Protein AF-A0A9W7G5L0-F1 (afdb_monomer_lite)

Sequence (453 aa):
MDLFGDSDSEDENVSVGPSQETLKIIAEKQKSTEKTAEEQEVHFPTPIPLPALWPEPLFQGPVVFNDDSEEFGGGRSFVAQVDLPPGTLLMKELPLSTWPSEAIGKALSVDVLKSVPNLGLLDNLFPYKLSDVPASVVEERRSSMDAELKHLSSEISVPADDLLRYYFTLTCNGFDSGVYGHLSIFNHSELPNCIKFSPTDGVPYSEVRTVKHVKKGDHLTISYMNPREQSFARRRKYFLDQHNFDIADEIRGLSTVQKFDSTTRSAEEVENTEKTIDEFTKMYEEFKAVNDEAGKASVEFASEIKEKLSLKCRDLYAASLQLVSTVLSMFPSHVILLRCLRLHTNLCALMLDLASTSRNVLIDEMEGINILSDFVENTGKLLDLQVEYHEGDTHPDVGATVLDLAEGINGMLGKAPGRLFDLKVYRLESIVASSKYESELRATHRRIEKMFK

Structure (mmCIF, N/CA/C/O backbone):
data_AF-A0A9W7G5L0-F1
#
_entry.id   AF-A0A9W7G5L0-F1
#
loop_
_atom_site.group_PDB
_atom_site.id
_atom_site.type_symbol
_atom_site.label_atom_id
_atom_site.label_alt_id
_atom_site.label_comp_id
_atom_site.label_asym_id
_atom_site.label_entity_id
_atom_site.label_seq_id
_atom_site.pdbx_PDB_ins_code
_atom_site.Cartn_x
_atom_site.Cartn_y
_atom_site.Cartn_z
_atom_site.occupancy
_atom_site.B_iso_or_equiv
_atom_site.auth_seq_id
_atom_site.auth_comp_id
_atom_site.auth_asym_id
_atom_site.auth_atom_id
_atom_site.pdbx_PDB_model_num
ATOM 1 N N . MET A 1 1 ? 5.699 -2.135 6.469 1.00 33.09 1 MET A N 1
ATOM 2 C CA . MET A 1 1 ? 4.425 -2.162 7.213 1.00 33.09 1 MET A CA 1
ATOM 3 C C . MET A 1 1 ? 4.224 -3.617 7.568 1.00 33.09 1 MET A C 1
ATOM 5 O O . MET A 1 1 ? 3.995 -4.404 6.660 1.00 33.09 1 MET A O 1
ATOM 9 N N . ASP A 1 2 ? 4.480 -3.990 8.817 1.00 32.16 2 ASP A N 1
ATOM 10 C CA . ASP A 1 2 ? 4.212 -5.350 9.282 1.00 32.16 2 ASP A CA 1
ATOM 11 C C . ASP A 1 2 ? 2.690 -5.473 9.381 1.00 32.16 2 ASP A C 1
ATOM 13 O O . ASP A 1 2 ? 2.077 -4.849 10.245 1.00 32.16 2 ASP A O 1
ATOM 17 N N . LEU A 1 3 ? 2.059 -6.127 8.401 1.00 37.78 3 LEU A N 1
ATOM 18 C CA . LEU A 1 3 ? 0.593 -6.235 8.339 1.00 37.78 3 LEU A CA 1
ATOM 19 C C . LEU A 1 3 ? 0.041 -7.193 9.403 1.00 37.78 3 LEU A C 1
ATOM 21 O O . LEU A 1 3 ? -1.151 -7.151 9.691 1.00 37.78 3 LEU A O 1
ATOM 25 N N . PHE A 1 4 ? 0.902 -8.017 10.001 1.00 35.72 4 PHE A N 1
ATOM 26 C CA . PHE A 1 4 ? 0.549 -8.978 11.036 1.00 35.72 4 PHE A CA 1
ATOM 27 C C . PHE A 1 4 ? 1.656 -8.962 12.088 1.00 35.72 4 PHE A C 1
ATOM 29 O O . PHE A 1 4 ? 2.682 -9.611 11.923 1.00 35.72 4 PHE A O 1
ATOM 36 N N . GLY A 1 5 ? 1.481 -8.162 13.140 1.00 32.53 5 GLY A N 1
ATOM 37 C CA . GLY A 1 5 ? 2.373 -8.229 14.293 1.00 32.53 5 GLY A CA 1
ATOM 38 C C . GLY A 1 5 ? 2.252 -9.601 14.956 1.00 32.53 5 GLY A C 1
ATOM 39 O O . GLY A 1 5 ? 1.136 -10.063 15.201 1.00 32.53 5 GLY A O 1
ATOM 40 N N . ASP A 1 6 ? 3.386 -10.245 15.233 1.00 29.36 6 ASP A N 1
ATOM 41 C CA . ASP A 1 6 ? 3.457 -11.539 15.915 1.00 29.36 6 ASP A CA 1
ATOM 42 C C . ASP A 1 6 ? 2.829 -11.451 17.318 1.00 29.36 6 ASP A C 1
ATOM 44 O O . ASP A 1 6 ? 3.467 -11.077 18.304 1.00 29.36 6 ASP A O 1
ATOM 48 N N . SER A 1 7 ? 1.542 -11.788 17.408 1.00 29.83 7 SER A N 1
ATOM 49 C CA . SER A 1 7 ? 0.832 -12.009 18.665 1.00 29.83 7 SER A CA 1
ATOM 50 C C . SER A 1 7 ? 0.733 -13.511 18.920 1.00 29.83 7 SER A C 1
ATOM 52 O O . SER A 1 7 ? -0.280 -14.153 18.638 1.00 29.83 7 SER A O 1
ATOM 54 N N . ASP A 1 8 ? 1.815 -14.081 19.449 1.00 31.48 8 ASP A N 1
ATOM 55 C CA . ASP A 1 8 ? 1.791 -15.416 20.039 1.00 31.48 8 ASP A CA 1
ATOM 56 C C . ASP A 1 8 ? 1.049 -15.344 21.382 1.00 31.48 8 ASP A C 1
ATOM 58 O O . ASP A 1 8 ? 1.592 -14.918 22.404 1.00 31.48 8 ASP A O 1
ATOM 62 N N . SER A 1 9 ? -0.215 -15.764 21.381 1.00 32.41 9 SER A N 1
ATOM 63 C CA . SER A 1 9 ? -0.929 -16.140 22.601 1.00 32.41 9 SER A CA 1
ATOM 64 C C . SER A 1 9 ? -1.453 -17.567 22.461 1.00 32.41 9 SER A C 1
ATOM 66 O O . SER A 1 9 ? -2.071 -17.940 21.466 1.00 32.41 9 SER A O 1
ATOM 68 N N . GLU A 1 10 ? -1.102 -18.389 23.448 1.00 33.38 10 GLU A N 1
ATOM 69 C CA . GLU A 1 10 ? -1.464 -19.797 23.557 1.00 33.38 10 GLU A CA 1
ATOM 70 C C . GLU A 1 10 ? -2.983 -19.930 23.758 1.00 33.38 10 GLU A C 1
ATOM 72 O O . GLU A 1 10 ? -3.503 -19.520 24.793 1.00 33.38 10 GLU A O 1
ATOM 77 N N . ASP A 1 11 ? -3.696 -20.513 22.788 1.00 34.59 11 ASP A N 1
ATOM 78 C CA . ASP A 1 11 ? -5.131 -20.789 22.918 1.00 34.59 11 ASP A CA 1
ATOM 79 C C . ASP A 1 11 ? -5.391 -22.232 23.381 1.00 34.59 11 ASP A C 1
ATOM 81 O O . ASP A 1 11 ? -5.040 -23.222 22.726 1.00 34.59 11 ASP A O 1
ATOM 85 N N . GLU A 1 12 ? -6.078 -22.331 24.520 1.00 31.33 12 GLU A N 1
ATOM 86 C CA . GLU A 1 12 ? -6.728 -23.540 25.009 1.00 31.33 12 GLU A CA 1
ATOM 87 C C . GLU A 1 12 ? -7.887 -23.948 24.081 1.00 31.33 12 GLU A C 1
ATOM 89 O O . GLU A 1 12 ? -8.765 -23.163 23.721 1.00 31.33 12 GLU A O 1
ATOM 94 N N . ASN A 1 13 ? -7.918 -25.231 23.718 1.00 28.39 13 ASN A N 1
ATOM 95 C CA . ASN A 1 13 ? -8.957 -25.838 22.888 1.00 28.39 13 ASN A CA 1
ATOM 96 C C . ASN A 1 13 ? -10.337 -25.800 23.575 1.00 28.39 13 ASN A C 1
ATOM 98 O O . ASN A 1 13 ? -10.655 -26.669 24.391 1.00 28.39 13 ASN A O 1
ATOM 102 N N . VAL A 1 14 ? -11.210 -24.879 23.159 1.00 30.20 14 VAL A N 1
ATOM 103 C CA . VAL A 1 14 ? -12.654 -24.967 23.426 1.00 30.20 14 VAL A CA 1
ATOM 104 C C . VAL A 1 14 ? -13.386 -25.356 22.143 1.00 30.20 14 VAL A C 1
ATOM 106 O O . VAL A 1 14 ? -13.557 -24.573 21.213 1.00 30.20 14 VAL A O 1
ATOM 109 N N . SER A 1 15 ? -13.841 -26.608 22.106 1.00 26.98 15 SER A N 1
ATOM 110 C CA . SER A 1 15 ? -14.711 -27.155 21.064 1.00 26.98 15 SER A CA 1
ATOM 111 C C . SER A 1 15 ? -16.109 -26.531 21.158 1.00 26.98 15 SER A C 1
ATOM 113 O O . SER A 1 15 ? -16.919 -26.948 21.991 1.00 26.98 15 SER A O 1
ATOM 115 N N . VAL A 1 16 ? -16.425 -25.594 20.264 1.00 32.25 16 VAL A N 1
ATOM 116 C CA . VAL A 1 16 ? -17.798 -25.123 20.027 1.00 32.25 16 VAL A CA 1
ATOM 117 C C . VAL A 1 16 ? -18.267 -25.651 18.669 1.00 32.25 16 VAL A C 1
ATOM 119 O O . VAL A 1 16 ? -17.654 -25.385 17.638 1.00 32.25 16 VAL A O 1
ATOM 122 N N . GLY A 1 17 ? -19.334 -26.456 18.681 1.00 29.05 17 GLY A N 1
ATOM 123 C CA . GLY A 1 17 ? -19.949 -27.024 17.477 1.00 29.05 17 GLY A CA 1
ATOM 124 C C . GLY A 1 17 ? -20.640 -25.966 16.601 1.00 29.05 17 GLY A C 1
ATOM 125 O O . GLY A 1 17 ? -20.955 -24.877 17.082 1.00 29.05 17 GLY A O 1
ATOM 126 N N . PRO A 1 18 ? -20.899 -26.264 15.315 1.00 28.55 18 PRO A N 1
ATOM 127 C CA . PRO A 1 18 ? -21.353 -25.260 14.362 1.00 28.55 18 PRO A CA 1
ATOM 128 C C . PRO A 1 18 ? -22.839 -24.933 14.561 1.00 28.55 18 PRO A C 1
ATOM 130 O O . PRO A 1 18 ? -23.703 -25.780 14.330 1.00 28.55 18 PRO A O 1
ATOM 133 N N . SER A 1 19 ? -23.152 -23.685 14.919 1.00 31.03 19 SER A N 1
ATOM 134 C CA . SER A 1 19 ? -24.470 -23.104 14.658 1.00 31.03 19 SER A CA 1
ATOM 135 C C . SER A 1 19 ? -24.453 -22.452 13.272 1.00 31.03 19 SER A C 1
ATOM 137 O O . SER A 1 19 ? -23.918 -21.367 13.059 1.00 31.03 19 SER A O 1
ATOM 139 N N . GLN A 1 20 ? -25.013 -23.156 12.289 1.00 34.41 20 GLN A N 1
ATOM 140 C CA . GLN A 1 20 ? -25.298 -22.592 10.973 1.00 34.41 20 GLN A CA 1
ATOM 141 C C . GLN A 1 20 ? -26.521 -21.676 11.062 1.00 34.41 20 GLN A C 1
ATOM 143 O O . GLN A 1 20 ? -27.649 -22.133 10.928 1.00 34.41 20 GLN A O 1
ATOM 148 N N . GLU A 1 21 ? -26.289 -20.380 11.239 1.00 31.91 21 GLU A N 1
ATOM 149 C CA . GLU A 1 21 ? -27.216 -19.323 10.820 1.00 31.91 21 GLU A CA 1
ATOM 150 C C . GLU A 1 21 ? -26.387 -18.166 10.251 1.00 31.91 21 GLU A C 1
ATOM 152 O O . GLU A 1 21 ? -26.065 -17.184 10.914 1.00 31.91 21 GLU A O 1
ATOM 157 N N . THR A 1 22 ? -25.965 -18.350 9.000 1.00 35.28 22 THR A N 1
ATOM 158 C CA . THR A 1 22 ? -25.174 -17.394 8.224 1.00 35.28 22 THR A CA 1
ATOM 159 C C . THR A 1 22 ? -26.098 -16.551 7.343 1.00 35.28 22 THR A C 1
ATOM 161 O O . THR A 1 22 ? -26.893 -17.090 6.573 1.00 35.28 22 THR A O 1
ATOM 164 N N . LEU A 1 23 ? -25.978 -15.230 7.507 1.00 31.72 23 LEU A N 1
ATOM 165 C CA . LEU A 1 23 ? -26.238 -14.135 6.560 1.00 31.72 23 LEU A CA 1
ATOM 166 C C . LEU A 1 23 ? -27.101 -14.489 5.333 1.00 31.72 23 LEU A C 1
ATOM 168 O O . LEU A 1 23 ? -26.616 -14.948 4.300 1.00 31.72 23 LEU A O 1
ATOM 172 N N . LYS A 1 24 ? -28.399 -14.189 5.434 1.00 32.62 24 LYS A N 1
ATOM 173 C CA . LYS A 1 24 ? -29.284 -13.990 4.281 1.00 32.62 24 LYS A CA 1
ATOM 174 C C . LYS A 1 24 ? -29.482 -12.492 4.050 1.00 32.62 24 LYS A C 1
ATOM 176 O O . LYS A 1 24 ? -29.662 -11.766 5.022 1.00 32.62 24 LYS A O 1
ATOM 181 N N . ILE A 1 25 ? -29.626 -12.137 2.763 1.00 32.12 25 ILE A N 1
ATOM 182 C CA . ILE A 1 25 ? -30.009 -10.839 2.154 1.00 32.12 25 ILE A CA 1
ATOM 183 C C . ILE A 1 25 ? -28.755 -10.035 1.746 1.00 32.12 25 ILE A C 1
ATOM 185 O O . ILE A 1 25 ? -28.004 -9.615 2.608 1.00 32.12 25 ILE A O 1
ATOM 189 N N . ILE A 1 26 ? -28.415 -9.837 0.463 1.00 30.42 26 ILE A N 1
ATOM 190 C CA . ILE A 1 26 ? -29.245 -9.563 -0.724 1.00 30.42 26 ILE A CA 1
ATOM 191 C C . ILE A 1 26 ? -28.846 -10.489 -1.890 1.00 30.42 26 ILE A C 1
ATOM 193 O O . ILE A 1 26 ? -27.753 -10.390 -2.432 1.00 30.42 26 ILE A O 1
ATOM 197 N N . ALA A 1 27 ? -29.763 -11.358 -2.316 1.00 31.33 27 ALA A N 1
ATOM 198 C CA . ALA A 1 27 ? -29.699 -12.041 -3.608 1.00 31.33 27 ALA A CA 1
ATOM 199 C C . ALA A 1 27 ? -31.082 -11.922 -4.258 1.00 31.33 27 ALA A C 1
ATOM 201 O O . ALA A 1 27 ? -31.943 -12.793 -4.107 1.00 31.33 27 ALA A O 1
ATOM 202 N N . GLU A 1 28 ? -31.329 -10.793 -4.922 1.00 30.50 28 GLU A N 1
ATOM 203 C CA . GLU A 1 28 ? -32.498 -10.644 -5.782 1.00 30.50 28 GLU A CA 1
ATOM 204 C C . GLU A 1 28 ? -32.232 -11.287 -7.145 1.00 30.50 28 GLU A C 1
ATOM 206 O O . GLU A 1 28 ? -31.227 -11.055 -7.811 1.00 30.50 28 GLU A O 1
ATOM 211 N N . LYS A 1 29 ? -33.171 -12.156 -7.520 1.00 32.62 29 LYS A N 1
ATOM 212 C CA . LYS A 1 29 ? -33.198 -12.983 -8.724 1.00 32.62 29 LYS A CA 1
ATOM 213 C C . LYS A 1 29 ? -33.036 -12.155 -10.003 1.00 32.62 29 LYS A C 1
ATOM 215 O O . LYS A 1 29 ? -34.012 -11.588 -10.492 1.00 32.62 29 LYS A O 1
ATOM 220 N N . GLN A 1 30 ? -31.874 -12.244 -10.644 1.00 32.28 30 GLN A N 1
ATOM 221 C CA . GLN A 1 30 ? -31.806 -12.119 -12.097 1.00 32.28 30 GLN A CA 1
ATOM 222 C C . GLN A 1 30 ? -32.224 -13.451 -12.723 1.00 32.28 30 GLN A C 1
ATOM 224 O O . GLN A 1 30 ? -31.573 -14.482 -12.582 1.00 32.28 30 GLN A O 1
ATOM 229 N N . LYS A 1 31 ? -33.378 -13.427 -13.388 1.00 30.77 31 LYS A N 1
ATOM 230 C CA . LYS A 1 31 ? -33.876 -14.516 -14.223 1.00 30.77 31 LYS A CA 1
ATOM 231 C C . LYS A 1 31 ? -33.041 -14.494 -15.508 1.00 30.77 31 LYS A C 1
ATOM 233 O O . LYS A 1 31 ? -33.335 -13.713 -16.409 1.00 30.77 31 LYS A O 1
ATOM 238 N N . SER A 1 32 ? -31.965 -15.277 -15.557 1.00 34.31 32 SER A N 1
ATOM 239 C CA . SER A 1 32 ? -31.148 -15.419 -16.760 1.00 34.31 32 SER A CA 1
ATOM 240 C C . SER A 1 32 ? -31.951 -16.147 -17.839 1.00 34.31 32 SER A C 1
ATOM 242 O O . SER A 1 32 ?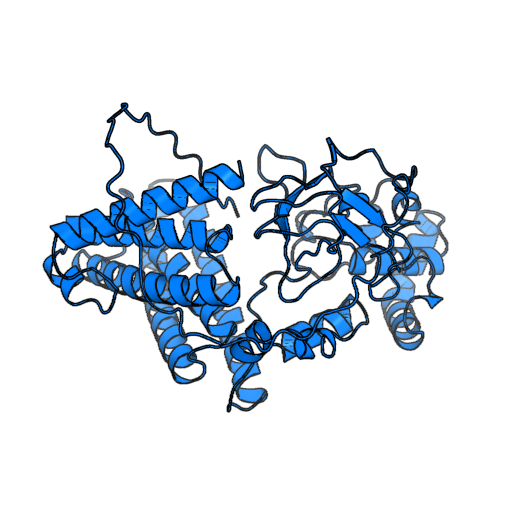 -32.479 -17.241 -17.647 1.00 34.31 32 SER A O 1
ATOM 244 N N . THR A 1 33 ? -32.087 -15.502 -18.990 1.00 31.56 33 THR A N 1
ATOM 245 C CA . THR A 1 33 ? -32.417 -16.164 -20.249 1.00 31.56 33 THR A CA 1
ATOM 246 C C . THR A 1 33 ? -31.223 -17.018 -20.656 1.00 31.56 33 THR A C 1
ATOM 248 O O . THR A 1 33 ? -30.178 -16.473 -21.007 1.00 31.56 33 THR A O 1
ATOM 251 N N . GLU A 1 34 ? -31.381 -18.341 -20.604 1.00 37.88 34 GLU A N 1
ATOM 252 C CA . GLU A 1 34 ? -30.468 -19.309 -21.213 1.00 37.88 34 GLU A CA 1
ATOM 253 C C . GLU A 1 34 ? -30.364 -19.024 -22.718 1.00 37.88 34 GLU A C 1
ATOM 255 O O . GLU A 1 34 ? -31.227 -19.392 -23.515 1.00 37.88 34 GLU A O 1
ATOM 260 N N . LYS A 1 35 ? -29.298 -18.326 -23.112 1.00 36.91 35 LYS A N 1
ATOM 261 C CA . LYS A 1 35 ? -28.703 -18.490 -24.434 1.00 36.91 35 LYS A CA 1
ATOM 262 C C . LYS A 1 35 ? -27.605 -19.529 -24.268 1.00 36.91 35 LYS A C 1
ATOM 264 O O . LYS A 1 35 ? -26.649 -19.290 -23.541 1.00 36.91 35 LYS A O 1
ATOM 269 N N . THR A 1 36 ? -27.768 -20.668 -24.928 1.00 36.75 36 THR A N 1
ATOM 270 C CA . THR A 1 36 ? -26.707 -21.641 -25.207 1.00 36.75 36 THR A CA 1
ATOM 271 C C . THR A 1 36 ? -25.497 -20.902 -25.775 1.00 36.75 36 THR A C 1
ATOM 273 O O . THR A 1 36 ? -25.523 -20.474 -26.929 1.00 36.75 36 THR A O 1
ATOM 276 N N . ALA A 1 37 ? -24.485 -20.685 -24.935 1.00 43.53 37 ALA A N 1
ATOM 277 C CA . ALA A 1 37 ? -23.170 -20.245 -25.362 1.00 43.53 37 ALA A CA 1
ATOM 278 C C . ALA A 1 37 ? -22.460 -21.468 -25.946 1.00 43.53 37 ALA A C 1
ATOM 280 O O . ALA A 1 37 ? -22.343 -22.493 -25.277 1.00 43.53 37 ALA A O 1
ATOM 281 N N . GLU A 1 38 ? -22.054 -21.374 -27.209 1.00 41.69 38 GLU A N 1
ATOM 282 C CA . GLU A 1 38 ? -21.081 -22.294 -27.786 1.00 41.69 38 GLU A CA 1
ATOM 283 C C . GLU A 1 38 ? -19.812 -22.225 -26.926 1.00 41.69 38 GLU A C 1
ATOM 285 O O . GLU A 1 38 ? -19.258 -21.143 -26.724 1.00 41.69 38 GLU A O 1
ATOM 290 N N . GLU A 1 39 ? -19.393 -23.366 -26.372 1.00 42.69 39 GLU A N 1
ATOM 291 C CA . GLU A 1 39 ? -18.109 -23.522 -25.689 1.00 42.69 39 GLU A CA 1
ATOM 292 C C . GLU A 1 39 ? -16.996 -23.217 -26.699 1.00 42.69 39 GLU A C 1
ATOM 294 O O . GLU A 1 39 ? -16.603 -24.068 -27.496 1.00 42.69 39 GLU A O 1
ATOM 299 N N . GLN A 1 40 ? -16.509 -21.976 -26.713 1.00 46.03 40 GLN A N 1
ATOM 300 C CA . GLN A 1 40 ? -15.234 -21.669 -27.344 1.00 46.03 40 GLN A CA 1
ATOM 301 C C . GLN A 1 40 ? -14.154 -22.396 -26.539 1.00 46.03 40 GLN A C 1
ATOM 303 O O . GLN A 1 40 ? -13.973 -22.116 -25.353 1.00 46.03 40 GLN A O 1
ATOM 308 N N . GLU A 1 41 ? -13.463 -23.352 -27.168 1.00 51.28 41 GLU A N 1
ATOM 309 C CA . GLU A 1 41 ? -12.253 -23.953 -26.609 1.00 51.28 41 GLU A CA 1
ATOM 310 C C . GLU A 1 41 ? -11.248 -22.831 -26.326 1.00 51.28 41 GLU A C 1
ATOM 312 O O . GLU A 1 41 ? -10.629 -22.280 -27.236 1.00 51.28 41 GLU A O 1
ATOM 317 N N . VAL A 1 42 ? -11.109 -22.461 -25.053 1.00 59.56 42 VAL A N 1
ATOM 318 C CA . VAL A 1 42 ? -10.080 -21.522 -24.610 1.00 59.56 42 VAL A CA 1
ATOM 319 C C . VAL A 1 42 ? -8.736 -22.216 -24.811 1.00 59.56 42 VAL A C 1
ATOM 321 O O . VAL A 1 42 ? -8.400 -23.169 -24.103 1.00 59.56 42 VAL A O 1
ATOM 324 N N . HIS A 1 43 ? -7.985 -21.787 -25.825 1.00 65.75 43 HIS A N 1
ATOM 325 C CA . HIS A 1 43 ? -6.658 -22.320 -26.091 1.00 65.75 43 HIS A CA 1
ATOM 326 C C . HIS A 1 43 ? -5.717 -21.881 -24.966 1.00 65.75 43 HIS A C 1
ATOM 328 O O . HIS A 1 43 ? -5.357 -20.713 -24.858 1.00 65.75 43 HIS A O 1
ATOM 334 N N . PHE A 1 44 ? -5.326 -22.823 -24.106 1.00 65.50 44 PHE A N 1
ATOM 335 C CA . PHE A 1 44 ? -4.351 -22.542 -23.057 1.00 65.50 44 PHE A CA 1
ATOM 336 C C . PHE A 1 44 ? -2.939 -22.466 -23.653 1.00 65.50 44 PHE A C 1
ATOM 338 O O . PHE A 1 44 ? -2.567 -23.375 -24.407 1.00 65.50 44 PHE A O 1
ATOM 345 N N . PRO A 1 45 ? -2.142 -21.439 -23.303 1.00 66.00 45 PRO A N 1
ATOM 346 C CA . PRO A 1 45 ? -0.763 -21.345 -23.754 1.00 66.00 45 PRO A CA 1
ATOM 347 C C . PRO A 1 45 ? 0.043 -22.543 -23.243 1.00 66.00 45 PRO A C 1
ATOM 349 O O . PRO A 1 45 ? -0.136 -23.024 -22.119 1.00 66.00 45 PRO A O 1
ATOM 352 N N . THR A 1 46 ? 0.930 -23.053 -24.097 1.00 72.06 46 THR A N 1
ATOM 353 C CA . THR A 1 46 ? 1.872 -24.105 -23.700 1.00 72.06 46 THR A CA 1
ATOM 354 C C . THR A 1 46 ? 2.857 -23.506 -22.697 1.00 72.06 46 THR A C 1
ATOM 356 O O . THR A 1 46 ? 3.346 -22.413 -22.962 1.00 72.06 46 THR A O 1
ATOM 359 N N . PRO A 1 47 ? 3.176 -24.171 -21.571 1.00 72.00 47 PRO A N 1
ATOM 360 C CA . PRO A 1 47 ? 4.092 -23.609 -20.590 1.00 72.00 47 PRO A CA 1
ATOM 361 C C . PRO A 1 47 ? 5.448 -23.249 -21.189 1.00 72.00 47 PRO A C 1
ATOM 363 O O . PRO A 1 47 ? 6.189 -24.128 -21.633 1.00 72.00 47 PRO A O 1
ATOM 366 N N . ILE A 1 48 ? 5.767 -21.956 -21.180 1.00 78.56 48 ILE A N 1
ATOM 367 C CA . ILE A 1 48 ? 7.075 -21.441 -21.570 1.00 78.56 48 ILE A CA 1
ATOM 368 C C . ILE A 1 48 ? 7.938 -21.376 -20.301 1.00 78.56 48 ILE A C 1
ATOM 370 O O . ILE A 1 48 ? 7.467 -20.877 -19.273 1.00 78.56 48 ILE A O 1
ATOM 374 N N . PRO A 1 49 ? 9.175 -21.908 -20.323 1.00 77.00 49 PRO A N 1
ATOM 375 C CA . PRO A 1 49 ? 10.102 -21.757 -19.208 1.00 77.00 49 PRO A CA 1
ATOM 376 C C . PRO A 1 49 ? 10.342 -20.282 -18.884 1.00 77.00 49 PRO A C 1
ATOM 378 O O . PRO A 1 49 ? 10.334 -19.433 -19.776 1.00 77.00 49 PRO A O 1
ATOM 381 N N . LEU A 1 50 ? 10.610 -19.982 -17.614 1.00 81.38 50 LEU A N 1
ATOM 382 C CA . LEU A 1 50 ? 11.045 -18.646 -17.221 1.00 81.38 50 LEU A CA 1
ATOM 383 C C . LEU A 1 50 ? 12.334 -18.252 -17.965 1.00 81.38 50 LEU A C 1
ATOM 385 O O . LEU A 1 50 ? 13.143 -19.127 -18.300 1.00 81.38 50 LEU A O 1
ATOM 389 N N . PRO A 1 51 ? 12.561 -16.950 -18.222 1.00 75.38 51 PRO A N 1
ATOM 390 C CA . PRO A 1 51 ? 13.818 -16.492 -18.795 1.00 75.38 51 PRO A CA 1
ATOM 391 C C . PRO A 1 51 ? 15.005 -16.949 -17.934 1.00 75.38 51 PRO A C 1
ATOM 393 O O . PRO A 1 51 ? 15.157 -16.512 -16.798 1.00 75.38 51 PRO A O 1
ATOM 396 N N . ALA A 1 52 ? 15.898 -17.772 -18.492 1.00 79.00 52 ALA A N 1
ATOM 397 C CA . ALA A 1 52 ? 17.053 -18.352 -17.785 1.00 79.00 52 ALA A CA 1
ATOM 398 C C . ALA A 1 52 ? 18.143 -17.331 -17.369 1.00 79.00 52 ALA A C 1
ATOM 400 O O . ALA A 1 52 ? 19.260 -17.707 -17.017 1.00 79.00 52 ALA A O 1
ATOM 401 N N . LEU A 1 53 ? 17.851 -16.034 -17.481 1.00 81.69 53 LEU A N 1
ATOM 402 C CA . LEU A 1 53 ? 18.776 -14.925 -17.249 1.00 81.69 53 LEU A CA 1
ATOM 403 C C . LEU A 1 53 ? 18.759 -14.433 -15.799 1.00 81.69 53 LEU A C 1
ATOM 405 O O . LEU A 1 53 ? 19.723 -13.804 -15.364 1.00 81.69 53 LEU A O 1
ATOM 409 N N . TRP A 1 54 ? 17.700 -14.728 -15.048 1.00 92.62 54 TRP A N 1
ATOM 410 C CA . TRP A 1 54 ? 17.588 -14.354 -13.642 1.00 92.62 54 TRP A CA 1
ATOM 411 C C . TRP A 1 54 ? 17.819 -15.558 -12.730 1.00 92.62 54 TRP A C 1
ATOM 413 O O . TRP A 1 54 ? 17.583 -16.695 -13.141 1.00 92.62 54 TRP A O 1
ATOM 423 N N . PRO A 1 55 ? 18.274 -15.336 -11.485 1.00 93.12 55 PRO A N 1
ATOM 424 C CA . PRO A 1 55 ? 18.275 -16.389 -10.480 1.00 93.12 55 PRO A CA 1
ATOM 425 C C . PRO A 1 55 ? 16.868 -16.962 -10.314 1.00 93.12 55 PRO A C 1
ATOM 427 O O . PRO A 1 55 ? 15.909 -16.198 -10.225 1.00 93.12 55 PRO A O 1
ATOM 430 N N . GLU A 1 56 ? 16.761 -18.287 -10.240 1.00 94.50 56 GLU A N 1
ATOM 431 C CA . GLU A 1 56 ? 15.490 -18.960 -9.964 1.00 94.50 56 GLU A CA 1
ATOM 432 C C . GLU A 1 56 ? 14.826 -18.367 -8.709 1.00 94.50 56 GLU A C 1
ATOM 434 O O . GLU A 1 56 ? 15.517 -18.110 -7.709 1.00 94.50 56 GLU A O 1
ATOM 439 N N . PRO A 1 57 ? 13.499 -18.146 -8.724 1.00 96.44 57 PRO A N 1
ATOM 440 C CA . PRO A 1 57 ? 12.797 -17.679 -7.542 1.00 96.44 57 PRO A CA 1
ATOM 441 C C . PRO A 1 57 ? 12.939 -18.704 -6.407 1.00 96.44 57 PRO A C 1
ATOM 443 O O . PRO A 1 57 ? 13.023 -19.913 -6.623 1.00 96.44 57 PRO A O 1
ATOM 446 N N . LEU A 1 58 ? 12.911 -18.229 -5.160 1.00 97.31 58 LEU A N 1
ATOM 447 C CA . LEU A 1 58 ? 12.908 -19.090 -3.970 1.00 97.31 58 LEU A CA 1
ATOM 448 C C . LEU A 1 58 ? 11.686 -20.019 -3.941 1.00 97.31 58 LEU A C 1
ATOM 450 O O . LEU A 1 58 ? 11.713 -21.075 -3.310 1.00 97.31 58 LEU A O 1
ATOM 454 N N . PHE A 1 59 ? 10.601 -19.595 -4.586 1.00 97.81 59 PHE A N 1
ATOM 455 C CA . PHE A 1 59 ? 9.392 -20.374 -4.776 1.00 97.81 59 PHE A CA 1
ATOM 456 C C . PHE A 1 59 ? 8.661 -19.890 -6.030 1.00 97.81 59 PHE A C 1
ATOM 458 O O . PHE A 1 59 ? 8.488 -18.685 -6.206 1.00 97.81 59 PHE A O 1
ATOM 465 N N . GLN A 1 60 ? 8.160 -20.830 -6.830 1.00 97.06 60 GLN A N 1
ATOM 466 C CA . GLN A 1 60 ? 7.225 -20.581 -7.922 1.00 97.06 60 GLN A CA 1
ATOM 467 C C . GLN A 1 60 ? 5.991 -21.465 -7.722 1.00 97.06 60 GLN A C 1
ATOM 469 O O . GLN A 1 60 ? 6.093 -22.687 -7.613 1.00 97.06 60 GLN A O 1
ATOM 474 N N . GLY A 1 61 ? 4.829 -20.827 -7.642 1.00 96.94 61 GLY A N 1
ATOM 475 C CA . GLY A 1 61 ? 3.536 -21.480 -7.489 1.00 96.94 61 GLY A CA 1
ATOM 476 C C . GLY A 1 61 ? 2.976 -22.000 -8.818 1.00 96.94 61 GLY A C 1
ATOM 477 O O . GLY A 1 61 ? 3.693 -22.074 -9.817 1.00 96.94 61 GLY A O 1
ATOM 478 N N . PRO A 1 62 ? 1.679 -22.348 -8.861 1.00 96.69 62 PRO A N 1
ATOM 479 C CA . PRO A 1 62 ? 1.001 -22.844 -10.063 1.00 96.69 62 PRO A CA 1
ATOM 480 C C . PRO A 1 62 ? 0.702 -21.713 -11.069 1.00 96.69 62 PRO A C 1
ATOM 482 O O . PRO A 1 62 ? -0.453 -21.411 -11.385 1.00 96.69 62 PRO A O 1
ATOM 485 N N . VAL A 1 63 ? 1.762 -21.076 -11.564 1.00 96.44 63 VAL A N 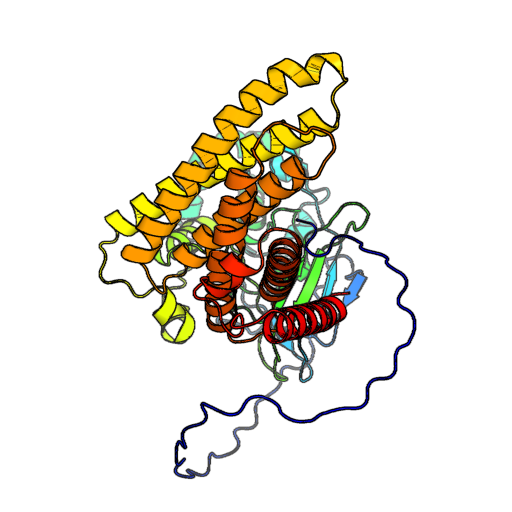1
ATOM 486 C CA . VAL A 1 63 ? 1.733 -19.961 -12.516 1.00 96.44 63 VAL A CA 1
ATOM 487 C C . VAL A 1 63 ? 2.520 -20.318 -13.769 1.00 96.44 63 VAL A C 1
ATOM 489 O O . VAL A 1 63 ? 3.532 -21.019 -13.705 1.00 96.44 63 VAL A O 1
ATOM 492 N N . VAL A 1 64 ? 2.059 -19.837 -14.918 1.00 95.19 64 VAL A N 1
ATOM 493 C CA . VAL A 1 64 ? 2.741 -20.000 -16.202 1.00 95.19 64 VAL A CA 1
ATOM 494 C C . VAL A 1 64 ? 3.120 -18.642 -16.763 1.00 95.19 64 VAL A C 1
ATOM 496 O O . VAL A 1 64 ? 2.335 -17.698 -16.696 1.00 95.19 64 VAL A O 1
ATOM 499 N N . PHE A 1 65 ? 4.336 -18.548 -17.287 1.00 94.69 65 PHE A N 1
ATOM 500 C CA . PHE A 1 65 ? 4.785 -17.389 -18.039 1.00 94.69 65 PHE A CA 1
ATOM 501 C C . PHE A 1 65 ? 4.150 -17.397 -19.430 1.00 94.69 65 PHE A C 1
ATOM 503 O O . PHE A 1 65 ? 4.151 -18.428 -20.106 1.00 94.69 65 PHE A O 1
ATOM 510 N N . ASN A 1 66 ? 3.611 -16.253 -19.832 1.00 92.75 66 ASN A N 1
ATOM 511 C CA . ASN A 1 66 ? 3.052 -16.014 -21.152 1.00 92.75 66 ASN A CA 1
ATOM 512 C C . ASN A 1 66 ? 3.777 -14.814 -21.778 1.00 92.75 66 ASN A C 1
ATOM 514 O O . ASN A 1 66 ? 3.780 -13.740 -21.180 1.00 92.75 66 ASN A O 1
ATOM 518 N N . ASP A 1 67 ? 4.394 -14.990 -22.946 1.00 91.19 67 ASP A N 1
ATOM 519 C CA . ASP A 1 67 ? 5.085 -13.942 -23.716 1.00 91.19 67 ASP A CA 1
ATOM 520 C C . ASP A 1 67 ? 4.269 -13.414 -24.905 1.00 91.19 67 ASP A C 1
ATOM 522 O O . ASP A 1 67 ? 4.771 -12.609 -25.688 1.00 91.19 67 ASP A O 1
ATOM 526 N N . ASP A 1 68 ? 3.011 -13.843 -25.009 1.00 88.69 68 ASP A N 1
ATOM 527 C CA . ASP A 1 68 ? 2.045 -13.401 -26.010 1.00 88.69 68 ASP A CA 1
ATOM 528 C C . ASP A 1 68 ? 0.901 -12.645 -25.321 1.00 88.69 68 ASP A C 1
ATOM 530 O O . ASP A 1 68 ? -0.264 -13.039 -25.337 1.00 88.69 68 ASP A O 1
ATOM 534 N N . SER A 1 69 ? 1.257 -11.601 -24.565 1.00 87.12 69 SER A N 1
ATOM 535 C CA . SER A 1 69 ? 0.295 -10.756 -23.847 1.00 87.12 69 SER A CA 1
ATOM 536 C C . SER A 1 69 ? 0.372 -9.312 -24.340 1.00 87.12 69 SER A C 1
ATOM 538 O O . SER A 1 69 ? 0.796 -8.420 -23.606 1.00 87.12 69 SER A O 1
ATOM 540 N N . GLU A 1 70 ? -0.019 -9.090 -25.599 1.00 83.69 70 GLU A N 1
ATOM 541 C CA . GLU A 1 70 ? 0.036 -7.777 -26.271 1.00 83.69 70 GLU A CA 1
ATOM 542 C C . GLU A 1 70 ? -0.743 -6.669 -25.539 1.00 83.69 70 GLU A C 1
ATOM 544 O O . GLU A 1 70 ? -0.468 -5.486 -25.730 1.00 83.69 70 GLU A O 1
ATOM 549 N N . GLU A 1 71 ? -1.699 -7.040 -24.685 1.00 81.75 71 GLU A N 1
ATOM 550 C CA . GLU A 1 71 ? -2.498 -6.110 -23.884 1.00 81.75 71 GLU A CA 1
ATOM 551 C C . GLU A 1 71 ? -1.735 -5.468 -22.713 1.00 81.75 71 GLU A C 1
ATOM 553 O O . GLU A 1 71 ? -2.194 -4.465 -22.167 1.00 81.75 71 GLU A O 1
ATOM 558 N N . PHE A 1 72 ? -0.561 -5.995 -22.344 1.00 83.44 72 PHE A N 1
ATOM 559 C CA . PHE A 1 72 ? 0.227 -5.491 -21.222 1.00 83.44 72 PHE A CA 1
ATOM 560 C C . PHE A 1 72 ? 1.584 -4.911 -21.631 1.00 83.44 72 PHE A C 1
ATOM 562 O O . PHE A 1 72 ? 2.192 -5.278 -22.641 1.00 83.44 72 PHE A O 1
ATOM 569 N N . GLY A 1 73 ? 2.105 -4.026 -20.775 1.00 71.44 73 GLY A N 1
ATOM 570 C CA . GLY A 1 73 ? 3.444 -3.460 -20.914 1.00 71.44 73 GLY A CA 1
ATOM 571 C C . GLY A 1 73 ? 4.513 -4.550 -21.039 1.00 71.44 73 GLY A C 1
ATOM 572 O O . GLY A 1 73 ? 4.619 -5.449 -20.210 1.00 71.44 73 GLY A O 1
ATOM 573 N N . GLY A 1 74 ? 5.316 -4.485 -22.101 1.00 82.06 74 GLY A N 1
ATOM 574 C CA . GLY A 1 74 ? 6.389 -5.450 -22.351 1.00 82.06 74 GLY A CA 1
ATOM 575 C C . GLY A 1 74 ? 5.953 -6.806 -22.912 1.00 82.06 74 GLY A C 1
ATOM 576 O O . GLY A 1 74 ? 6.830 -7.659 -23.072 1.00 82.06 74 GLY A O 1
ATOM 577 N N . GLY A 1 75 ? 4.664 -6.993 -23.232 1.00 89.19 75 GLY A N 1
ATOM 578 C CA . GLY A 1 75 ? 4.142 -8.150 -23.971 1.00 89.19 75 GLY A CA 1
ATOM 579 C C . GLY A 1 75 ? 4.093 -9.455 -23.180 1.00 89.19 75 GLY A C 1
ATOM 580 O O . GLY A 1 75 ? 3.985 -10.522 -23.771 1.00 89.19 75 GLY A O 1
ATOM 581 N N . ARG A 1 76 ? 4.226 -9.404 -21.850 1.00 92.94 76 ARG A N 1
ATOM 582 C CA . ARG A 1 76 ? 4.383 -10.594 -21.003 1.00 92.94 76 ARG A CA 1
ATOM 583 C C . ARG A 1 76 ? 3.436 -10.566 -19.824 1.00 92.94 76 ARG A C 1
ATOM 585 O O . ARG A 1 76 ? 3.087 -9.493 -19.348 1.00 92.94 76 ARG A O 1
ATOM 592 N N . SER A 1 77 ? 3.076 -11.733 -19.308 1.00 95.38 77 SER A N 1
ATOM 593 C CA . SER A 1 77 ? 2.290 -11.856 -18.084 1.00 95.38 77 SER A CA 1
ATOM 594 C C . SER A 1 77 ? 2.523 -13.189 -17.377 1.00 95.38 77 SER A C 1
ATOM 596 O O . SER A 1 77 ? 3.080 -14.137 -17.939 1.00 95.38 77 SER A O 1
ATOM 598 N N . PHE A 1 78 ? 2.062 -13.270 -16.130 1.00 96.94 78 PHE A N 1
ATOM 599 C CA . PHE A 1 78 ? 1.793 -14.549 -15.486 1.00 96.94 78 PHE A CA 1
ATOM 600 C C . PHE A 1 78 ? 0.311 -14.889 -15.573 1.00 96.94 78 PHE A C 1
ATOM 602 O O . PHE A 1 78 ? -0.543 -14.026 -15.384 1.00 96.94 78 PHE A O 1
ATOM 609 N N . VAL A 1 79 ? 0.020 -16.165 -15.810 1.00 96.69 79 VAL A N 1
ATOM 610 C CA . VAL A 1 79 ? -1.337 -16.712 -15.900 1.00 96.69 79 VAL A CA 1
ATOM 611 C C . VAL A 1 79 ? -1.498 -17.862 -14.905 1.00 96.69 79 VAL A C 1
ATOM 613 O O . VAL A 1 79 ? -0.563 -18.634 -14.667 1.00 96.69 79 VAL A O 1
ATOM 616 N N . ALA A 1 80 ? -2.681 -17.992 -14.310 1.00 97.75 80 ALA A N 1
ATOM 617 C CA . ALA A 1 80 ? -2.998 -19.082 -13.392 1.00 97.75 80 ALA A CA 1
ATOM 618 C C . ALA A 1 80 ? -3.084 -20.440 -14.123 1.00 97.75 80 ALA A C 1
ATOM 620 O O . ALA A 1 80 ? -3.872 -20.609 -15.055 1.00 97.75 80 ALA A O 1
ATOM 621 N N . GLN A 1 81 ? -2.316 -21.449 -13.692 1.00 97.00 81 GLN A N 1
ATOM 622 C CA . GLN A 1 81 ? -2.365 -22.798 -14.293 1.00 97.00 81 GLN A CA 1
ATOM 623 C C . GLN A 1 81 ? -3.561 -23.636 -13.822 1.00 97.00 81 GLN A C 1
ATOM 625 O O . GLN A 1 81 ? -3.966 -24.593 -14.490 1.00 97.00 81 GLN A O 1
ATOM 630 N N . VAL A 1 82 ? -4.102 -23.291 -12.658 1.00 97.44 82 VAL A N 1
ATOM 631 C CA . VAL A 1 82 ? -5.236 -23.935 -11.991 1.00 97.44 82 VAL A CA 1
ATOM 632 C C . VAL A 1 82 ? -6.093 -22.855 -11.342 1.00 97.44 82 VAL A C 1
ATOM 634 O O . VAL A 1 82 ? -5.662 -21.710 -11.249 1.00 97.44 82 VAL A O 1
ATOM 637 N N . ASP A 1 83 ? -7.282 -23.215 -10.871 1.00 98.38 83 ASP A N 1
ATOM 638 C CA . ASP A 1 83 ? -8.070 -22.322 -10.026 1.00 98.38 83 ASP A CA 1
ATOM 639 C C . ASP A 1 83 ? -7.328 -22.073 -8.702 1.00 98.38 83 ASP A C 1
ATOM 641 O O . ASP A 1 83 ? -6.938 -23.015 -8.005 1.00 98.38 83 ASP A O 1
ATOM 645 N N . LEU A 1 84 ? -7.136 -20.805 -8.346 1.00 98.38 84 LEU A N 1
ATOM 646 C CA . LEU A 1 84 ? -6.360 -20.378 -7.186 1.00 98.38 84 LEU A CA 1
ATOM 647 C C . LEU A 1 84 ? -7.303 -19.818 -6.116 1.00 98.38 84 LEU A C 1
ATOM 649 O O . LEU A 1 84 ? -7.994 -18.827 -6.367 1.00 98.38 84 LEU A O 1
ATOM 653 N N . PRO A 1 85 ? -7.362 -20.404 -4.908 1.00 98.19 85 PRO A N 1
ATOM 654 C CA . PRO A 1 85 ? -8.050 -19.772 -3.788 1.00 98.19 85 PRO A CA 1
ATOM 655 C C . PRO A 1 85 ? -7.301 -18.510 -3.315 1.00 98.19 85 PRO A C 1
ATOM 657 O O . PRO A 1 85 ? -6.103 -18.379 -3.584 1.00 98.19 85 PRO A O 1
ATOM 660 N N . PRO A 1 86 ? -7.963 -17.596 -2.580 1.00 98.25 86 PRO A N 1
ATOM 661 C CA . PRO A 1 86 ? -7.294 -16.490 -1.890 1.00 98.25 86 PRO A CA 1
ATOM 662 C C . PRO A 1 86 ? -6.177 -16.986 -0.956 1.00 98.25 86 PRO A C 1
ATOM 664 O O . PRO A 1 86 ? -6.323 -18.032 -0.321 1.00 98.25 86 PRO A O 1
ATOM 667 N N . GLY A 1 87 ? -5.077 -16.237 -0.868 1.00 98.25 87 GLY A N 1
ATOM 668 C CA . GLY A 1 87 ? -3.896 -16.571 -0.065 1.00 98.25 87 GLY A CA 1
ATOM 669 C C . GLY A 1 87 ? -2.882 -17.491 -0.743 1.00 98.25 87 GLY A C 1
ATOM 670 O O . GLY A 1 87 ? -1.832 -17.782 -0.169 1.00 98.25 87 GLY A O 1
ATOM 671 N N . THR A 1 88 ? -3.157 -17.954 -1.966 1.00 98.56 88 THR A N 1
ATOM 672 C CA . THR A 1 88 ? -2.241 -18.845 -2.686 1.00 98.56 88 THR A CA 1
ATOM 673 C C . THR A 1 88 ? -0.924 -18.129 -2.943 1.00 98.56 88 THR A C 1
ATOM 675 O O . THR A 1 88 ? -0.902 -17.095 -3.609 1.00 98.56 88 THR A O 1
ATOM 678 N N . LEU A 1 89 ? 0.174 -18.692 -2.440 1.00 98.50 89 LEU A N 1
ATOM 679 C CA . LEU A 1 89 ? 1.522 -18.224 -2.734 1.00 98.50 89 LEU A CA 1
ATOM 680 C C . LEU A 1 89 ? 1.866 -18.504 -4.199 1.00 98.50 89 LEU A C 1
ATOM 682 O O . LEU A 1 89 ? 1.748 -19.638 -4.663 1.00 98.50 89 LEU A O 1
ATOM 686 N N . LEU A 1 90 ? 2.297 -17.467 -4.917 1.00 98.44 90 LEU A N 1
ATOM 687 C CA . LEU A 1 90 ? 2.598 -17.526 -6.350 1.00 98.44 90 LEU A CA 1
ATOM 688 C C . LEU A 1 90 ? 4.085 -17.387 -6.640 1.00 98.44 90 LEU A C 1
ATOM 690 O O . LEU A 1 90 ? 4.595 -18.054 -7.534 1.00 98.44 90 LEU A O 1
ATOM 694 N N . MET A 1 91 ? 4.781 -16.534 -5.894 1.00 98.31 91 MET A N 1
ATOM 695 C CA . MET A 1 91 ? 6.198 -16.269 -6.118 1.00 98.31 91 MET A CA 1
ATOM 696 C C . MET A 1 91 ? 6.870 -15.858 -4.811 1.00 98.31 91 MET A C 1
ATOM 698 O O . MET A 1 91 ? 6.275 -15.098 -4.047 1.00 98.31 91 MET A O 1
ATOM 702 N N . LYS A 1 92 ? 8.109 -16.305 -4.588 1.00 98.00 92 LYS A N 1
ATOM 703 C CA . LYS A 1 92 ? 9.055 -15.714 -3.627 1.00 98.00 92 LYS A CA 1
ATOM 704 C C . LYS A 1 92 ? 10.352 -15.404 -4.350 1.00 98.00 92 LYS A C 1
ATOM 706 O O . LYS A 1 92 ? 10.939 -16.306 -4.936 1.00 98.00 92 LYS A O 1
ATOM 711 N N . GLU A 1 93 ? 10.821 -14.166 -4.295 1.00 97.94 93 GLU A N 1
ATOM 712 C CA . GLU A 1 93 ? 12.014 -13.745 -5.033 1.00 97.94 93 GLU A CA 1
ATOM 713 C C . GLU A 1 93 ? 12.882 -12.802 -4.195 1.00 97.94 93 GLU A C 1
ATOM 715 O O . GLU A 1 93 ? 12.382 -11.897 -3.520 1.00 97.94 93 GLU A O 1
ATOM 720 N N . LEU A 1 94 ? 14.199 -13.016 -4.242 1.00 97.25 94 LEU A N 1
ATOM 721 C CA . LEU A 1 94 ? 15.172 -12.051 -3.735 1.00 97.25 94 LEU A CA 1
ATOM 722 C C . LEU A 1 94 ? 15.321 -10.899 -4.741 1.00 97.25 94 LEU A C 1
ATOM 724 O O . LEU A 1 94 ? 15.285 -11.143 -5.947 1.00 97.25 94 LEU A O 1
ATOM 728 N N . PRO A 1 95 ? 15.517 -9.653 -4.285 1.00 96.38 95 PRO A N 1
ATOM 729 C CA . PRO A 1 95 ? 15.786 -8.550 -5.199 1.00 96.38 95 PRO A CA 1
ATOM 730 C C . PRO A 1 95 ? 17.093 -8.793 -5.969 1.00 96.38 95 PRO A C 1
ATOM 732 O O . PRO A 1 95 ? 18.091 -9.223 -5.390 1.00 96.38 95 PRO A O 1
ATOM 735 N N . LEU A 1 96 ? 17.109 -8.456 -7.262 1.00 95.19 96 LEU A N 1
ATOM 736 C CA . LEU A 1 96 ? 18.340 -8.390 -8.063 1.00 95.19 96 LEU A CA 1
ATOM 737 C C . LEU A 1 96 ? 19.265 -7.280 -7.537 1.00 95.19 96 LEU A C 1
ATOM 739 O O . LEU A 1 96 ? 20.488 -7.406 -7.570 1.00 95.19 96 LEU A O 1
ATOM 743 N N . SER A 1 97 ? 18.662 -6.191 -7.051 1.00 94.69 97 SER A N 1
ATOM 744 C CA . SER A 1 97 ? 19.315 -5.104 -6.321 1.00 94.69 97 SER A CA 1
ATOM 745 C C . SER A 1 97 ? 18.306 -4.453 -5.381 1.00 94.69 97 SER A C 1
ATOM 747 O O . SER A 1 97 ? 17.178 -4.176 -5.788 1.00 94.69 97 SER A O 1
ATOM 749 N N . THR A 1 98 ? 18.717 -4.163 -4.148 1.00 93.12 98 THR A N 1
ATOM 750 C CA . THR A 1 98 ? 17.961 -3.317 -3.212 1.00 93.12 98 THR A CA 1
ATOM 751 C C . THR A 1 98 ? 18.276 -1.846 -3.451 1.00 93.12 98 THR A C 1
ATOM 753 O O . THR A 1 98 ? 19.366 -1.515 -3.926 1.00 93.12 98 THR A O 1
ATOM 756 N N . TRP A 1 99 ? 17.356 -0.955 -3.088 1.00 89.62 99 TRP A N 1
ATOM 757 C CA . TRP A 1 99 ? 17.649 0.477 -3.097 1.00 89.62 99 TRP A CA 1
ATOM 758 C C . TRP A 1 99 ? 18.469 0.898 -1.880 1.00 89.62 99 TRP A C 1
ATOM 760 O O . TRP A 1 99 ? 18.258 0.361 -0.790 1.00 89.62 99 TRP A O 1
ATOM 770 N N . PRO A 1 100 ? 19.378 1.877 -2.032 1.00 85.19 100 PRO A N 1
ATOM 771 C CA . PRO A 1 100 ? 19.935 2.588 -0.890 1.00 85.19 100 PRO A CA 1
ATOM 772 C C . PRO A 1 100 ? 18.812 3.220 -0.065 1.00 85.19 100 PRO A C 1
ATOM 774 O O . PRO A 1 100 ? 17.857 3.761 -0.632 1.00 85.19 100 PRO A O 1
ATOM 777 N N . SER A 1 101 ? 18.939 3.207 1.261 1.00 81.62 101 SER A N 1
ATOM 778 C CA . SER A 1 101 ? 17.936 3.776 2.169 1.00 81.62 101 SER A CA 1
ATOM 779 C C . SER A 1 101 ? 17.630 5.245 1.858 1.00 81.62 101 SER A C 1
ATOM 781 O O . SER A 1 101 ? 16.507 5.704 2.043 1.00 81.62 101 SER A O 1
ATOM 783 N N . GLU A 1 102 ? 18.610 5.988 1.337 1.00 78.94 102 GLU A N 1
ATOM 784 C CA . GLU A 1 102 ? 18.484 7.398 0.970 1.00 78.94 102 GLU A CA 1
ATOM 785 C C . GLU A 1 102 ? 17.650 7.635 -0.296 1.00 78.94 102 GLU A C 1
ATOM 787 O O . GLU A 1 102 ? 17.207 8.770 -0.511 1.00 78.94 102 GLU A O 1
ATOM 792 N N . ALA A 1 103 ? 17.477 6.606 -1.132 1.00 77.62 103 ALA A N 1
ATOM 793 C CA . ALA A 1 103 ? 16.733 6.653 -2.390 1.00 77.62 103 ALA A CA 1
ATOM 794 C C . ALA A 1 103 ? 15.263 6.228 -2.232 1.00 77.62 103 ALA A C 1
ATOM 796 O O . ALA A 1 103 ? 14.442 6.551 -3.089 1.00 77.62 103 ALA A O 1
ATOM 797 N N . ILE A 1 104 ? 14.914 5.544 -1.136 1.00 77.44 104 ILE A N 1
ATOM 798 C CA . ILE A 1 104 ? 13.538 5.112 -0.859 1.00 77.44 104 ILE A CA 1
ATOM 799 C C . ILE A 1 104 ? 12.624 6.344 -0.762 1.00 77.44 104 ILE A C 1
ATOM 801 O O . ILE A 1 104 ? 12.915 7.299 -0.039 1.00 77.44 104 ILE A O 1
ATOM 805 N N . GLY A 1 105 ? 11.522 6.332 -1.518 1.00 70.50 105 GLY A N 1
ATOM 806 C CA . GLY A 1 105 ? 10.544 7.425 -1.557 1.00 70.50 105 GLY A CA 1
ATOM 807 C C . GLY A 1 105 ? 10.976 8.662 -2.356 1.00 70.50 105 GLY A C 1
ATOM 808 O O . GLY A 1 105 ? 10.307 9.693 -2.287 1.00 70.50 105 GLY A O 1
ATOM 809 N N . LYS A 1 106 ? 12.081 8.594 -3.110 1.00 76.44 106 LYS A N 1
ATOM 810 C CA . LYS A 1 106 ? 12.548 9.682 -3.984 1.00 76.44 106 LYS A CA 1
ATOM 811 C C . LYS A 1 106 ? 12.536 9.262 -5.447 1.00 76.44 106 LYS A C 1
ATOM 813 O O . LYS A 1 106 ? 12.599 8.081 -5.773 1.00 76.44 106 LYS A O 1
ATOM 818 N N . ALA A 1 107 ? 12.501 10.253 -6.337 1.00 81.38 107 ALA A N 1
ATOM 819 C CA . ALA A 1 107 ? 12.744 10.015 -7.753 1.00 81.38 107 ALA A CA 1
ATOM 820 C C . ALA A 1 107 ? 14.137 9.395 -7.943 1.00 81.38 107 ALA A C 1
ATOM 822 O O . ALA A 1 107 ? 15.119 9.876 -7.370 1.00 81.38 107 ALA A O 1
ATOM 823 N N . LEU A 1 108 ? 14.213 8.334 -8.748 1.00 84.69 108 LEU A N 1
ATOM 824 C CA . LEU A 1 108 ? 15.471 7.657 -9.044 1.00 84.69 108 LEU A CA 1
ATOM 825 C C . LEU A 1 108 ? 16.415 8.604 -9.797 1.00 84.69 108 LEU A C 1
ATOM 827 O O . LEU A 1 108 ? 16.028 9.210 -10.801 1.00 84.69 108 LEU A O 1
ATOM 831 N N . SER A 1 109 ? 17.657 8.701 -9.325 1.00 88.75 109 SER A N 1
ATOM 832 C CA . SER A 1 109 ? 18.755 9.369 -10.031 1.00 88.75 109 SER A CA 1
ATOM 833 C C . SER A 1 109 ? 19.525 8.376 -10.904 1.00 88.75 109 SER A C 1
ATOM 835 O O . SER A 1 109 ? 19.399 7.164 -10.737 1.00 88.75 109 SER A O 1
ATOM 837 N N . VAL A 1 110 ? 20.374 8.876 -11.809 1.00 89.88 110 VAL A N 1
ATOM 838 C CA . VAL A 1 110 ? 21.280 8.032 -12.615 1.00 89.88 110 VAL A CA 1
ATOM 839 C C . VAL A 1 110 ? 22.191 7.172 -11.735 1.00 89.88 110 VAL A C 1
ATOM 841 O O . VAL A 1 110 ? 22.505 6.038 -12.091 1.00 89.88 110 VAL A O 1
ATOM 844 N N . ASP A 1 111 ? 22.579 7.675 -10.562 1.00 89.06 111 ASP A N 1
ATOM 845 C CA . ASP A 1 111 ? 23.488 6.977 -9.651 1.00 89.06 111 ASP A CA 1
ATOM 846 C C . ASP A 1 111 ? 22.922 5.661 -9.112 1.00 89.06 111 ASP A C 1
ATOM 848 O O . ASP A 1 111 ? 23.699 4.788 -8.727 1.00 89.06 111 ASP A O 1
ATOM 852 N N . VAL A 1 112 ? 21.598 5.457 -9.141 1.00 90.81 112 VAL A N 1
ATOM 853 C CA . VAL A 1 112 ? 21.010 4.167 -8.752 1.00 90.81 112 VAL A CA 1
ATOM 854 C C . VAL A 1 112 ? 21.493 3.025 -9.655 1.00 90.81 112 VAL A C 1
ATOM 856 O O . VAL A 1 112 ? 21.581 1.883 -9.219 1.00 90.81 112 VAL A O 1
ATOM 859 N N . LEU A 1 113 ? 21.908 3.314 -10.894 1.00 93.31 113 LEU A N 1
ATOM 860 C CA . LEU A 1 113 ? 22.496 2.309 -11.786 1.00 93.31 113 LEU A CA 1
ATOM 861 C C . LEU A 1 113 ? 23.784 1.706 -11.211 1.00 93.31 113 LEU A C 1
ATOM 863 O O . LEU A 1 113 ? 24.103 0.560 -11.512 1.00 93.31 113 LEU A O 1
ATOM 867 N N . LYS A 1 114 ? 24.499 2.440 -10.348 1.00 91.25 114 LYS A N 1
ATOM 868 C CA . LYS A 1 114 ? 25.703 1.945 -9.666 1.00 91.25 114 LYS A CA 1
ATOM 869 C C . LYS A 1 114 ? 25.388 0.925 -8.577 1.00 91.25 114 LYS A C 1
ATOM 871 O O . LYS A 1 114 ? 26.273 0.157 -8.209 1.00 91.25 114 LYS A O 1
ATOM 876 N N . SER A 1 115 ? 24.165 0.921 -8.039 1.00 89.06 115 SER A N 1
ATOM 877 C CA . SER A 1 115 ? 23.780 -0.053 -7.015 1.00 89.06 115 SER A CA 1
ATOM 878 C C . SER A 1 115 ? 23.481 -1.426 -7.610 1.00 89.06 115 SER A C 1
ATOM 880 O O . SER A 1 115 ? 23.503 -2.410 -6.877 1.00 89.06 115 SER A O 1
ATOM 882 N N . VAL A 1 116 ? 23.228 -1.508 -8.922 1.00 92.38 116 VAL A N 1
ATOM 883 C CA . VAL A 1 116 ? 22.950 -2.766 -9.618 1.00 92.38 116 VAL A CA 1
ATOM 884 C C . VAL A 1 116 ? 24.274 -3.489 -9.902 1.00 92.38 116 VAL A C 1
ATOM 886 O O . VAL A 1 116 ? 25.060 -3.008 -10.71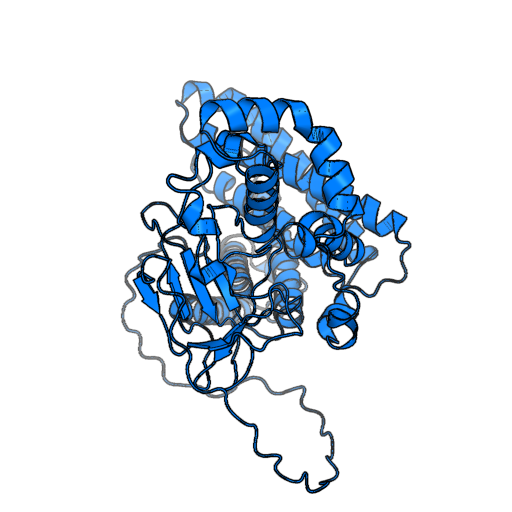9 1.00 92.38 116 VAL A O 1
ATOM 889 N N . PRO A 1 117 ? 24.541 -4.665 -9.296 1.00 90.31 117 PRO A N 1
ATOM 890 C CA . PRO A 1 117 ? 25.847 -5.325 -9.414 1.00 90.31 117 PRO A CA 1
ATOM 891 C C . PRO A 1 117 ? 26.205 -5.741 -10.845 1.00 90.31 117 PRO A C 1
ATOM 893 O O . PRO A 1 117 ? 27.378 -5.817 -11.205 1.00 90.31 117 PRO A O 1
ATOM 896 N N . ASN A 1 118 ? 25.187 -6.044 -11.653 1.00 93.38 118 ASN A N 1
ATOM 897 C CA . ASN A 1 118 ? 25.326 -6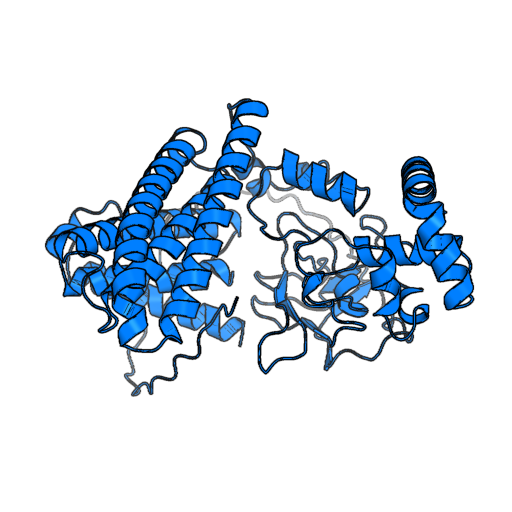.421 -13.051 1.00 93.38 118 ASN A CA 1
ATOM 898 C C . ASN A 1 118 ? 24.138 -5.878 -13.852 1.00 93.38 118 ASN A C 1
ATOM 900 O O . ASN A 1 118 ? 23.033 -6.415 -13.763 1.00 93.38 118 ASN A O 1
ATOM 904 N N . LEU A 1 119 ? 24.374 -4.840 -14.658 1.00 95.00 119 LEU A N 1
ATOM 905 C CA . LEU A 1 119 ? 23.338 -4.228 -15.495 1.00 95.00 119 LEU A CA 1
ATOM 906 C C . LEU A 1 119 ? 22.741 -5.204 -16.520 1.00 95.00 119 LEU A C 1
ATOM 908 O O . LEU A 1 119 ? 21.569 -5.069 -16.845 1.00 95.00 119 LEU A O 1
ATOM 912 N N . GLY A 1 120 ? 23.475 -6.240 -16.945 1.00 94.19 120 GLY A N 1
ATOM 913 C CA . GLY A 1 120 ? 22.950 -7.258 -17.866 1.00 94.19 120 GLY A CA 1
ATOM 914 C C . GLY A 1 120 ? 21.777 -8.070 -17.296 1.00 94.19 120 GLY A C 1
ATOM 915 O O . GLY A 1 120 ? 21.002 -8.660 -18.044 1.00 94.19 120 GLY A O 1
ATOM 916 N N . LEU A 1 121 ? 21.568 -8.058 -15.971 1.00 93.81 121 LEU A N 1
ATOM 917 C CA . LEU A 1 121 ? 20.363 -8.637 -15.358 1.00 93.81 121 LEU A CA 1
ATOM 918 C C . LEU A 1 121 ? 19.082 -7.887 -15.764 1.00 93.81 121 LEU A C 1
ATOM 920 O O . LEU A 1 121 ? 17.987 -8.442 -15.682 1.00 93.81 121 LEU A O 1
ATOM 924 N N . LEU A 1 122 ? 19.210 -6.642 -16.223 1.00 95.25 122 LEU A N 1
ATOM 925 C CA . LEU A 1 122 ? 18.104 -5.786 -16.646 1.00 95.25 122 LEU A CA 1
ATOM 926 C C . LEU A 1 122 ? 17.792 -5.914 -18.148 1.00 95.25 122 LEU A C 1
ATOM 928 O O . LEU A 1 122 ? 16.849 -5.293 -18.629 1.00 95.25 122 LEU A O 1
ATOM 932 N N . ASP A 1 123 ? 18.554 -6.706 -18.909 1.00 93.88 123 ASP A N 1
ATOM 933 C CA . ASP A 1 123 ? 18.397 -6.813 -20.371 1.00 93.88 123 ASP A CA 1
ATOM 934 C C . ASP A 1 123 ? 17.034 -7.353 -20.807 1.00 93.88 123 ASP A C 1
ATOM 936 O O . ASP A 1 123 ? 16.556 -7.040 -21.893 1.00 93.88 123 ASP A O 1
ATOM 940 N N . ASN A 1 124 ? 16.385 -8.122 -19.935 1.00 91.44 124 ASN A N 1
ATOM 941 C CA . ASN A 1 124 ? 15.082 -8.731 -20.195 1.00 91.44 124 ASN A CA 1
ATOM 942 C C . ASN A 1 124 ? 13.951 -8.023 -19.451 1.00 91.44 124 ASN A C 1
ATOM 944 O O . ASN A 1 124 ? 12.860 -8.574 -19.326 1.00 91.44 124 ASN A O 1
ATOM 948 N N . LEU A 1 125 ? 14.190 -6.838 -18.901 1.00 93.88 125 LEU A N 1
ATOM 949 C CA . LEU A 1 125 ? 13.150 -6.021 -18.289 1.00 93.88 125 LEU A CA 1
ATOM 950 C C . LEU A 1 125 ? 12.740 -4.913 -19.261 1.00 93.88 125 LEU A C 1
ATOM 952 O O . LEU A 1 125 ? 13.551 -4.424 -20.044 1.00 93.88 125 LEU A O 1
ATOM 956 N N . PHE A 1 126 ? 11.460 -4.547 -19.237 1.00 93.06 126 PHE A N 1
ATOM 957 C CA . PHE A 1 126 ? 10.926 -3.531 -20.138 1.00 93.06 126 PHE A CA 1
ATOM 958 C C . PHE A 1 126 ? 11.376 -2.129 -19.688 1.00 93.06 126 PHE A C 1
ATOM 960 O O . PHE A 1 126 ? 11.262 -1.826 -18.507 1.00 93.06 126 PHE A O 1
ATOM 967 N N . PRO A 1 127 ? 11.823 -1.225 -20.567 1.00 94.69 127 PRO A N 1
ATOM 968 C CA . PRO A 1 127 ? 11.964 -1.381 -22.010 1.00 94.69 127 PRO A CA 1
ATOM 969 C C . PRO A 1 127 ? 13.218 -2.175 -22.418 1.00 94.69 127 PRO A C 1
ATOM 971 O O . PRO A 1 127 ? 14.321 -1.956 -21.908 1.00 94.69 127 PRO A O 1
ATOM 974 N N . TYR A 1 128 ? 13.071 -3.035 -23.429 1.00 93.06 128 TYR A N 1
ATOM 975 C CA . TYR A 1 128 ? 14.176 -3.826 -23.989 1.00 93.06 128 TYR A CA 1
ATOM 976 C C . TYR A 1 128 ? 15.094 -2.982 -24.874 1.00 93.06 128 TYR A C 1
ATOM 978 O O . TYR A 1 128 ? 16.274 -3.283 -25.050 1.00 93.06 128 TYR A O 1
ATOM 986 N N . LYS A 1 129 ? 14.555 -1.906 -25.445 1.00 95.62 129 LYS A N 1
ATOM 987 C CA . LYS A 1 129 ? 15.260 -0.940 -26.292 1.00 95.62 129 LYS A CA 1
ATOM 988 C C . LYS A 1 129 ? 14.664 0.449 -26.094 1.00 95.62 129 LYS A C 1
ATOM 990 O O . LYS A 1 129 ? 13.498 0.593 -25.750 1.00 95.62 129 LYS A O 1
ATOM 995 N N . LEU A 1 130 ? 15.436 1.496 -26.382 1.00 96.50 130 LEU A N 1
ATOM 996 C CA . LEU A 1 130 ? 14.945 2.877 -26.258 1.00 96.50 130 LEU A CA 1
ATOM 997 C C . LEU A 1 130 ? 13.723 3.175 -27.139 1.00 96.50 130 LEU A C 1
ATOM 999 O O . LEU A 1 130 ? 12.947 4.057 -26.802 1.00 96.50 130 LEU A O 1
ATOM 1003 N N . SER A 1 131 ? 13.535 2.447 -28.243 1.00 95.31 131 SER A N 1
ATOM 1004 C CA . SER A 1 131 ? 12.363 2.614 -29.109 1.00 95.31 131 SER A CA 1
ATOM 1005 C C . SER A 1 131 ? 11.075 1.995 -28.564 1.00 95.31 131 SER A C 1
ATOM 1007 O O . SER A 1 131 ? 10.029 2.199 -29.173 1.00 95.31 131 SER A O 1
ATOM 1009 N N . ASP A 1 132 ? 11.129 1.285 -27.434 1.00 92.62 132 ASP A N 1
ATOM 1010 C CA . ASP A 1 132 ? 9.931 0.879 -26.689 1.00 92.62 132 ASP A CA 1
ATOM 1011 C C . ASP A 1 132 ? 9.352 2.042 -25.861 1.00 92.62 132 ASP A C 1
ATOM 1013 O O . ASP A 1 132 ? 8.217 1.977 -25.398 1.00 92.62 132 ASP A O 1
ATOM 1017 N N . VAL A 1 133 ? 10.131 3.113 -25.670 1.00 93.25 133 VAL A N 1
ATOM 1018 C CA . VAL A 1 133 ? 9.723 4.335 -24.971 1.00 93.25 133 VAL A CA 1
ATOM 1019 C C . VAL A 1 133 ? 9.377 5.406 -26.012 1.00 93.25 133 VAL A C 1
ATOM 1021 O O . VAL A 1 133 ? 10.080 5.524 -27.022 1.00 93.25 133 VAL A O 1
ATOM 1024 N N . PRO A 1 134 ? 8.334 6.232 -25.796 1.00 94.12 134 PRO A N 1
ATOM 1025 C CA . PRO A 1 134 ? 8.026 7.335 -26.699 1.00 94.12 134 PRO A CA 1
ATOM 1026 C C . PRO A 1 134 ? 9.240 8.243 -26.939 1.00 94.12 134 PRO A C 1
ATOM 1028 O O . PRO A 1 134 ? 9.884 8.704 -25.995 1.00 94.12 134 PRO A O 1
ATOM 1031 N N . ALA A 1 135 ? 9.532 8.542 -28.209 1.00 96.44 135 ALA A N 1
ATOM 1032 C CA . ALA A 1 135 ? 10.726 9.301 -28.596 1.00 96.44 135 ALA A CA 1
ATOM 1033 C C . ALA A 1 135 ? 10.832 10.662 -27.884 1.00 96.44 135 ALA A C 1
ATOM 1035 O O . ALA A 1 135 ? 11.918 11.045 -27.459 1.00 96.44 135 ALA A O 1
ATOM 1036 N N . SER A 1 136 ? 9.703 11.348 -27.673 1.00 95.31 136 SER A N 1
ATOM 1037 C CA . SER A 1 136 ? 9.654 12.618 -26.938 1.00 95.31 136 SER A CA 1
ATOM 1038 C C . SER A 1 136 ? 10.142 12.489 -25.492 1.00 95.31 136 SER A C 1
ATOM 1040 O O . SER A 1 136 ? 10.859 13.359 -25.007 1.00 95.31 136 SER A O 1
ATOM 1042 N N . VAL A 1 137 ? 9.801 11.388 -24.816 1.00 94.25 137 VAL A N 1
ATOM 1043 C CA . VAL A 1 137 ? 10.214 11.115 -23.430 1.00 94.25 137 VAL A CA 1
ATOM 1044 C C . VAL A 1 137 ? 11.703 10.767 -23.379 1.00 94.25 137 VAL A C 1
ATOM 1046 O O . VAL A 1 137 ? 12.423 11.236 -22.497 1.00 94.25 137 VAL A O 1
ATOM 1049 N N . VAL A 1 138 ? 12.195 9.998 -24.358 1.00 96.75 138 VAL A N 1
ATOM 1050 C CA . VAL A 1 138 ? 13.628 9.694 -24.498 1.00 96.75 138 VAL A CA 1
ATOM 1051 C C . VAL A 1 138 ? 14.439 10.972 -24.710 1.00 96.75 138 VAL A C 1
ATOM 1053 O O . VAL A 1 138 ? 15.466 11.150 -24.058 1.00 96.75 138 VAL A O 1
ATOM 1056 N N . GLU A 1 139 ? 13.998 11.865 -25.596 1.00 97.12 139 GLU A N 1
ATOM 1057 C CA . GLU A 1 139 ? 14.675 13.135 -25.891 1.00 97.12 139 GLU A CA 1
ATOM 1058 C C . GLU A 1 139 ? 14.706 14.079 -24.684 1.00 97.12 139 GLU A C 1
ATOM 1060 O O . GLU A 1 139 ? 15.767 14.634 -24.368 1.00 97.12 139 GLU A O 1
ATOM 1065 N N . GLU A 1 140 ? 13.574 14.223 -23.988 1.00 95.56 140 GLU A N 1
ATOM 1066 C CA . GLU A 1 140 ? 13.463 15.021 -22.765 1.00 95.56 140 GLU A CA 1
ATOM 1067 C C . GLU A 1 140 ? 14.434 14.512 -21.691 1.00 95.56 140 GLU A C 1
ATOM 1069 O O . GLU A 1 140 ? 15.281 15.268 -21.203 1.00 95.56 140 GLU A O 1
ATOM 1074 N N . ARG A 1 141 ? 14.367 13.213 -21.362 1.00 94.94 141 ARG A N 1
ATOM 1075 C CA . ARG A 1 141 ? 15.213 12.613 -20.318 1.00 94.94 141 ARG A CA 1
ATOM 1076 C C . ARG A 1 141 ? 16.688 12.668 -20.684 1.00 94.94 141 ARG A C 1
ATOM 1078 O O . ARG A 1 141 ? 17.494 13.108 -19.863 1.00 94.94 141 ARG A O 1
ATOM 1085 N N . ARG A 1 142 ? 17.033 12.331 -21.930 1.00 96.81 142 ARG A N 1
ATOM 1086 C CA . ARG A 1 142 ? 18.402 12.432 -22.455 1.00 96.81 142 ARG A CA 1
ATOM 1087 C C . ARG A 1 142 ? 18.961 13.836 -22.277 1.00 96.81 142 ARG A C 1
ATOM 1089 O O . ARG A 1 142 ? 20.081 13.972 -21.808 1.00 96.81 142 ARG A O 1
ATOM 1096 N N . SER A 1 143 ? 18.182 14.864 -22.608 1.00 96.94 143 SER A N 1
ATOM 1097 C CA . SER A 1 143 ? 18.610 16.257 -22.459 1.00 96.94 143 SER A CA 1
ATOM 1098 C C . SER A 1 143 ? 18.767 16.665 -20.994 1.00 96.94 143 SER A C 1
ATOM 1100 O O . SER A 1 143 ? 19.737 17.340 -20.657 1.00 96.94 143 SER A O 1
ATOM 1102 N N . SER A 1 144 ? 17.870 16.221 -20.108 1.00 96.38 144 SER A N 1
ATOM 1103 C CA . SER A 1 144 ? 17.954 16.540 -18.675 1.00 96.38 144 SER A CA 1
ATOM 1104 C C . SER A 1 144 ? 19.127 15.866 -17.950 1.00 96.38 144 SER A C 1
ATOM 1106 O O . SER A 1 144 ? 19.641 16.427 -16.989 1.00 96.38 144 SER A O 1
ATOM 1108 N N . MET A 1 145 ? 19.573 14.695 -18.422 1.00 96.44 145 MET A N 1
ATOM 1109 C CA . MET A 1 145 ? 20.543 13.833 -17.727 1.00 96.44 145 MET A CA 1
ATOM 1110 C C . MET A 1 145 ? 21.849 13.629 -18.517 1.00 96.44 145 MET A C 1
ATOM 1112 O O . MET A 1 145 ? 22.680 12.808 -18.138 1.00 96.44 145 MET A O 1
ATOM 1116 N N . ASP A 1 146 ? 22.063 14.364 -19.617 1.00 96.50 146 ASP A N 1
ATOM 1117 C CA . ASP A 1 146 ? 23.182 14.159 -20.556 1.00 96.50 146 ASP A CA 1
ATOM 1118 C C . ASP A 1 146 ? 24.556 14.173 -19.869 1.00 96.50 146 ASP A C 1
ATOM 1120 O O . ASP A 1 146 ? 25.389 13.295 -20.106 1.00 96.50 146 ASP A O 1
ATOM 1124 N N . ALA A 1 147 ? 24.789 15.147 -18.985 1.00 97.06 147 ALA A N 1
ATOM 1125 C CA . ALA A 1 147 ? 26.056 15.280 -18.271 1.00 97.06 147 ALA A CA 1
ATOM 1126 C C . ALA A 1 147 ? 26.311 14.095 -17.323 1.00 97.06 147 ALA A C 1
ATOM 1128 O O . ALA A 1 147 ? 27.417 13.552 -17.300 1.00 97.06 147 ALA A O 1
ATOM 1129 N N . GLU A 1 148 ? 25.285 13.672 -16.583 1.00 97.25 148 GLU A N 1
ATOM 1130 C CA . GLU A 1 148 ? 25.348 12.557 -15.631 1.00 97.25 148 GLU A CA 1
ATOM 1131 C C . GLU A 1 148 ? 25.567 11.225 -16.354 1.00 97.25 148 GLU A C 1
ATOM 1133 O O . GLU A 1 148 ? 26.452 10.453 -15.984 1.00 97.25 148 GLU A O 1
ATOM 1138 N N . LEU A 1 149 ? 24.828 10.987 -17.443 1.00 97.06 149 LEU A N 1
ATOM 1139 C CA . LEU A 1 149 ? 24.957 9.784 -18.265 1.00 97.06 149 LEU A CA 1
ATOM 1140 C C . LEU A 1 149 ? 26.332 9.694 -18.930 1.00 97.06 149 LEU A C 1
ATOM 1142 O O . LEU A 1 149 ? 26.922 8.618 -18.946 1.00 97.06 149 LEU A O 1
ATOM 1146 N N . LYS A 1 150 ? 26.879 10.802 -19.446 1.00 97.44 150 LYS A N 1
ATOM 1147 C CA . LYS A 1 150 ? 28.237 10.830 -20.020 1.00 97.44 150 LYS A CA 1
ATOM 1148 C C . LYS A 1 150 ? 29.307 10.565 -18.971 1.00 97.44 150 LYS A C 1
ATOM 1150 O O . LYS A 1 150 ? 30.246 9.815 -19.238 1.00 97.44 150 LYS A O 1
ATOM 1155 N N . HIS A 1 151 ? 29.159 11.159 -17.788 1.00 97.06 151 HIS A N 1
ATOM 1156 C CA . HIS A 1 151 ? 30.069 10.917 -16.677 1.00 97.06 151 HIS A CA 1
ATOM 1157 C C . HIS A 1 151 ? 30.047 9.436 -16.274 1.00 97.06 151 HIS A C 1
ATOM 1159 O O . HIS A 1 151 ? 31.088 8.778 -16.319 1.00 97.06 151 HIS A O 1
ATOM 1165 N N . LEU A 1 152 ? 28.865 8.879 -15.989 1.00 96.19 152 LEU A N 1
ATOM 1166 C CA . LEU A 1 152 ? 28.715 7.471 -15.620 1.00 96.19 152 LEU A CA 1
ATOM 1167 C C . LEU A 1 152 ? 29.192 6.530 -16.735 1.00 96.19 152 LEU A C 1
ATOM 1169 O O . LEU A 1 152 ? 29.899 5.563 -16.464 1.00 96.19 152 LEU A O 1
ATOM 1173 N N . SER A 1 153 ? 28.876 6.841 -17.993 1.00 97.12 153 SER A N 1
ATOM 1174 C CA . SER A 1 153 ? 29.321 6.077 -19.163 1.00 97.12 153 SER A CA 1
ATOM 1175 C C . SER A 1 153 ? 30.840 5.921 -19.199 1.00 97.12 153 SER A C 1
ATOM 1177 O O . SER A 1 153 ? 31.341 4.822 -19.438 1.00 97.12 153 SER A O 1
ATOM 1179 N N . SER A 1 154 ? 31.575 6.994 -18.888 1.00 96.75 154 SER A N 1
ATOM 1180 C CA . SER A 1 154 ? 33.038 6.953 -18.807 1.00 96.75 154 SER A CA 1
ATOM 1181 C C . SER A 1 154 ? 33.563 6.159 -17.605 1.00 96.75 154 SER A C 1
ATOM 1183 O O . SER A 1 154 ? 34.607 5.520 -17.709 1.00 96.75 154 SER A O 1
ATOM 1185 N N . GLU A 1 155 ? 32.831 6.164 -16.489 1.00 96.38 155 GLU A N 1
ATOM 1186 C CA . GLU A 1 155 ? 33.207 5.495 -15.241 1.00 96.38 155 GLU A CA 1
ATOM 1187 C C . GLU A 1 155 ? 33.067 3.970 -15.340 1.00 96.38 155 GLU A C 1
ATOM 1189 O O . GLU A 1 155 ? 33.987 3.243 -14.967 1.00 96.38 155 GLU A O 1
ATOM 1194 N N . ILE A 1 156 ? 31.944 3.478 -15.880 1.00 95.69 156 ILE A N 1
ATOM 1195 C CA . ILE A 1 156 ? 31.631 2.037 -15.935 1.00 95.69 156 ILE A CA 1
ATOM 1196 C C . ILE A 1 156 ? 31.737 1.425 -17.338 1.00 95.69 156 ILE A C 1
ATOM 1198 O O . ILE A 1 156 ? 31.448 0.246 -17.516 1.00 95.69 156 ILE A O 1
ATOM 1202 N N . SER A 1 157 ? 32.199 2.195 -18.332 1.00 95.88 157 SER A N 1
ATOM 1203 C CA . SER A 1 157 ? 32.416 1.743 -19.719 1.00 95.88 157 SER A CA 1
ATOM 1204 C C . SER A 1 157 ? 31.165 1.176 -20.410 1.00 95.88 157 SER A C 1
ATOM 1206 O O . SER A 1 157 ? 31.257 0.255 -21.221 1.00 95.88 157 SER A O 1
ATOM 1208 N N . VAL A 1 158 ? 29.992 1.743 -20.114 1.00 96.38 158 VAL A N 1
ATOM 1209 C CA . VAL A 1 158 ? 28.705 1.401 -20.748 1.00 96.38 158 VAL A CA 1
ATOM 1210 C C . VAL A 1 158 ? 28.232 2.595 -21.580 1.00 96.38 158 VAL A C 1
ATOM 1212 O O . VAL A 1 158 ? 28.295 3.717 -21.076 1.00 96.38 158 VAL A O 1
ATOM 1215 N N . PRO A 1 159 ? 27.767 2.424 -22.831 1.00 97.62 159 PRO A N 1
ATOM 1216 C CA . PRO A 1 159 ? 27.262 3.532 -23.643 1.00 97.62 159 PRO A CA 1
ATOM 1217 C C . PRO A 1 159 ? 26.147 4.329 -22.950 1.00 97.62 159 PRO A C 1
ATOM 1219 O O . PRO A 1 159 ? 25.268 3.758 -22.310 1.00 97.62 159 PRO A O 1
ATOM 1222 N N . ALA A 1 160 ? 26.147 5.656 -23.110 1.00 97.44 160 ALA A N 1
ATOM 1223 C CA . ALA A 1 160 ? 25.155 6.535 -22.479 1.00 97.44 160 ALA A CA 1
ATOM 1224 C C . ALA A 1 160 ? 23.699 6.177 -22.847 1.00 97.44 160 ALA A C 1
ATOM 1226 O O . ALA A 1 160 ? 22.810 6.290 -22.008 1.00 97.44 160 ALA A O 1
ATOM 1227 N N . ASP A 1 161 ? 23.460 5.703 -24.072 1.00 97.69 161 ASP A N 1
ATOM 1228 C CA . ASP A 1 161 ? 22.137 5.256 -24.527 1.00 97.69 161 ASP A CA 1
ATOM 1229 C C . ASP A 1 161 ? 21.681 3.976 -23.816 1.00 97.69 161 ASP A C 1
ATOM 1231 O O . ASP A 1 161 ? 20.511 3.865 -23.447 1.00 97.69 161 ASP A O 1
ATOM 1235 N N . ASP A 1 162 ? 22.603 3.046 -23.561 1.00 97.62 162 ASP A N 1
ATOM 1236 C CA . ASP A 1 162 ? 22.310 1.835 -22.796 1.00 97.62 162 ASP A CA 1
ATOM 1237 C C . ASP A 1 162 ? 22.023 2.188 -21.334 1.00 97.62 162 ASP A C 1
ATOM 1239 O O . ASP A 1 162 ? 21.065 1.682 -20.759 1.00 97.62 162 ASP A O 1
ATOM 1243 N N . LEU A 1 163 ? 22.781 3.124 -20.749 1.00 97.81 163 LEU A N 1
ATOM 1244 C CA . LEU A 1 163 ? 22.504 3.645 -19.405 1.00 97.81 163 LEU A CA 1
ATOM 1245 C C . LEU A 1 163 ? 21.142 4.330 -19.315 1.00 97.81 163 LEU A C 1
ATOM 1247 O O . LEU A 1 163 ? 20.419 4.117 -18.346 1.00 97.81 163 LEU A O 1
ATOM 1251 N N . LEU A 1 164 ? 20.760 5.105 -20.330 1.00 97.75 164 LEU A N 1
ATOM 1252 C CA . LEU A 1 164 ? 19.434 5.712 -20.394 1.00 97.75 164 LEU A CA 1
ATOM 1253 C C . LEU A 1 164 ? 18.336 4.643 -20.488 1.00 97.75 164 LEU A C 1
ATOM 1255 O O . LEU A 1 164 ? 17.315 4.754 -19.811 1.00 97.75 164 LEU A O 1
ATOM 1259 N N . ARG A 1 165 ? 18.543 3.578 -21.272 1.00 97.56 165 ARG A N 1
ATOM 1260 C CA . ARG A 1 165 ? 17.610 2.443 -21.320 1.00 97.56 165 ARG A CA 1
ATOM 1261 C C . ARG A 1 165 ? 17.501 1.757 -19.959 1.00 97.56 165 ARG A C 1
ATOM 1263 O O . ARG A 1 165 ? 16.387 1.499 -19.502 1.00 97.56 165 ARG A O 1
ATOM 1270 N N . TYR A 1 166 ? 18.623 1.478 -19.298 1.00 97.56 166 TYR A N 1
ATOM 1271 C CA . TYR A 1 166 ? 18.618 0.877 -17.965 1.00 97.56 166 TYR A CA 1
ATOM 1272 C C . TYR A 1 166 ? 17.935 1.779 -16.940 1.00 97.56 166 TYR A C 1
ATOM 1274 O O . TYR A 1 166 ? 17.186 1.283 -16.106 1.00 97.56 166 TYR A O 1
ATOM 1282 N N . TYR A 1 167 ? 18.118 3.097 -17.030 1.00 96.19 167 TYR A N 1
ATOM 1283 C CA . TYR A 1 167 ? 17.389 4.046 -16.197 1.00 96.19 167 TYR A CA 1
ATOM 1284 C C . TYR A 1 167 ? 15.875 3.890 -16.379 1.00 96.19 167 TYR A C 1
ATOM 1286 O O . TYR A 1 167 ? 15.166 3.667 -15.398 1.00 96.19 167 TYR A O 1
ATOM 1294 N N . PHE A 1 168 ? 15.388 3.891 -17.626 1.00 95.69 168 PHE A N 1
ATOM 1295 C CA . PHE A 1 168 ? 13.973 3.630 -17.898 1.00 95.69 168 PHE A CA 1
ATOM 1296 C C . PHE A 1 168 ? 13.523 2.268 -17.357 1.00 95.69 168 PHE A C 1
ATOM 1298 O O . PHE A 1 168 ? 12.449 2.156 -16.769 1.00 95.69 168 PHE A O 1
ATOM 1305 N N . THR A 1 169 ? 14.374 1.251 -17.475 1.00 95.81 169 THR A N 1
ATOM 1306 C CA . THR A 1 169 ? 14.105 -0.098 -16.963 1.00 95.81 169 THR A CA 1
ATOM 1307 C C . THR A 1 169 ? 13.891 -0.087 -15.453 1.00 95.81 169 THR A C 1
ATOM 1309 O O . THR A 1 169 ? 12.906 -0.635 -14.965 1.00 95.81 169 THR A O 1
ATOM 1312 N N . LEU A 1 170 ? 14.752 0.594 -14.697 1.00 94.88 170 LEU A N 1
ATOM 1313 C CA . LEU A 1 170 ? 14.580 0.711 -13.250 1.00 94.88 170 LEU A CA 1
ATOM 1314 C C . LEU A 1 170 ? 13.342 1.534 -12.880 1.00 94.88 170 LEU A C 1
ATOM 1316 O O . LEU A 1 170 ? 12.661 1.185 -11.923 1.00 94.88 170 LEU A O 1
ATOM 1320 N N . THR A 1 171 ? 12.996 2.571 -13.649 1.00 91.94 171 THR A N 1
ATOM 1321 C CA . THR A 1 171 ? 11.763 3.340 -13.393 1.00 91.94 171 THR A CA 1
ATOM 1322 C C . THR A 1 171 ? 10.485 2.546 -13.682 1.00 91.94 171 THR A C 1
ATOM 1324 O O . THR A 1 171 ? 9.493 2.721 -12.980 1.00 91.94 171 THR A O 1
ATOM 1327 N N . CYS A 1 172 ? 10.506 1.645 -14.670 1.00 92.88 172 CYS A N 1
ATOM 1328 C CA . CYS A 1 172 ? 9.336 0.857 -15.062 1.00 92.88 172 CYS A CA 1
ATOM 1329 C C . CYS A 1 172 ? 9.147 -0.419 -14.225 1.00 92.88 172 CYS A C 1
ATOM 1331 O O . CYS A 1 172 ? 8.017 -0.878 -14.097 1.00 92.88 172 CYS A O 1
ATOM 1333 N N . ASN A 1 173 ? 10.226 -0.995 -13.677 1.00 94.62 173 ASN A N 1
ATOM 1334 C CA . ASN A 1 173 ? 10.210 -2.300 -12.987 1.00 94.62 173 ASN A CA 1
ATOM 1335 C C . ASN A 1 173 ? 10.677 -2.224 -11.524 1.00 94.62 173 ASN A C 1
ATOM 1337 O O . ASN A 1 173 ? 10.783 -3.240 -10.837 1.00 94.62 173 ASN A O 1
ATOM 1341 N N . GLY A 1 174 ? 11.046 -1.035 -11.052 1.00 93.75 174 GLY A N 1
ATOM 1342 C CA . GLY A 1 174 ? 11.465 -0.823 -9.677 1.00 93.75 174 GLY A CA 1
ATOM 1343 C C . GLY A 1 174 ? 10.277 -0.842 -8.721 1.00 93.75 174 GLY A C 1
ATOM 1344 O O . GLY A 1 174 ? 9.274 -0.177 -8.952 1.00 93.75 174 GLY A O 1
ATOM 1345 N N . PHE A 1 175 ? 10.420 -1.565 -7.616 1.00 93.31 175 PHE A N 1
ATOM 1346 C CA . PHE A 1 175 ? 9.509 -1.532 -6.470 1.00 93.31 175 PHE A CA 1
ATOM 1347 C C . PHE A 1 175 ? 10.155 -0.760 -5.326 1.00 93.31 175 PHE A C 1
ATOM 1349 O O . PHE A 1 175 ? 11.370 -0.653 -5.306 1.00 93.31 175 PHE A O 1
ATOM 1356 N N . ASP A 1 176 ? 9.410 -0.334 -4.305 1.00 89.69 176 ASP A N 1
ATOM 1357 C CA . ASP A 1 176 ? 9.966 0.393 -3.143 1.00 89.69 176 ASP A CA 1
ATOM 1358 C C . ASP A 1 176 ? 11.169 -0.299 -2.465 1.00 89.69 176 ASP A C 1
ATOM 1360 O O . ASP A 1 176 ? 12.011 0.358 -1.859 1.00 89.69 176 ASP A O 1
ATOM 1364 N N . SER A 1 177 ? 11.263 -1.628 -2.568 1.00 91.56 177 SER A N 1
ATOM 1365 C CA . SER A 1 177 ? 12.315 -2.446 -1.957 1.00 91.56 177 SER A CA 1
ATOM 1366 C C . SER A 1 177 ? 13.495 -2.785 -2.874 1.00 91.56 177 SER A C 1
ATOM 1368 O O . SER A 1 177 ? 14.489 -3.339 -2.402 1.00 91.56 177 SER A O 1
ATOM 1370 N N . GLY A 1 178 ? 13.406 -2.499 -4.173 1.00 94.38 178 GLY A N 1
ATOM 1371 C CA . GLY A 1 178 ? 14.415 -2.896 -5.152 1.00 94.38 178 GLY A CA 1
ATOM 1372 C C . GLY A 1 178 ? 13.838 -3.283 -6.509 1.00 94.38 178 GLY A C 1
ATOM 1373 O O . GLY A 1 178 ? 12.639 -3.162 -6.761 1.00 94.38 178 GLY A O 1
ATOM 1374 N N . VAL A 1 179 ? 14.701 -3.801 -7.377 1.00 95.81 179 VAL A N 1
ATOM 1375 C CA . VAL A 1 179 ? 14.321 -4.381 -8.673 1.00 95.81 179 VAL A CA 1
ATOM 1376 C C . VAL A 1 179 ? 14.385 -5.904 -8.608 1.00 95.81 179 VAL A C 1
ATOM 1378 O O . VAL A 1 179 ? 15.286 -6.478 -7.997 1.00 95.81 179 VAL A O 1
ATOM 1381 N N . TYR A 1 180 ? 13.417 -6.553 -9.244 1.00 96.88 180 TYR A N 1
ATOM 1382 C CA . TYR A 1 180 ? 13.230 -8.002 -9.257 1.00 96.88 180 TYR A CA 1
ATOM 1383 C C . TYR A 1 180 ? 13.171 -8.483 -10.709 1.00 96.88 180 TYR A C 1
ATOM 1385 O O . TYR A 1 180 ? 12.822 -7.706 -11.598 1.00 96.88 180 TYR A O 1
ATOM 1393 N N . GLY A 1 181 ? 13.527 -9.737 -10.974 1.00 95.81 181 GLY A N 1
ATOM 1394 C CA . GLY A 1 181 ? 13.425 -10.286 -12.324 1.00 95.81 181 GLY A CA 1
ATOM 1395 C C . GLY A 1 181 ? 11.995 -10.728 -12.594 1.00 95.81 181 GLY A C 1
ATOM 1396 O O . GLY A 1 181 ? 11.267 -10.129 -13.385 1.00 95.81 181 GLY A O 1
ATOM 1397 N N . HIS A 1 182 ? 11.575 -11.749 -11.857 1.00 96.50 182 HIS A N 1
ATOM 1398 C CA . HIS A 1 182 ? 10.300 -12.424 -12.052 1.00 96.50 182 HIS A CA 1
ATOM 1399 C C . HIS A 1 182 ? 9.126 -11.580 -11.572 1.00 96.50 182 HIS A C 1
ATOM 1401 O O . HIS A 1 182 ? 8.126 -11.477 -12.278 1.00 96.50 182 HIS A O 1
ATOM 1407 N N . LEU A 1 183 ? 9.231 -10.922 -10.414 1.00 97.12 183 LEU A N 1
ATOM 1408 C CA . LEU A 1 183 ? 8.138 -10.091 -9.898 1.00 97.12 183 LEU A CA 1
ATOM 1409 C C . LEU A 1 183 ? 7.780 -8.919 -10.821 1.00 97.12 183 LEU A C 1
ATOM 1411 O O . LEU A 1 183 ? 6.640 -8.465 -10.797 1.00 97.12 183 LEU A O 1
ATOM 1415 N N . SER A 1 184 ? 8.708 -8.484 -11.672 1.00 95.88 184 SER A N 1
ATOM 1416 C CA . SER A 1 184 ? 8.482 -7.430 -12.668 1.00 95.88 184 SER A CA 1
ATOM 1417 C C . SER A 1 184 ? 7.644 -7.883 -13.872 1.00 95.88 184 SER A C 1
ATOM 1419 O O . SER A 1 184 ? 7.291 -7.060 -14.708 1.00 95.88 184 SER A O 1
ATOM 1421 N N . ILE A 1 185 ? 7.320 -9.178 -13.985 1.00 95.75 185 ILE A N 1
ATOM 1422 C CA . ILE A 1 185 ? 6.412 -9.707 -15.019 1.00 95.75 185 ILE A CA 1
ATOM 1423 C C . ILE A 1 185 ? 4.937 -9.561 -14.610 1.00 95.75 185 ILE A C 1
ATOM 1425 O O . ILE A 1 185 ? 4.058 -9.568 -15.471 1.00 95.75 185 ILE A O 1
ATOM 1429 N N . PHE A 1 186 ? 4.629 -9.445 -13.312 1.00 97.06 186 PHE A N 1
ATOM 1430 C CA . PHE A 1 186 ? 3.248 -9.212 -12.890 1.00 97.06 186 PHE A CA 1
ATOM 1431 C C . PHE A 1 186 ? 2.786 -7.855 -13.410 1.00 97.06 186 PHE A C 1
ATOM 1433 O O . PHE A 1 186 ? 3.433 -6.841 -13.153 1.00 97.06 186 PHE A O 1
ATOM 1440 N N . ASN A 1 187 ? 1.659 -7.838 -14.116 1.00 96.00 187 ASN A N 1
ATOM 1441 C CA . ASN A 1 187 ? 1.117 -6.615 -14.691 1.00 96.00 187 ASN A CA 1
ATOM 1442 C C . ASN A 1 187 ? 0.302 -5.814 -13.689 1.00 96.00 187 ASN A C 1
ATOM 1444 O O . ASN A 1 187 ? -0.140 -6.336 -12.661 1.00 96.00 187 ASN A O 1
ATOM 1448 N N . HIS A 1 188 ? 0.094 -4.544 -14.017 1.00 95.50 188 HIS A N 1
ATOM 1449 C CA . HIS A 1 188 ? -0.825 -3.713 -13.270 1.00 95.50 188 HIS A CA 1
ATOM 1450 C C . HIS A 1 188 ? -2.279 -4.142 -13.495 1.00 95.50 188 HIS A C 1
ATOM 1452 O O . HIS A 1 188 ? -2.650 -4.542 -14.596 1.00 95.50 188 HIS A O 1
ATOM 1458 N N . SER A 1 189 ? -3.099 -4.012 -12.456 1.00 95.12 189 SER A N 1
ATOM 1459 C CA . SER A 1 189 ? -4.528 -3.767 -12.608 1.00 95.12 189 SER A CA 1
ATOM 1460 C C . SER A 1 189 ? -5.027 -2.832 -11.513 1.00 95.12 189 SER A C 1
ATOM 1462 O O . SER A 1 189 ? -4.518 -2.856 -10.387 1.00 95.12 189 SER A O 1
ATOM 1464 N N . GLU A 1 190 ? -6.059 -2.058 -11.835 1.00 93.88 190 GLU A N 1
ATOM 1465 C CA . GLU A 1 190 ? -6.788 -1.187 -10.910 1.00 93.88 190 GLU A CA 1
ATOM 1466 C C . GLU A 1 190 ? -7.601 -1.993 -9.871 1.00 93.88 190 GLU A C 1
ATOM 1468 O O . GLU A 1 190 ? -7.846 -1.514 -8.763 1.00 93.88 190 GLU A O 1
ATOM 1473 N N . LEU A 1 191 ? -7.961 -3.249 -10.185 1.00 94.06 191 LEU A N 1
ATOM 1474 C CA . LEU A 1 191 ? -8.551 -4.227 -9.254 1.00 94.06 191 LEU A CA 1
ATOM 1475 C C . LEU A 1 191 ? -7.743 -5.526 -9.245 1.00 94.06 191 LEU A C 1
ATOM 1477 O O . LEU A 1 191 ? -8.231 -6.580 -9.686 1.00 94.06 191 LEU A O 1
ATOM 1481 N N . PRO A 1 192 ? -6.508 -5.471 -8.724 1.00 96.94 192 PRO A N 1
ATOM 1482 C CA . PRO A 1 192 ? -5.585 -6.579 -8.829 1.00 96.94 192 PRO A CA 1
ATOM 1483 C C . PRO A 1 192 ? -6.122 -7.806 -8.096 1.00 96.94 192 PRO A C 1
ATOM 1485 O O . PRO A 1 192 ? -6.785 -7.718 -7.058 1.00 96.94 192 PRO A O 1
ATOM 1488 N N . ASN A 1 193 ? -5.830 -8.981 -8.644 1.00 98.19 193 ASN A N 1
ATOM 1489 C CA . ASN A 1 193 ? -6.172 -10.254 -8.015 1.00 98.19 193 ASN A CA 1
ATOM 1490 C C . ASN A 1 193 ? -5.033 -10.826 -7.161 1.00 98.19 193 ASN A C 1
ATOM 1492 O O . ASN A 1 193 ? -5.243 -11.809 -6.442 1.00 98.19 193 ASN A O 1
ATOM 1496 N N . CYS A 1 194 ? -3.869 -10.174 -7.176 1.00 98.50 194 CYS A N 1
ATOM 1497 C CA . CYS A 1 194 ? -2.714 -10.490 -6.355 1.00 98.50 194 CYS A CA 1
ATOM 1498 C C . CYS A 1 194 ? -2.218 -9.266 -5.571 1.00 98.50 194 CYS A C 1
ATOM 1500 O O . CYS A 1 194 ? -2.447 -8.113 -5.936 1.00 98.50 194 CYS A O 1
ATOM 1502 N N . ILE A 1 195 ? -1.481 -9.526 -4.495 1.00 97.75 195 ILE A N 1
ATOM 1503 C CA . ILE A 1 195 ? -0.763 -8.518 -3.714 1.00 97.75 195 ILE A CA 1
ATOM 1504 C C . ILE A 1 195 ? 0.702 -8.925 -3.586 1.00 97.75 195 ILE A C 1
ATOM 1506 O O . ILE A 1 195 ? 1.009 -10.103 -3.390 1.00 97.75 195 ILE A O 1
ATOM 1510 N N . LYS A 1 196 ? 1.601 -7.944 -3.702 1.00 97.31 196 LYS A N 1
ATOM 1511 C CA . LYS A 1 196 ? 3.029 -8.102 -3.422 1.00 97.31 196 LYS A CA 1
ATOM 1512 C C . LYS A 1 196 ? 3.317 -7.665 -1.991 1.00 97.31 196 LYS A C 1
ATOM 1514 O O . LYS A 1 196 ? 2.986 -6.545 -1.610 1.00 97.31 196 LYS A O 1
ATOM 1519 N N . PHE A 1 197 ? 4.007 -8.511 -1.242 1.00 96.19 197 PHE A N 1
ATOM 1520 C CA . PHE A 1 197 ? 4.586 -8.173 0.049 1.00 96.19 197 PHE A CA 1
ATOM 1521 C C . PHE A 1 197 ? 6.051 -7.777 -0.143 1.00 96.19 197 PHE A C 1
ATOM 1523 O O . PHE A 1 197 ? 6.840 -8.475 -0.793 1.00 96.19 197 PHE A O 1
ATOM 1530 N N . SER A 1 198 ? 6.410 -6.607 0.377 1.00 94.31 198 SER A N 1
ATOM 1531 C CA . SER A 1 198 ? 7.797 -6.142 0.411 1.00 94.31 198 SER A CA 1
ATOM 1532 C C . SER A 1 198 ? 8.598 -6.910 1.469 1.00 94.31 198 SER A C 1
ATOM 1534 O O . SER A 1 198 ? 7.995 -7.417 2.414 1.00 94.31 198 SER A O 1
ATOM 1536 N N . PRO A 1 199 ? 9.934 -6.991 1.334 1.00 93.81 199 PRO A N 1
ATOM 1537 C CA . PRO A 1 199 ? 10.786 -7.573 2.363 1.00 93.81 199 PRO A CA 1
ATOM 1538 C C . PRO A 1 199 ? 10.585 -6.853 3.703 1.00 93.81 199 PRO A C 1
ATOM 1540 O O . PRO A 1 199 ? 10.344 -5.641 3.732 1.00 93.81 199 PRO A O 1
ATOM 1543 N N . THR A 1 200 ? 10.705 -7.595 4.798 1.00 91.00 200 THR A N 1
ATOM 1544 C CA . THR A 1 200 ? 10.619 -7.090 6.178 1.00 91.00 200 THR A CA 1
ATOM 1545 C C . THR A 1 200 ? 11.859 -7.502 6.971 1.00 91.00 200 THR A C 1
ATOM 1547 O O . THR A 1 200 ? 12.718 -8.242 6.477 1.00 91.00 200 THR A O 1
ATOM 1550 N N . ASP A 1 201 ? 11.985 -7.014 8.206 1.00 85.44 201 ASP A N 1
ATOM 1551 C CA . ASP A 1 201 ? 13.080 -7.411 9.088 1.00 85.44 201 ASP A CA 1
ATOM 1552 C C . ASP A 1 201 ? 13.039 -8.930 9.322 1.00 85.44 201 ASP A C 1
ATOM 1554 O O . ASP A 1 201 ? 12.055 -9.486 9.798 1.00 85.44 201 ASP A O 1
ATOM 1558 N N . GLY A 1 202 ? 14.113 -9.624 8.938 1.00 89.62 202 GLY A N 1
ATOM 1559 C CA . GLY A 1 202 ? 14.196 -11.088 9.002 1.00 89.62 202 GLY A CA 1
ATOM 1560 C C . GLY A 1 202 ? 13.669 -11.830 7.765 1.00 89.62 202 GLY A C 1
ATOM 1561 O O . GLY A 1 202 ? 13.944 -13.024 7.629 1.00 89.62 202 GLY A O 1
ATOM 1562 N N . VAL A 1 203 ? 13.009 -11.146 6.823 1.00 92.12 203 VAL A N 1
ATOM 1563 C CA . VAL A 1 203 ? 12.492 -11.730 5.573 1.00 92.12 203 VAL A CA 1
ATOM 1564 C C . VAL A 1 203 ? 13.072 -10.976 4.367 1.00 92.12 203 VAL A C 1
ATOM 1566 O O . VAL A 1 203 ? 12.509 -9.975 3.931 1.00 92.12 203 VAL A O 1
ATOM 1569 N N . PRO A 1 204 ? 14.194 -11.441 3.780 1.00 95.31 204 PRO A N 1
ATOM 1570 C CA . PRO A 1 204 ? 14.935 -10.690 2.759 1.00 95.31 204 PRO A CA 1
ATOM 1571 C C . PRO A 1 204 ? 14.333 -10.779 1.345 1.00 95.31 204 PRO A C 1
ATOM 1573 O O . PRO A 1 204 ? 14.948 -10.317 0.384 1.00 95.31 204 PRO A O 1
ATOM 1576 N N . TYR A 1 205 ? 13.170 -11.410 1.186 1.00 96.69 205 TYR A N 1
ATOM 1577 C CA . TYR A 1 205 ? 12.525 -11.645 -0.103 1.00 96.69 205 TYR A CA 1
ATOM 1578 C C . TYR A 1 205 ? 11.191 -10.912 -0.202 1.00 96.69 205 TYR A C 1
ATOM 1580 O O . TYR A 1 205 ? 10.551 -10.616 0.802 1.00 96.69 205 TYR A O 1
ATOM 1588 N N . SER A 1 206 ? 10.760 -10.650 -1.434 1.00 97.56 206 SER A N 1
ATOM 1589 C CA . SER A 1 206 ? 9.369 -10.300 -1.710 1.00 97.56 206 SER A CA 1
ATOM 1590 C C . SER A 1 206 ? 8.578 -11.538 -2.079 1.00 97.56 206 SER A C 1
ATOM 1592 O O . SER A 1 206 ? 9.121 -12.491 -2.643 1.00 97.56 206 SER A O 1
ATOM 1594 N N . GLU A 1 207 ? 7.282 -11.503 -1.806 1.00 97.75 207 GLU A N 1
ATOM 1595 C CA . GLU A 1 207 ? 6.367 -12.555 -2.223 1.00 97.75 207 GLU A CA 1
ATOM 1596 C C . GLU A 1 207 ? 5.097 -11.991 -2.848 1.00 97.75 207 GLU A C 1
ATOM 1598 O O . GLU A 1 207 ? 4.703 -10.863 -2.558 1.00 97.75 207 GLU A O 1
ATOM 1603 N N . VAL A 1 208 ? 4.464 -12.770 -3.722 1.00 98.56 208 VAL A N 1
ATOM 1604 C CA . VAL A 1 208 ? 3.168 -12.434 -4.320 1.00 98.56 208 VAL A CA 1
ATOM 1605 C C . VAL A 1 208 ? 2.162 -13.520 -3.978 1.00 98.56 208 VAL A C 1
ATOM 1607 O O . VAL A 1 208 ? 2.446 -14.709 -4.155 1.00 98.56 208 VAL A O 1
ATOM 1610 N N . ARG A 1 209 ? 0.987 -13.107 -3.496 1.00 98.56 209 ARG A N 1
ATOM 1611 C CA . ARG A 1 209 ? -0.131 -13.996 -3.157 1.00 98.56 209 ARG A CA 1
ATOM 1612 C C . ARG A 1 209 ? -1.428 -13.525 -3.796 1.00 98.56 209 ARG A C 1
ATOM 1614 O O . ARG A 1 209 ? -1.616 -12.324 -3.985 1.00 98.56 209 ARG A O 1
ATOM 1621 N N . THR A 1 210 ? -2.342 -14.447 -4.083 1.00 98.69 210 THR A N 1
ATOM 1622 C CA . THR A 1 210 ? -3.705 -14.092 -4.506 1.00 98.69 210 THR A CA 1
ATOM 1623 C C . THR A 1 210 ? -4.482 -13.449 -3.353 1.00 98.69 210 THR A C 1
ATOM 1625 O O . THR A 1 210 ? -4.376 -13.877 -2.205 1.00 98.69 210 THR A O 1
ATOM 1628 N N . VAL A 1 211 ? -5.298 -12.435 -3.642 1.00 98.00 211 VAL A N 1
ATOM 1629 C CA . VAL A 1 211 ? -6.189 -11.790 -2.649 1.00 98.00 211 VAL A CA 1
ATOM 1630 C C . VAL A 1 211 ? -7.658 -12.147 -2.836 1.00 98.00 211 VAL A C 1
ATOM 1632 O O . VAL A 1 211 ? -8.466 -11.912 -1.942 1.00 98.00 211 VAL A O 1
ATOM 1635 N N . LYS A 1 212 ? -7.999 -12.749 -3.976 1.00 97.12 212 LYS A N 1
ATOM 1636 C CA . LYS A 1 212 ? -9.324 -13.276 -4.308 1.00 97.12 212 LYS A CA 1
ATOM 1637 C C . LYS A 1 212 ? -9.184 -14.583 -5.084 1.00 97.12 212 LYS A C 1
ATOM 1639 O O . LYS A 1 212 ? -8.073 -15.013 -5.388 1.00 97.12 212 LYS A O 1
ATOM 1644 N N . HIS A 1 213 ? -10.303 -15.247 -5.355 1.00 97.88 213 HIS A N 1
ATOM 1645 C CA . HIS A 1 213 ? -10.291 -16.425 -6.215 1.00 97.88 213 HIS A CA 1
ATOM 1646 C C . HIS A 1 213 ? -9.902 -16.026 -7.644 1.00 97.88 213 HIS A C 1
ATOM 1648 O O . HIS A 1 213 ? -10.433 -15.047 -8.168 1.00 97.88 213 HIS A O 1
ATOM 1654 N N . VAL A 1 214 ? -8.999 -16.785 -8.260 1.00 98.25 214 VAL A N 1
ATOM 1655 C CA . VAL A 1 214 ? -8.538 -16.576 -9.640 1.00 98.25 214 VAL A CA 1
ATOM 1656 C C . VAL A 1 214 ? -8.795 -17.851 -10.420 1.00 98.25 214 VAL A C 1
ATOM 1658 O O . VAL A 1 214 ? -8.409 -18.925 -9.957 1.00 98.25 214 VAL A O 1
ATOM 1661 N N . LYS A 1 215 ? -9.458 -17.767 -11.573 1.00 98.25 215 LYS A N 1
ATOM 1662 C CA . LYS A 1 215 ? -9.730 -18.964 -12.371 1.00 98.25 215 LYS A CA 1
ATOM 1663 C C . LYS A 1 215 ? -8.482 -19.373 -13.132 1.00 98.25 215 LYS A C 1
ATOM 1665 O O . LYS A 1 215 ? -7.649 -18.543 -13.494 1.00 98.25 215 LYS A O 1
ATOM 1670 N N . LYS A 1 216 ? -8.379 -20.661 -13.440 1.00 97.31 216 LYS A N 1
ATOM 1671 C CA . LYS A 1 216 ? -7.403 -21.157 -14.404 1.00 97.31 216 LYS A CA 1
ATOM 1672 C C . LYS A 1 216 ? -7.503 -20.361 -15.709 1.00 97.31 216 LYS A C 1
ATOM 1674 O O . LYS A 1 216 ? -8.574 -20.282 -16.303 1.00 97.31 216 LYS A O 1
ATOM 1679 N N . GLY A 1 217 ? -6.367 -19.876 -16.195 1.00 95.88 217 GLY A N 1
ATOM 1680 C CA . GLY A 1 217 ? -6.276 -19.095 -17.425 1.00 95.88 217 GLY A CA 1
ATOM 1681 C C . GLY A 1 217 ? -6.395 -17.584 -17.227 1.00 95.88 217 GLY A C 1
ATOM 1682 O O . GLY A 1 217 ? -6.071 -16.858 -18.159 1.00 95.88 217 GLY A O 1
ATOM 1683 N N . ASP A 1 218 ? -6.776 -17.101 -16.041 1.00 96.62 218 ASP A N 1
ATOM 1684 C CA . ASP A 1 218 ? -6.810 -15.662 -15.767 1.00 96.62 218 ASP A CA 1
ATOM 1685 C C . ASP A 1 218 ? -5.388 -15.103 -15.571 1.00 96.62 218 ASP A C 1
ATOM 1687 O O . ASP A 1 218 ? -4.515 -15.746 -14.969 1.00 96.62 218 ASP A O 1
ATOM 1691 N N . HIS A 1 219 ? -5.170 -13.870 -16.036 1.00 96.69 219 HIS A N 1
ATOM 1692 C CA . HIS A 1 219 ? -3.938 -13.118 -15.797 1.00 96.69 219 HIS A CA 1
ATOM 1693 C C . HIS A 1 219 ? -3.786 -12.749 -14.319 1.00 96.69 219 HIS A C 1
ATOM 1695 O O . HIS A 1 219 ? -4.750 -12.399 -13.637 1.00 96.69 219 HIS A O 1
ATOM 1701 N N . LEU A 1 220 ? -2.552 -12.801 -13.827 1.00 98.06 220 LEU A N 1
ATOM 1702 C CA . LEU A 1 220 ? -2.188 -12.477 -12.454 1.00 98.06 220 LEU A CA 1
ATOM 1703 C C . LEU A 1 220 ? -1.636 -11.055 -12.401 1.00 98.06 220 LEU A C 1
ATOM 1705 O O . LEU A 1 220 ? -0.598 -10.756 -12.996 1.00 98.06 220 LEU A O 1
ATOM 1709 N N . THR A 1 221 ? -2.335 -10.183 -11.681 1.00 97.88 221 THR A N 1
ATOM 1710 C CA . THR A 1 221 ? -2.062 -8.743 -11.657 1.00 97.88 221 THR A CA 1
ATOM 1711 C C . THR A 1 221 ? -1.872 -8.232 -10.237 1.00 97.88 221 THR A C 1
ATOM 1713 O O . THR A 1 221 ? -2.493 -8.714 -9.288 1.00 97.88 221 THR A O 1
ATOM 1716 N N . ILE A 1 222 ? -1.001 -7.238 -10.092 1.00 97.75 222 ILE A N 1
ATOM 1717 C CA . ILE A 1 222 ? -0.721 -6.513 -8.848 1.00 97.75 222 ILE A CA 1
ATOM 1718 C C . ILE A 1 222 ? -1.027 -5.022 -9.037 1.00 97.75 222 ILE A C 1
ATOM 1720 O O . ILE A 1 222 ? -1.186 -4.535 -10.152 1.00 97.75 222 ILE A O 1
ATOM 1724 N N . SER A 1 223 ? -1.077 -4.254 -7.951 1.00 95.38 223 SER A N 1
ATOM 1725 C CA . SER A 1 223 ? -1.010 -2.793 -8.069 1.00 95.38 223 SER A CA 1
ATOM 1726 C C . SER A 1 223 ? 0.447 -2.357 -8.221 1.00 95.38 223 SER A C 1
ATOM 1728 O O . SER A 1 223 ? 1.291 -2.804 -7.447 1.00 95.38 223 SER A O 1
ATOM 1730 N N . TYR A 1 224 ? 0.737 -1.459 -9.167 1.00 94.69 224 TYR A N 1
ATOM 1731 C CA . TYR A 1 224 ? 2.039 -0.776 -9.244 1.00 94.69 224 TYR A CA 1
ATOM 1732 C C . TYR A 1 224 ? 2.098 0.442 -8.325 1.00 94.69 224 TYR A C 1
ATOM 1734 O O . TYR A 1 224 ? 3.168 0.959 -8.030 1.00 94.69 224 TYR A O 1
ATOM 1742 N N . MET A 1 225 ? 0.939 0.888 -7.846 1.00 91.00 225 MET A N 1
ATOM 1743 C CA . MET A 1 225 ? 0.816 2.092 -7.048 1.00 91.00 225 MET A CA 1
ATOM 1744 C C . MET A 1 225 ? 0.840 1.809 -5.553 1.00 91.00 225 MET A C 1
ATOM 1746 O O . MET A 1 225 ? 0.177 0.884 -5.071 1.00 91.00 225 MET A O 1
ATOM 1750 N N . ASN A 1 226 ? 1.535 2.690 -4.835 1.00 88.81 226 ASN A N 1
ATOM 1751 C CA . ASN A 1 226 ? 1.527 2.798 -3.385 1.00 88.81 226 ASN A CA 1
ATOM 1752 C C . ASN A 1 226 ? 1.534 4.293 -2.981 1.00 88.81 226 ASN A C 1
ATOM 1754 O O . ASN A 1 226 ? 2.437 5.016 -3.405 1.00 88.81 226 ASN A O 1
ATOM 1758 N N . PRO A 1 227 ? 0.553 4.796 -2.204 1.00 90.56 227 PRO A N 1
ATOM 1759 C CA . PRO A 1 227 ? -0.689 4.123 -1.806 1.00 90.56 227 PRO A CA 1
ATOM 1760 C C . PRO A 1 227 ? -1.605 3.851 -3.011 1.00 90.56 227 PRO A C 1
ATOM 1762 O O . PRO A 1 227 ? -1.500 4.531 -4.033 1.00 90.56 227 PRO A O 1
ATOM 1765 N N . ARG A 1 228 ? -2.519 2.880 -2.897 1.00 90.81 228 ARG A N 1
ATOM 1766 C CA . ARG A 1 228 ? -3.469 2.537 -3.978 1.00 90.81 228 ARG A CA 1
ATOM 1767 C C . ARG A 1 228 ? -4.632 3.522 -4.053 1.00 90.81 228 ARG A C 1
ATOM 1769 O O . ARG A 1 228 ? -5.184 3.770 -5.119 1.00 90.81 228 ARG A O 1
ATOM 1776 N N . GLU A 1 229 ? -4.992 4.101 -2.914 1.00 93.81 229 GLU A N 1
ATOM 1777 C CA . GLU A 1 229 ? -6.213 4.870 -2.717 1.00 93.81 229 GLU A CA 1
ATOM 1778 C C . GLU A 1 229 ? -6.036 6.345 -3.129 1.00 93.81 229 GLU A C 1
ATOM 1780 O O . GLU A 1 229 ? -6.095 7.266 -2.312 1.00 93.81 229 GLU A O 1
ATOM 1785 N N . GLN A 1 230 ? -5.760 6.568 -4.413 1.00 94.50 230 GLN A N 1
ATOM 1786 C CA . GLN A 1 230 ? -5.566 7.888 -5.037 1.00 94.50 230 GLN A CA 1
ATOM 1787 C C . GLN A 1 230 ? -6.683 8.162 -6.044 1.00 94.50 230 GLN A C 1
ATOM 1789 O O . GLN A 1 230 ? -7.314 7.212 -6.478 1.00 94.50 230 GLN A O 1
ATOM 1794 N N . SER A 1 231 ? -6.943 9.406 -6.452 1.00 94.31 231 SER A N 1
ATOM 1795 C CA . SER A 1 231 ? -7.935 9.697 -7.506 1.00 94.31 231 SER A CA 1
ATOM 1796 C C . SER A 1 231 ? -7.545 9.110 -8.861 1.00 94.31 231 SER A C 1
ATOM 1798 O O . SER A 1 231 ? -6.359 9.049 -9.186 1.00 94.31 231 SER A O 1
ATOM 1800 N N . PHE A 1 232 ? -8.525 8.795 -9.716 1.00 93.88 232 PHE A N 1
ATOM 1801 C CA . PHE A 1 232 ? -8.244 8.368 -11.092 1.00 93.88 232 PHE A CA 1
ATOM 1802 C C . PHE A 1 232 ? -7.306 9.323 -11.841 1.00 93.88 232 PHE A C 1
ATOM 1804 O O . PHE A 1 232 ? -6.385 8.882 -12.523 1.00 93.88 232 PHE A O 1
ATOM 1811 N N . ALA A 1 233 ? -7.504 10.637 -11.700 1.00 93.81 233 ALA A N 1
ATOM 1812 C CA . ALA A 1 233 ? -6.661 11.630 -12.360 1.00 93.81 233 ALA A CA 1
ATOM 1813 C C . ALA A 1 233 ? -5.190 11.503 -11.932 1.00 93.81 233 ALA A C 1
ATOM 1815 O O . ALA A 1 233 ? -4.292 11.554 -12.776 1.00 93.81 233 ALA A O 1
ATOM 1816 N N . ARG A 1 234 ? -4.947 11.288 -10.635 1.00 95.12 234 ARG A N 1
ATOM 1817 C CA . ARG A 1 234 ? -3.607 11.096 -10.082 1.00 95.12 234 ARG A CA 1
ATOM 1818 C C . ARG A 1 234 ? -3.005 9.750 -10.484 1.00 95.12 234 ARG A C 1
ATOM 1820 O O . ARG A 1 234 ? -1.850 9.731 -10.903 1.00 95.12 234 ARG A O 1
ATOM 1827 N N . ARG A 1 235 ? -3.785 8.662 -10.443 1.00 95.25 235 ARG A N 1
ATOM 1828 C CA . ARG A 1 235 ? -3.358 7.329 -10.910 1.00 95.25 235 ARG A CA 1
ATOM 1829 C C . ARG A 1 235 ? -2.980 7.359 -12.389 1.00 95.25 235 ARG A C 1
ATOM 1831 O O . ARG A 1 235 ? -1.870 6.996 -12.760 1.00 95.25 235 ARG A O 1
ATOM 1838 N N . ARG A 1 236 ? -3.835 7.930 -13.240 1.00 94.56 236 ARG A N 1
ATOM 1839 C CA . ARG A 1 236 ? -3.567 8.089 -14.677 1.00 94.56 236 ARG A CA 1
ATOM 1840 C C . ARG A 1 236 ? -2.322 8.927 -14.938 1.00 94.56 236 ARG A C 1
ATOM 1842 O O . ARG A 1 236 ? -1.511 8.555 -15.779 1.00 94.56 236 ARG A O 1
ATOM 1849 N N . LYS A 1 237 ? -2.147 10.035 -14.210 1.00 94.19 237 LYS A N 1
ATOM 1850 C CA . LYS A 1 237 ? -0.928 10.847 -14.302 1.00 94.19 237 LYS A CA 1
ATOM 1851 C C . LYS A 1 237 ? 0.313 10.035 -13.929 1.00 94.19 237 LYS A C 1
ATOM 1853 O O . LYS A 1 237 ? 1.292 10.090 -14.661 1.00 94.19 237 LYS A O 1
ATOM 1858 N N . TYR A 1 238 ? 0.257 9.272 -12.841 1.00 93.25 238 TYR A N 1
ATOM 1859 C CA . TYR A 1 238 ? 1.343 8.388 -12.421 1.00 93.25 238 TYR A CA 1
ATOM 1860 C C . TYR A 1 238 ? 1.720 7.384 -13.522 1.00 93.25 238 TYR A C 1
ATOM 1862 O O . TYR A 1 238 ? 2.888 7.298 -13.892 1.00 93.25 238 TYR A O 1
ATOM 1870 N N . PHE A 1 239 ? 0.742 6.693 -14.115 1.00 93.00 239 PHE A N 1
ATOM 1871 C CA . PHE A 1 239 ? 1.001 5.725 -15.186 1.00 93.00 239 PHE A CA 1
ATOM 1872 C C . PHE A 1 239 ? 1.537 6.357 -16.469 1.00 93.00 239 PHE A C 1
ATOM 1874 O O . PHE A 1 239 ? 2.449 5.801 -17.082 1.00 93.00 239 PHE A O 1
ATOM 1881 N N . LEU A 1 240 ? 1.046 7.539 -16.841 1.00 91.31 240 LEU A N 1
ATOM 1882 C CA . LEU A 1 240 ? 1.578 8.282 -17.982 1.00 91.31 240 LEU A CA 1
ATOM 1883 C C . LEU A 1 240 ? 3.021 8.737 -17.734 1.00 91.31 240 LEU A C 1
ATOM 1885 O O . LEU A 1 240 ? 3.864 8.568 -18.611 1.00 91.31 240 LEU A O 1
ATOM 1889 N N . ASP A 1 241 ? 3.308 9.274 -16.547 1.00 89.25 241 ASP A N 1
ATOM 1890 C CA . ASP A 1 241 ? 4.620 9.830 -16.210 1.00 89.25 241 ASP A CA 1
ATOM 1891 C C . ASP A 1 241 ? 5.685 8.736 -15.993 1.00 89.25 241 ASP A C 1
ATOM 1893 O O . ASP A 1 241 ? 6.846 8.931 -16.363 1.00 89.25 241 ASP A O 1
ATOM 1897 N N . GLN A 1 242 ? 5.317 7.605 -15.376 1.00 87.94 242 GLN A N 1
ATOM 1898 C CA . GLN A 1 242 ? 6.260 6.553 -14.976 1.00 87.94 242 GLN A CA 1
ATOM 1899 C C . GLN A 1 242 ? 6.294 5.362 -15.940 1.00 87.94 242 GLN A C 1
ATOM 1901 O O . GLN A 1 242 ? 7.372 4.845 -16.227 1.00 87.94 242 GLN A O 1
ATOM 1906 N N . HIS A 1 243 ? 5.141 4.932 -16.455 1.00 88.81 243 HIS A N 1
ATOM 1907 C CA . HIS A 1 243 ? 5.028 3.711 -17.260 1.00 88.81 243 HIS A CA 1
ATOM 1908 C C . HIS A 1 243 ? 4.689 3.971 -18.735 1.00 88.81 243 HIS A C 1
ATOM 1910 O O . HIS A 1 243 ? 4.711 3.040 -19.537 1.00 88.81 243 HIS A O 1
ATOM 1916 N N . ASN A 1 244 ? 4.432 5.227 -19.113 1.00 87.56 244 ASN A N 1
ATOM 1917 C CA . ASN A 1 244 ? 4.104 5.654 -20.475 1.00 87.56 244 ASN A CA 1
ATOM 1918 C C . ASN A 1 244 ? 2.871 4.956 -21.083 1.00 87.56 244 ASN A C 1
ATOM 1920 O O . ASN A 1 244 ? 2.793 4.804 -22.303 1.00 87.56 244 ASN A O 1
ATOM 1924 N N . PHE A 1 245 ? 1.896 4.556 -20.261 1.00 88.56 245 PHE A N 1
ATOM 1925 C CA . PHE A 1 245 ? 0.616 4.032 -20.744 1.00 88.56 245 PHE A CA 1
ATOM 1926 C C . PHE A 1 245 ? -0.572 4.658 -20.014 1.00 88.56 245 PHE A C 1
ATOM 1928 O O . PHE A 1 245 ? -0.432 5.269 -18.955 1.00 88.56 245 PHE A O 1
ATOM 1935 N N . ASP A 1 246 ? -1.751 4.540 -20.623 1.00 91.50 246 ASP A N 1
ATOM 1936 C CA . ASP A 1 246 ? -2.986 5.144 -20.137 1.00 91.50 246 ASP A CA 1
ATOM 1937 C C . ASP A 1 246 ? -3.938 4.079 -19.576 1.00 91.50 246 ASP A C 1
ATOM 1939 O O . ASP A 1 246 ? -4.414 3.214 -20.306 1.00 91.50 246 ASP A O 1
ATOM 1943 N N . ILE A 1 247 ? -4.260 4.172 -18.286 1.00 91.94 247 ILE A N 1
ATOM 1944 C CA . ILE A 1 247 ? -5.207 3.273 -17.599 1.00 91.94 247 ILE A CA 1
ATOM 1945 C C . ILE A 1 247 ? -6.687 3.583 -17.900 1.00 91.94 247 ILE A C 1
ATOM 1947 O O . ILE A 1 247 ? -7.586 2.904 -17.404 1.00 91.94 247 ILE A O 1
ATOM 1951 N N . ALA A 1 248 ? -6.989 4.610 -18.705 1.00 88.94 248 ALA A N 1
ATOM 1952 C CA . ALA A 1 248 ? -8.369 5.010 -18.995 1.00 88.94 248 ALA A CA 1
ATOM 1953 C C . ALA A 1 248 ? -9.205 3.937 -19.716 1.00 88.94 248 ALA A C 1
ATOM 1955 O O . ALA A 1 248 ? -10.437 3.970 -19.642 1.00 88.94 248 ALA A O 1
ATOM 1956 N N . ASP A 1 249 ? -8.573 3.020 -20.450 1.00 82.31 249 ASP A N 1
ATOM 1957 C CA . ASP A 1 249 ? -9.275 1.924 -21.124 1.00 82.31 249 ASP A CA 1
ATOM 1958 C C . ASP A 1 249 ? -9.631 0.788 -20.157 1.00 82.31 249 ASP A C 1
ATOM 1960 O O . ASP A 1 249 ? -10.753 0.285 -20.215 1.00 82.31 249 ASP A O 1
ATOM 1964 N N . GLU A 1 250 ? -8.749 0.462 -19.209 1.00 83.38 250 GLU A N 1
ATOM 1965 C CA . GLU A 1 250 ? -8.985 -0.583 -18.205 1.00 83.38 250 GLU A CA 1
ATOM 1966 C C . GLU A 1 250 ? -10.215 -0.262 -17.342 1.00 83.38 250 GLU A C 1
ATOM 1968 O O . GLU A 1 250 ? -11.131 -1.076 -17.199 1.00 83.38 250 GLU A O 1
ATOM 1973 N N . ILE A 1 251 ? -10.304 0.974 -16.842 1.00 79.81 251 ILE A N 1
ATOM 1974 C CA . ILE A 1 251 ? -11.388 1.387 -15.939 1.00 79.81 251 ILE A CA 1
ATOM 1975 C C . ILE A 1 251 ? -12.762 1.308 -16.602 1.00 79.81 251 ILE A C 1
ATOM 1977 O O . ILE A 1 251 ? -13.767 1.108 -15.919 1.00 79.81 251 ILE A O 1
ATOM 1981 N N . ARG A 1 252 ? -12.857 1.404 -17.935 1.00 78.75 252 ARG A N 1
ATOM 1982 C CA . ARG A 1 252 ? -14.148 1.274 -18.633 1.00 78.75 252 ARG A CA 1
ATOM 1983 C C . ARG A 1 252 ? -14.810 -0.090 -18.412 1.00 78.75 252 ARG A C 1
ATOM 1985 O O . ARG A 1 252 ? -16.038 -0.159 -18.467 1.00 78.75 252 ARG A O 1
ATOM 1992 N N . GLY A 1 253 ? -14.027 -1.129 -18.122 1.00 80.00 253 GLY A N 1
ATOM 1993 C CA . GLY A 1 253 ? -14.519 -2.473 -17.815 1.00 80.00 253 GLY A CA 1
ATOM 1994 C C . GLY A 1 253 ? -14.786 -2.749 -16.331 1.00 80.00 253 GLY A C 1
ATOM 1995 O O . GLY A 1 253 ? -15.405 -3.762 -16.016 1.00 80.00 253 GLY A O 1
ATOM 1996 N N . LEU A 1 254 ? -14.355 -1.872 -15.417 1.00 86.44 254 LEU A N 1
ATOM 1997 C CA . LEU A 1 254 ? -14.342 -2.142 -13.976 1.00 86.44 254 LEU A CA 1
ATOM 1998 C C . LEU A 1 254 ? -15.404 -1.314 -13.241 1.00 86.44 254 LEU A C 1
ATOM 2000 O O . LEU A 1 254 ? -15.140 -0.207 -12.771 1.00 86.44 254 LEU A O 1
ATOM 2004 N N . SER A 1 255 ? -16.618 -1.858 -13.109 1.00 89.19 255 SER A N 1
ATOM 2005 C CA . SER A 1 255 ? -17.754 -1.147 -12.494 1.00 89.19 255 SER A CA 1
ATOM 2006 C C . SER A 1 255 ? -17.482 -0.678 -11.064 1.00 89.19 255 SER A C 1
ATOM 2008 O O . SER A 1 255 ? -17.949 0.389 -10.667 1.00 89.19 255 SER A O 1
ATOM 2010 N N . THR A 1 256 ? -16.724 -1.459 -10.293 1.00 90.00 256 THR A N 1
ATOM 2011 C CA . THR A 1 256 ? -16.361 -1.116 -8.913 1.00 90.00 256 THR A CA 1
ATOM 2012 C C . THR A 1 256 ? -15.431 0.099 -8.893 1.00 90.00 256 THR A C 1
ATOM 2014 O O . THR A 1 256 ? -15.737 1.081 -8.223 1.00 90.00 256 THR A O 1
ATOM 2017 N N . VAL A 1 257 ? -14.375 0.123 -9.717 1.00 86.69 257 VAL A N 1
ATOM 2018 C CA . VAL A 1 257 ? -13.480 1.294 -9.840 1.00 86.69 257 VAL A CA 1
ATOM 2019 C C . VAL A 1 257 ? -14.255 2.527 -10.293 1.00 86.69 257 VAL A C 1
ATOM 2021 O O . VAL A 1 257 ? -14.163 3.580 -9.672 1.00 86.69 257 VAL A O 1
ATOM 2024 N N . GLN A 1 258 ? -15.112 2.384 -11.307 1.00 89.12 258 GLN A N 1
ATOM 2025 C CA . GLN A 1 258 ? -15.956 3.481 -11.787 1.00 89.12 258 GLN A CA 1
ATOM 2026 C C . GLN A 1 258 ? -16.847 4.060 -10.693 1.00 89.12 258 GLN A C 1
ATOM 2028 O O . GLN A 1 258 ? -16.991 5.278 -10.605 1.00 89.12 258 GLN A O 1
ATOM 2033 N N . LYS A 1 259 ? -17.443 3.206 -9.853 1.00 92.88 259 LYS A N 1
ATOM 2034 C CA . LYS A 1 259 ? -18.244 3.656 -8.714 1.00 92.88 259 LYS A CA 1
ATOM 2035 C C . LYS A 1 259 ? -17.391 4.495 -7.759 1.00 92.88 259 LYS A C 1
ATOM 2037 O O . LYS A 1 259 ? -17.815 5.592 -7.398 1.00 92.88 259 LYS A O 1
ATOM 2042 N N . PHE A 1 260 ? -16.199 4.012 -7.409 1.00 91.50 260 PHE A N 1
ATOM 2043 C CA . PHE A 1 260 ? -15.301 4.666 -6.454 1.00 91.50 260 PHE A CA 1
ATOM 2044 C C . PHE A 1 260 ? -14.531 5.874 -7.007 1.00 91.50 260 PHE A C 1
ATOM 2046 O O . PHE A 1 260 ? -14.028 6.675 -6.223 1.00 91.50 260 PHE A O 1
ATOM 2053 N N . ASP A 1 261 ? -14.470 6.054 -8.323 1.00 89.62 261 ASP A N 1
ATOM 2054 C CA . ASP A 1 261 ? -13.937 7.269 -8.953 1.00 89.62 261 ASP A CA 1
ATOM 2055 C C . ASP A 1 261 ? -15.037 8.261 -9.355 1.00 89.62 261 ASP A C 1
ATOM 2057 O O . ASP A 1 261 ? -14.758 9.410 -9.710 1.00 89.62 261 ASP A O 1
ATOM 2061 N N . SER A 1 262 ? -16.305 7.842 -9.317 1.00 87.69 262 SER A N 1
ATOM 2062 C CA . SER A 1 262 ? -17.412 8.722 -9.672 1.00 87.69 262 SER A CA 1
ATOM 2063 C C . SER A 1 262 ? -17.572 9.835 -8.636 1.00 87.69 262 SER A C 1
ATOM 2065 O O . SER A 1 262 ? -17.702 9.607 -7.432 1.00 87.69 262 SER A O 1
ATOM 2067 N N . THR A 1 263 ? -17.572 11.079 -9.110 1.00 88.62 263 THR A N 1
ATOM 2068 C CA . THR A 1 263 ? -17.832 12.248 -8.274 1.00 88.62 263 THR A CA 1
ATOM 2069 C C . THR A 1 263 ? -18.499 13.353 -9.082 1.00 88.62 263 THR A C 1
ATOM 2071 O O . THR A 1 263 ? -18.232 13.531 -10.268 1.00 88.62 263 THR A O 1
ATOM 2074 N N . THR A 1 264 ? -19.386 14.112 -8.436 1.00 87.88 264 THR A N 1
ATOM 2075 C CA . THR A 1 264 ? -19.975 15.333 -9.009 1.00 87.88 264 THR A CA 1
ATOM 2076 C C . THR A 1 264 ? -19.097 16.563 -8.776 1.00 87.88 264 THR A C 1
ATOM 2078 O O . THR A 1 264 ? -19.479 17.668 -9.156 1.00 87.88 264 THR A O 1
ATOM 2081 N N . ARG A 1 265 ? -17.967 16.396 -8.080 1.00 92.62 265 ARG A N 1
ATOM 2082 C CA . ARG A 1 265 ? -17.018 17.464 -7.765 1.00 92.62 265 ARG A CA 1
ATOM 2083 C C . ARG A 1 265 ? -16.124 17.768 -8.959 1.00 92.62 265 ARG A C 1
ATOM 2085 O O . ARG A 1 265 ? -15.910 16.931 -9.833 1.00 92.62 265 ARG A O 1
ATOM 2092 N N . SER A 1 266 ? -15.602 18.984 -8.985 1.00 92.81 266 SER A N 1
ATOM 2093 C CA . SER A 1 266 ? -14.616 19.401 -9.977 1.00 92.81 266 SER A CA 1
ATOM 2094 C C . SER A 1 266 ? -13.268 18.703 -9.755 1.00 92.81 266 SER A C 1
ATOM 2096 O O . SER A 1 266 ? -12.926 18.321 -8.635 1.00 92.81 266 SER A O 1
ATOM 2098 N N . ALA A 1 267 ? -12.471 18.575 -10.820 1.00 91.62 267 ALA A N 1
ATOM 2099 C CA . ALA A 1 267 ? -11.115 18.026 -10.731 1.00 91.62 267 ALA A CA 1
ATOM 2100 C C . ALA A 1 267 ? -10.219 18.832 -9.768 1.00 91.62 267 ALA A C 1
ATOM 2102 O O . ALA A 1 267 ? -9.413 18.250 -9.051 1.00 91.62 267 ALA A O 1
ATOM 2103 N N . GLU A 1 268 ? -10.412 20.152 -9.702 1.00 94.75 268 GLU A N 1
ATOM 2104 C CA . GLU A 1 268 ? -9.691 21.041 -8.784 1.00 94.75 268 GLU A CA 1
ATOM 2105 C C . GLU A 1 268 ? -10.031 20.751 -7.311 1.00 94.75 268 GLU A C 1
ATOM 2107 O O . GLU A 1 268 ? -9.137 20.699 -6.470 1.00 94.75 268 GLU A O 1
ATOM 2112 N N . GLU A 1 269 ? -11.306 20.506 -6.982 1.00 94.44 269 GLU A N 1
ATOM 2113 C CA . GLU A 1 269 ? -11.713 20.111 -5.623 1.00 94.44 269 GLU A CA 1
ATOM 2114 C C . GLU A 1 269 ? -11.089 18.771 -5.207 1.00 94.44 269 GLU A C 1
ATOM 2116 O O . GLU A 1 269 ? -10.647 18.627 -4.064 1.00 94.44 269 GLU A O 1
ATOM 2121 N N . VAL A 1 270 ? -11.044 17.799 -6.126 1.00 94.00 270 VAL A N 1
ATOM 2122 C CA . VAL A 1 270 ? -10.407 16.493 -5.890 1.00 94.00 270 VAL A CA 1
ATOM 2123 C C . VAL A 1 270 ? -8.911 16.676 -5.636 1.00 94.00 270 VAL A C 1
ATOM 2125 O O . VAL A 1 270 ? -8.410 16.219 -4.611 1.00 94.00 270 VAL A O 1
ATOM 2128 N N . GLU A 1 271 ? -8.216 17.408 -6.509 1.00 95.12 271 GLU A N 1
ATOM 2129 C CA . GLU A 1 271 ? -6.775 17.657 -6.391 1.00 95.12 271 GLU A CA 1
ATOM 2130 C C . GLU A 1 271 ? -6.422 18.390 -5.087 1.00 95.12 271 GLU A C 1
ATOM 2132 O O . GLU A 1 271 ? -5.483 18.006 -4.388 1.00 95.12 271 GLU A O 1
ATOM 2137 N N . ASN A 1 272 ? -7.187 19.421 -4.720 1.00 96.12 272 ASN A N 1
ATOM 2138 C CA . ASN A 1 272 ? -6.976 20.155 -3.472 1.00 96.12 272 ASN A CA 1
ATOM 2139 C C . ASN A 1 272 ? -7.181 19.258 -2.245 1.00 96.12 272 ASN A C 1
ATOM 2141 O O . ASN A 1 272 ? -6.401 19.329 -1.297 1.00 96.12 272 ASN A O 1
ATOM 2145 N N . THR A 1 273 ? -8.181 18.375 -2.284 1.00 96.19 273 THR A N 1
ATOM 2146 C CA . THR A 1 273 ? -8.420 17.398 -1.213 1.00 96.19 273 THR A CA 1
ATOM 2147 C C . THR A 1 273 ? -7.256 16.414 -1.086 1.00 96.19 273 THR A C 1
ATOM 2149 O O . THR A 1 273 ? -6.796 16.144 0.023 1.00 96.19 273 THR A O 1
ATOM 2152 N N . GLU A 1 274 ? -6.733 15.904 -2.204 1.00 95.88 274 GLU A N 1
ATOM 2153 C CA . GLU A 1 274 ? -5.567 15.013 -2.193 1.00 95.88 274 GLU A CA 1
ATOM 2154 C C . GLU A 1 274 ? -4.312 15.700 -1.644 1.00 95.88 274 GLU A C 1
ATOM 2156 O O . GLU A 1 274 ? -3.578 15.079 -0.876 1.00 95.88 274 GLU A O 1
ATOM 2161 N N . LYS A 1 275 ? -4.089 16.983 -1.963 1.00 96.75 275 LYS A N 1
ATOM 2162 C CA . LYS A 1 275 ? -2.991 17.771 -1.375 1.00 96.75 275 LYS A CA 1
ATOM 2163 C C . LYS A 1 275 ? -3.121 17.872 0.142 1.00 96.75 275 LYS A C 1
ATOM 2165 O O . LYS A 1 275 ? -2.149 17.617 0.845 1.00 96.75 275 LYS A O 1
ATOM 2170 N N . THR A 1 276 ? -4.318 18.162 0.656 1.00 97.31 276 THR A N 1
ATOM 2171 C CA . THR A 1 276 ? -4.560 18.189 2.108 1.00 97.31 276 THR A CA 1
ATOM 2172 C C . THR A 1 276 ? -4.309 16.822 2.754 1.00 97.31 276 THR A C 1
ATOM 2174 O O . THR A 1 276 ? -3.750 16.748 3.847 1.00 97.31 276 THR A O 1
ATOM 2177 N N . ILE A 1 277 ? -4.670 15.724 2.083 1.00 97.06 277 ILE A N 1
ATOM 2178 C CA . ILE A 1 277 ? -4.390 14.363 2.569 1.00 97.06 277 ILE A CA 1
ATOM 2179 C C . ILE A 1 277 ? -2.888 14.069 2.580 1.00 97.06 277 ILE A C 1
ATOM 2181 O O . ILE A 1 277 ? -2.401 13.448 3.524 1.00 97.06 277 ILE A O 1
ATOM 2185 N N . ASP A 1 278 ? -2.140 14.509 1.570 1.00 95.94 278 ASP A N 1
ATOM 2186 C CA . ASP A 1 278 ? -0.685 14.338 1.525 1.00 95.94 278 ASP A CA 1
ATOM 2187 C C . ASP A 1 278 ? 0.013 15.147 2.630 1.00 95.94 278 ASP A C 1
ATOM 2189 O O . ASP A 1 278 ? 0.880 14.620 3.330 1.00 95.94 278 ASP A O 1
ATOM 2193 N N . GLU A 1 279 ? -0.406 16.395 2.852 1.00 96.69 279 GLU A N 1
ATOM 2194 C CA . GLU A 1 279 ? 0.072 17.223 3.965 1.00 96.69 279 GLU A CA 1
ATOM 2195 C C . GLU A 1 279 ? -0.221 16.564 5.319 1.00 96.69 279 GLU A C 1
ATOM 2197 O O . GLU A 1 279 ? 0.655 16.490 6.184 1.00 96.69 279 GLU A O 1
ATOM 2202 N N . PHE A 1 280 ? -1.429 16.019 5.489 1.00 97.12 280 PHE A N 1
ATOM 2203 C CA . PHE A 1 280 ? -1.799 15.276 6.689 1.00 97.12 280 PHE A CA 1
ATOM 2204 C C . PHE A 1 280 ? -0.976 13.993 6.862 1.00 97.12 280 PHE A C 1
ATOM 2206 O O . PHE A 1 280 ? -0.513 13.711 7.967 1.00 97.12 280 PHE A O 1
ATOM 2213 N N . THR A 1 281 ? -0.738 13.247 5.778 1.00 96.06 281 THR A N 1
ATOM 2214 C CA . THR A 1 281 ? 0.106 12.038 5.779 1.00 96.06 281 THR A CA 1
ATOM 2215 C C . THR A 1 281 ? 1.504 12.375 6.296 1.00 96.06 281 THR A C 1
ATOM 2217 O O . THR A 1 281 ? 1.995 11.718 7.211 1.00 96.06 281 THR A O 1
ATOM 2220 N N . LYS A 1 282 ? 2.102 13.463 5.797 1.00 95.31 282 LYS A N 1
ATOM 2221 C CA . LYS A 1 282 ? 3.409 13.939 6.260 1.00 95.31 282 LYS A CA 1
ATOM 2222 C C . LYS A 1 282 ? 3.401 14.298 7.750 1.00 95.31 282 LYS A C 1
ATOM 2224 O O . LYS A 1 282 ? 4.296 13.886 8.484 1.00 95.31 282 LYS A O 1
ATOM 2229 N N . MET A 1 283 ? 2.388 15.031 8.222 1.00 95.31 283 MET A N 1
ATOM 2230 C CA . MET A 1 283 ? 2.268 15.370 9.649 1.00 95.31 283 MET A CA 1
ATOM 2231 C C . MET A 1 283 ? 2.131 14.124 10.537 1.00 95.31 283 MET A C 1
ATOM 2233 O O . MET A 1 283 ? 2.708 14.085 11.628 1.00 95.31 283 MET A O 1
ATOM 2237 N N . TYR A 1 284 ? 1.391 13.113 10.071 1.00 95.25 284 TYR A N 1
ATOM 2238 C CA . TYR A 1 284 ? 1.247 11.821 10.741 1.00 95.25 284 TYR A CA 1
ATOM 2239 C C . TYR A 1 284 ? 2.575 11.053 10.803 1.00 95.25 284 TYR A C 1
ATOM 2241 O O . TYR A 1 284 ? 2.951 10.588 11.878 1.00 95.25 284 TYR A O 1
ATOM 2249 N N . GLU A 1 285 ? 3.316 10.961 9.699 1.00 94.06 285 GLU A N 1
ATOM 2250 C CA . GLU A 1 285 ? 4.620 10.286 9.653 1.00 94.06 285 GLU A CA 1
ATOM 2251 C C . GLU A 1 285 ? 5.651 10.965 10.559 1.00 94.06 285 GLU A C 1
ATOM 2253 O O . GLU A 1 285 ? 6.349 10.292 11.316 1.00 94.06 285 GLU A O 1
ATOM 2258 N N . GLU A 1 286 ? 5.698 12.299 10.558 1.00 91.88 286 GLU A N 1
ATOM 2259 C CA . GLU A 1 286 ? 6.536 13.062 11.485 1.00 91.88 286 GLU A CA 1
ATOM 2260 C C . GLU A 1 286 ? 6.151 12.800 12.946 1.00 91.88 286 GLU A C 1
ATOM 2262 O O . GLU A 1 286 ? 7.017 12.670 13.808 1.00 91.88 286 GLU A O 1
ATOM 2267 N N . PHE A 1 287 ? 4.852 12.744 13.256 1.00 91.06 287 PHE A N 1
ATOM 2268 C CA . PHE A 1 287 ? 4.381 12.428 14.604 1.00 91.06 287 PHE A CA 1
ATOM 2269 C C . PHE A 1 287 ? 4.770 11.004 15.021 1.00 91.06 287 PHE A C 1
ATOM 2271 O O . PHE A 1 287 ? 5.272 10.810 16.129 1.00 91.06 287 PHE A O 1
ATOM 2278 N N . LYS A 1 288 ? 4.611 10.028 14.121 1.00 91.56 288 LYS A N 1
ATOM 2279 C CA . LYS A 1 288 ? 5.015 8.637 14.340 1.00 91.56 288 LYS A CA 1
ATOM 2280 C C . LYS A 1 288 ? 6.521 8.517 14.588 1.00 91.56 288 LYS A C 1
ATOM 2282 O O . LYS A 1 288 ? 6.914 7.888 15.563 1.00 91.56 288 LYS A O 1
ATOM 2287 N N . ALA A 1 289 ? 7.351 9.181 13.784 1.00 89.38 289 ALA A N 1
ATOM 2288 C CA . ALA A 1 289 ? 8.803 9.177 13.964 1.00 89.38 289 ALA A CA 1
ATOM 2289 C C . ALA A 1 289 ? 9.218 9.741 15.335 1.00 89.38 289 ALA A C 1
ATOM 2291 O O . ALA A 1 289 ? 9.999 9.114 16.049 1.00 89.38 289 ALA A O 1
ATOM 2292 N N . VAL A 1 290 ? 8.637 10.875 15.751 1.00 86.06 290 VAL A N 1
ATOM 2293 C CA . VAL A 1 290 ? 8.902 11.455 17.081 1.00 86.06 290 VAL A CA 1
ATOM 2294 C C . VAL A 1 290 ? 8.445 10.511 18.199 1.00 86.06 290 VAL A C 1
ATOM 2296 O O . VAL A 1 290 ? 9.120 10.398 19.221 1.00 86.06 290 VAL A O 1
ATOM 2299 N N . ASN A 1 291 ? 7.323 9.808 18.024 1.00 85.31 291 ASN A N 1
ATOM 2300 C CA . ASN A 1 291 ? 6.868 8.805 18.986 1.00 85.31 291 ASN A CA 1
ATOM 2301 C C . ASN A 1 291 ? 7.836 7.612 19.099 1.00 85.31 291 ASN A C 1
ATOM 2303 O O . ASN A 1 291 ? 8.157 7.174 20.208 1.00 85.31 291 ASN A O 1
ATOM 2307 N N . ASP A 1 292 ? 8.326 7.110 17.968 1.00 86.44 292 ASP A N 1
ATOM 2308 C CA . ASP A 1 292 ? 9.267 5.989 17.922 1.00 86.44 292 ASP A CA 1
ATOM 2309 C C . ASP A 1 292 ? 10.613 6.365 18.567 1.00 86.44 292 ASP A C 1
ATOM 2311 O O . ASP A 1 292 ? 11.207 5.569 19.300 1.00 86.44 292 ASP A O 1
ATOM 2315 N N . GLU A 1 293 ? 11.079 7.600 18.355 1.00 84.25 293 GLU A N 1
ATOM 2316 C CA . GLU A 1 293 ? 12.248 8.166 19.038 1.00 84.25 293 GLU A CA 1
ATOM 2317 C C . GLU A 1 293 ? 12.015 8.315 20.545 1.00 84.25 293 GLU A C 1
ATOM 2319 O O . GLU A 1 293 ? 12.865 7.920 21.349 1.00 84.25 293 GLU A O 1
ATOM 2324 N N . ALA A 1 294 ? 10.842 8.814 20.949 1.00 80.56 294 ALA A N 1
ATOM 2325 C CA . ALA A 1 294 ? 10.468 8.939 22.355 1.00 80.56 294 ALA A CA 1
ATOM 2326 C C . ALA A 1 294 ? 10.433 7.575 23.064 1.00 80.56 294 ALA A C 1
ATOM 2328 O O . ALA A 1 294 ? 10.792 7.483 24.238 1.00 80.56 294 ALA A O 1
ATOM 2329 N N . GLY A 1 295 ? 10.064 6.504 22.353 1.00 80.25 295 GLY A N 1
ATOM 2330 C CA . GLY A 1 295 ? 10.112 5.135 22.868 1.00 80.25 295 GLY A CA 1
ATOM 2331 C C . GLY A 1 295 ? 11.520 4.606 23.152 1.00 80.25 295 GLY A C 1
ATOM 2332 O O . GLY A 1 295 ? 11.662 3.670 23.936 1.00 80.25 295 GLY A O 1
ATOM 2333 N N . LYS A 1 296 ? 12.553 5.213 22.557 1.00 82.88 296 LYS A N 1
ATOM 2334 C CA . LYS A 1 296 ? 13.968 4.839 22.723 1.00 82.88 296 LYS A CA 1
ATOM 2335 C C . LYS A 1 296 ? 14.727 5.762 23.689 1.00 82.88 296 LYS A C 1
ATOM 2337 O O . LYS A 1 296 ? 15.863 5.461 24.051 1.00 82.88 296 LYS A O 1
ATOM 2342 N N . ALA A 1 297 ? 14.132 6.889 24.082 1.00 76.50 297 ALA A N 1
ATOM 2343 C CA . ALA A 1 297 ? 14.776 7.932 24.877 1.00 76.50 297 ALA A CA 1
ATOM 2344 C C . ALA A 1 297 ? 14.894 7.604 26.383 1.00 76.50 297 ALA A C 1
ATOM 2346 O O . ALA A 1 297 ? 14.154 6.788 26.931 1.00 76.50 297 ALA A O 1
ATOM 2347 N N . SER A 1 298 ? 15.821 8.285 27.074 1.00 71.81 298 SER A N 1
ATOM 2348 C CA . SER A 1 298 ? 15.980 8.205 28.535 1.00 71.81 298 SER A CA 1
ATOM 2349 C C . SER A 1 298 ? 14.863 8.946 29.293 1.00 71.81 298 SER A C 1
ATOM 2351 O O . SER A 1 298 ? 14.192 9.827 28.755 1.00 71.81 298 SER A O 1
ATOM 2353 N N . VAL A 1 299 ? 14.689 8.618 30.580 1.00 70.31 299 VAL A N 1
ATOM 2354 C CA . VAL A 1 299 ? 13.581 9.101 31.434 1.00 70.31 299 VAL A CA 1
ATOM 2355 C C . VAL A 1 299 ? 13.520 10.634 31.569 1.00 70.31 299 VAL A C 1
ATOM 2357 O O . VAL A 1 299 ? 12.430 11.193 31.615 1.00 70.31 299 VAL A O 1
ATOM 2360 N N . GLU A 1 300 ? 14.657 11.336 31.608 1.00 63.34 300 GLU A N 1
ATOM 2361 C CA . GLU A 1 300 ? 14.696 12.801 31.796 1.00 63.34 300 GLU A CA 1
ATOM 2362 C C . GLU A 1 300 ? 14.355 13.582 30.517 1.00 63.34 300 GLU A C 1
ATOM 2364 O O . GLU A 1 300 ? 13.703 14.624 30.584 1.00 63.34 300 GLU A O 1
ATOM 2369 N N . PHE A 1 301 ? 14.708 13.052 29.341 1.00 64.94 301 PHE A N 1
ATOM 2370 C CA . PHE A 1 301 ? 14.358 13.644 28.042 1.00 64.94 301 PHE A CA 1
ATOM 2371 C C . PHE A 1 301 ? 12.855 13.504 27.727 1.00 64.94 301 PHE A C 1
ATOM 2373 O O . PHE A 1 301 ? 12.307 14.218 26.888 1.00 64.94 301 PHE A O 1
ATOM 2380 N N . ALA A 1 302 ? 12.159 12.621 28.449 1.00 68.12 302 ALA A N 1
ATOM 2381 C CA . ALA A 1 302 ? 10.765 12.289 28.199 1.00 68.12 302 ALA A CA 1
ATOM 2382 C C . ALA A 1 302 ? 9.777 13.412 28.563 1.00 68.12 302 ALA A C 1
ATOM 2384 O O . ALA A 1 302 ? 8.721 13.483 27.945 1.00 68.12 302 ALA A O 1
ATOM 2385 N N . SER A 1 303 ? 10.072 14.298 29.527 1.00 72.75 303 SER A N 1
ATOM 2386 C CA . SER A 1 303 ? 9.068 15.269 30.010 1.00 72.75 303 SER A CA 1
ATOM 2387 C C . SER A 1 303 ? 8.770 16.395 29.012 1.00 72.75 303 SER A C 1
ATOM 2389 O O . SER A 1 303 ? 7.603 16.691 28.767 1.00 72.75 303 SER A O 1
ATOM 2391 N N . GLU A 1 304 ? 9.795 17.017 28.422 1.00 75.69 304 GLU A N 1
ATOM 2392 C CA . GLU A 1 304 ? 9.611 18.091 27.428 1.00 75.69 304 GLU A CA 1
ATOM 2393 C C . GLU A 1 304 ? 9.026 17.541 26.119 1.00 75.69 304 GLU A C 1
ATOM 2395 O O . GLU A 1 304 ? 8.131 18.137 25.516 1.00 75.69 304 GLU A O 1
ATOM 2400 N N . ILE A 1 305 ? 9.499 16.362 25.700 1.00 77.38 305 ILE A N 1
ATOM 2401 C CA . ILE A 1 305 ? 8.970 15.658 24.528 1.00 77.38 305 ILE A CA 1
ATOM 2402 C C . ILE A 1 305 ? 7.495 15.327 24.718 1.00 77.38 305 ILE A C 1
ATOM 2404 O O . ILE A 1 305 ? 6.705 15.494 23.794 1.00 77.38 305 ILE A O 1
ATOM 2408 N N . LYS A 1 306 ? 7.103 14.910 25.919 1.00 76.69 306 LYS A N 1
ATOM 2409 C CA . LYS A 1 306 ? 5.725 14.546 26.230 1.00 76.69 306 LYS A CA 1
ATOM 2410 C C . LYS A 1 306 ? 4.759 15.724 26.133 1.00 76.69 306 LYS A C 1
ATOM 2412 O O . LYS A 1 306 ? 3.683 15.557 25.572 1.00 76.69 306 LYS A O 1
ATOM 2417 N N . GLU A 1 307 ? 5.124 16.910 26.614 1.00 78.38 307 GLU A N 1
ATOM 2418 C CA . GLU A 1 307 ? 4.262 18.093 26.466 1.00 78.38 307 GLU A CA 1
ATOM 2419 C C . GLU A 1 307 ? 4.079 18.470 24.986 1.00 78.38 307 GLU A C 1
ATOM 2421 O O . GLU A 1 307 ? 2.949 18.646 24.523 1.00 78.38 307 GLU A O 1
ATOM 2426 N N . LYS A 1 308 ? 5.174 18.483 24.210 1.00 80.25 308 LYS A N 1
ATOM 2427 C CA . LYS A 1 308 ? 5.128 18.728 22.757 1.00 80.25 308 LYS A CA 1
ATOM 2428 C C . LYS A 1 308 ? 4.297 17.679 22.018 1.00 80.25 308 LYS A C 1
ATOM 2430 O O . LYS A 1 308 ? 3.508 18.031 21.141 1.00 80.25 308 LYS A O 1
ATOM 2435 N N . LEU A 1 309 ? 4.443 16.405 22.385 1.00 83.56 309 LEU A N 1
ATOM 2436 C CA . LEU A 1 309 ? 3.645 15.310 21.841 1.00 83.56 309 LEU A CA 1
ATOM 2437 C C . LEU A 1 309 ? 2.166 15.473 22.188 1.00 83.56 309 LEU A C 1
ATOM 2439 O O . LEU A 1 309 ? 1.341 15.250 21.316 1.00 83.56 309 LEU A O 1
ATOM 2443 N N . SER A 1 310 ? 1.816 15.899 23.406 1.00 83.19 310 SER A N 1
ATOM 2444 C CA . SER A 1 310 ? 0.415 16.074 23.825 1.00 83.19 310 SER A CA 1
ATOM 2445 C C . SER A 1 310 ? -0.299 17.133 22.995 1.00 83.19 310 SER A C 1
ATOM 2447 O O . SER A 1 310 ? -1.399 16.886 22.501 1.00 83.19 310 SER A O 1
ATOM 2449 N N . LEU A 1 311 ? 0.336 18.293 22.805 1.00 83.69 311 LEU A N 1
ATOM 2450 C CA . LEU A 1 311 ? -0.240 19.369 22.001 1.00 83.69 311 LEU A CA 1
ATOM 2451 C C . LEU A 1 311 ? -0.370 18.944 20.532 1.00 83.69 311 LEU A C 1
ATOM 2453 O O . LEU A 1 311 ? -1.466 18.996 19.979 1.00 83.69 311 LEU A O 1
ATOM 2457 N N . LYS A 1 312 ? 0.713 18.415 19.941 1.00 88.38 312 LYS A N 1
ATOM 2458 C CA . LYS A 1 312 ? 0.712 17.942 18.546 1.00 88.38 312 LYS A CA 1
ATOM 2459 C C . LYS A 1 312 ? -0.319 16.830 18.320 1.00 88.38 312 LYS A C 1
ATOM 2461 O O . LYS A 1 312 ? -0.951 16.791 17.274 1.00 88.38 312 LYS A O 1
ATOM 2466 N N . CYS A 1 313 ? -0.515 15.957 19.305 1.00 89.25 313 CYS A N 1
ATOM 2467 C CA . CYS A 1 313 ? -1.490 14.869 19.285 1.00 89.25 313 CYS A CA 1
ATOM 2468 C C . CYS A 1 313 ? -2.936 15.388 19.196 1.00 89.25 313 CYS A C 1
ATOM 2470 O O . CYS A 1 313 ? -3.684 14.949 18.323 1.00 89.25 313 CYS A O 1
ATOM 2472 N N . ARG A 1 314 ? -3.320 16.369 20.029 1.00 91.00 314 ARG A N 1
ATOM 2473 C CA . ARG A 1 314 ? -4.666 16.975 19.978 1.00 91.00 314 ARG A CA 1
ATOM 2474 C C . ARG A 1 314 ? -4.922 17.703 18.663 1.00 91.00 314 ARG A C 1
ATOM 2476 O O . ARG A 1 314 ? -5.980 17.511 18.065 1.00 91.00 314 ARG A O 1
ATOM 2483 N N . ASP A 1 315 ? -3.953 18.493 18.205 1.00 92.94 315 ASP A N 1
ATOM 2484 C CA . ASP A 1 315 ? -4.067 19.240 16.951 1.00 92.94 315 ASP A CA 1
ATOM 2485 C C . ASP A 1 315 ? -4.212 18.290 15.757 1.00 92.94 315 ASP A C 1
ATOM 2487 O O . ASP A 1 315 ? -5.081 18.478 14.903 1.00 92.94 315 ASP A O 1
ATOM 2491 N N . LEU A 1 316 ? -3.408 17.223 15.727 1.00 95.06 316 LEU A N 1
ATOM 2492 C CA . LEU A 1 316 ? -3.443 16.230 14.659 1.00 95.06 316 LEU A CA 1
ATOM 2493 C C . LEU A 1 316 ? -4.757 15.438 14.664 1.00 95.06 316 LEU A C 1
ATOM 2495 O O . LEU A 1 316 ? -5.334 15.201 13.604 1.00 95.06 316 LEU A O 1
ATOM 2499 N N . TYR A 1 317 ? -5.277 15.081 15.839 1.00 96.12 317 TYR A N 1
ATOM 2500 C CA . TYR A 1 317 ? -6.578 14.427 15.958 1.00 96.12 317 TYR A CA 1
ATOM 2501 C C . TYR A 1 317 ? -7.723 15.325 15.483 1.00 96.12 317 TYR A C 1
ATOM 2503 O O . TYR A 1 317 ? -8.523 14.894 14.650 1.00 96.12 317 TYR A O 1
ATOM 2511 N N . ALA A 1 318 ? -7.763 16.588 15.918 1.00 96.31 318 ALA A N 1
ATOM 2512 C CA . ALA A 1 318 ? -8.766 17.550 15.463 1.00 96.31 318 ALA A CA 1
ATOM 2513 C C . ALA A 1 318 ? -8.704 17.762 13.939 1.00 96.31 318 ALA A C 1
ATOM 2515 O O . ALA A 1 318 ? -9.739 17.728 13.268 1.00 96.31 318 ALA A O 1
ATOM 2516 N N . ALA A 1 319 ? -7.495 17.897 13.381 1.00 97.19 319 ALA A N 1
ATOM 2517 C CA . ALA A 1 319 ? -7.284 17.991 11.938 1.00 97.19 319 ALA A CA 1
ATOM 2518 C C . ALA A 1 319 ? -7.777 16.734 11.203 1.00 97.19 319 ALA A C 1
ATOM 2520 O O . ALA A 1 319 ? -8.422 16.843 10.162 1.00 97.19 319 ALA A O 1
ATOM 2521 N N . SER A 1 320 ? -7.540 15.546 11.766 1.00 98.00 320 SER A N 1
ATOM 2522 C CA . SER A 1 320 ? -7.991 14.279 11.181 1.00 98.00 320 SER A CA 1
ATOM 2523 C C . SER A 1 320 ? -9.518 14.164 11.134 1.00 98.00 320 SER A C 1
ATOM 2525 O O . SER A 1 320 ? -10.069 13.764 10.110 1.00 98.00 320 SER A O 1
ATOM 2527 N N . LEU A 1 321 ? -10.217 14.581 12.196 1.00 97.25 321 LEU A N 1
ATOM 2528 C CA . LEU A 1 321 ? -11.680 14.584 12.248 1.00 97.25 321 LEU A CA 1
ATOM 2529 C C . LEU A 1 321 ? -12.273 15.572 11.248 1.00 97.25 321 LEU A C 1
ATOM 2531 O O . LEU A 1 321 ? -13.235 15.255 10.545 1.00 97.25 321 LEU A O 1
ATOM 2535 N N . GLN A 1 322 ? -11.686 16.767 11.157 1.00 97.38 322 GLN A N 1
ATOM 2536 C CA . GLN A 1 322 ? -12.095 17.761 10.173 1.00 97.38 322 GLN A CA 1
ATOM 2537 C C . GLN A 1 322 ? -11.895 17.239 8.747 1.00 97.38 322 GLN A C 1
ATOM 2539 O O . GLN A 1 322 ? -12.782 17.413 7.907 1.00 97.38 322 GLN A O 1
ATOM 2544 N N . LEU A 1 323 ? -10.767 16.575 8.482 1.00 97.50 323 LEU A N 1
ATOM 2545 C CA . LEU A 1 323 ? -10.464 15.982 7.186 1.00 97.50 323 LEU A CA 1
ATOM 2546 C C . LEU A 1 323 ? -11.477 14.888 6.829 1.00 97.50 323 LEU A C 1
ATOM 2548 O O . LEU A 1 323 ? -12.118 14.993 5.786 1.00 97.50 323 LEU A O 1
ATOM 2552 N N . VAL A 1 324 ? -11.710 13.911 7.714 1.00 97.62 324 VAL A N 1
ATOM 2553 C CA . VAL A 1 324 ? -12.704 12.841 7.500 1.00 97.62 324 VAL A CA 1
ATOM 2554 C C . VAL A 1 324 ? -14.093 13.423 7.261 1.00 97.62 324 VAL A C 1
ATOM 2556 O O . VAL A 1 324 ? -14.750 13.043 6.296 1.00 97.62 324 VAL A O 1
ATOM 2559 N N . SER A 1 325 ? -14.533 14.373 8.087 1.00 96.88 325 SER A N 1
ATOM 2560 C CA . SER A 1 325 ? -15.842 15.020 7.939 1.00 96.88 325 SER A CA 1
ATOM 2561 C C . SER A 1 325 ? -15.983 15.734 6.589 1.00 96.88 325 SER A C 1
ATOM 2563 O O . SER A 1 325 ? -16.978 15.560 5.879 1.00 96.88 325 SER A O 1
ATOM 2565 N N . THR A 1 326 ? -14.949 16.480 6.189 1.00 96.25 326 THR A N 1
ATOM 2566 C CA . THR A 1 326 ? -14.913 17.199 4.909 1.00 96.25 326 THR A CA 1
ATOM 2567 C C . THR A 1 326 ? -14.966 16.218 3.740 1.00 96.25 326 THR A C 1
ATOM 2569 O O . THR A 1 326 ? -15.862 16.320 2.899 1.00 96.25 326 THR A O 1
ATOM 2572 N N . VAL A 1 327 ? -14.078 15.220 3.724 1.00 96.31 327 VAL A N 1
ATOM 2573 C CA . VAL A 1 327 ? -13.991 14.219 2.651 1.00 96.31 327 VAL A CA 1
ATOM 2574 C C . VAL A 1 327 ? -15.277 13.404 2.567 1.00 96.31 327 VAL A C 1
ATOM 2576 O O . VAL A 1 327 ? -15.818 13.259 1.478 1.00 96.31 327 VAL A O 1
ATOM 2579 N N . LEU A 1 328 ? -15.831 12.946 3.691 1.00 95.38 328 LEU A N 1
ATOM 2580 C CA . LEU A 1 328 ? -17.084 12.188 3.725 1.00 95.38 328 LEU A CA 1
ATOM 2581 C C . LEU A 1 328 ? -18.256 12.990 3.140 1.00 95.38 328 LEU A C 1
ATOM 2583 O O . LEU A 1 328 ? -19.072 12.442 2.401 1.00 95.38 328 LEU A O 1
ATOM 2587 N N . SER A 1 329 ? -18.329 14.292 3.433 1.00 94.44 329 SER A N 1
ATOM 2588 C CA . SER A 1 329 ? -19.380 15.168 2.897 1.00 94.44 329 SER A CA 1
ATOM 2589 C C . SER A 1 329 ? -19.247 15.423 1.390 1.00 94.44 329 SER A C 1
ATOM 2591 O O . SER A 1 329 ? -20.243 15.631 0.692 1.00 94.44 329 SER A O 1
ATOM 2593 N N . MET A 1 330 ? -18.016 15.422 0.877 1.00 93.75 330 MET A N 1
ATOM 2594 C CA . MET A 1 330 ? -17.726 15.703 -0.527 1.00 93.75 330 MET A CA 1
ATOM 2595 C C . MET A 1 330 ? -17.740 14.443 -1.393 1.00 93.75 330 MET A C 1
ATOM 2597 O O . MET A 1 330 ? -18.118 14.527 -2.562 1.00 93.75 330 MET A O 1
ATOM 2601 N N . PHE A 1 331 ? -17.346 13.308 -0.814 1.00 93.81 331 PHE A N 1
ATOM 2602 C CA . PHE A 1 331 ? -16.935 12.088 -1.499 1.00 93.81 331 PHE A CA 1
ATOM 2603 C C . PHE A 1 331 ? -17.378 10.811 -0.743 1.00 93.81 331 PHE A C 1
ATOM 2605 O O . PHE A 1 331 ? -16.539 9.999 -0.352 1.00 93.81 331 PHE A O 1
ATOM 2612 N N . PRO A 1 332 ? -18.688 10.588 -0.529 1.00 91.38 332 PRO A N 1
ATOM 2613 C CA . PRO A 1 332 ? -19.199 9.559 0.390 1.00 91.38 332 PRO A CA 1
ATOM 2614 C C . PRO A 1 332 ? -18.906 8.103 -0.014 1.00 91.38 332 PRO A C 1
ATOM 2616 O O . PRO A 1 332 ? -19.091 7.193 0.791 1.00 91.38 332 PRO A O 1
ATOM 2619 N N . SER A 1 333 ? -18.486 7.859 -1.254 1.00 89.56 333 SER A N 1
ATOM 2620 C CA . SER A 1 333 ? -18.155 6.520 -1.765 1.00 89.56 333 SER A CA 1
ATOM 2621 C C . SER A 1 333 ? -16.948 6.558 -2.699 1.00 89.56 333 SER A C 1
ATOM 2623 O O . SER A 1 333 ? -16.869 5.767 -3.628 1.00 89.56 333 SER A O 1
ATOM 2625 N N . HIS A 1 334 ? -16.042 7.518 -2.496 1.00 94.00 334 HIS A N 1
ATOM 2626 C CA . HIS A 1 334 ? -14.875 7.694 -3.357 1.00 94.00 334 HIS A CA 1
ATOM 2627 C C . HIS A 1 334 ? -13.639 7.009 -2.774 1.00 94.00 334 HIS A C 1
ATOM 2629 O O . HIS A 1 334 ? -13.474 6.963 -1.555 1.00 94.00 334 HIS A O 1
ATOM 2635 N N . VAL A 1 335 ? -12.710 6.579 -3.625 1.00 94.56 335 VAL A N 1
ATOM 2636 C CA . VAL A 1 335 ? -11.472 5.903 -3.199 1.00 94.56 335 VAL A CA 1
ATOM 2637 C C . VAL A 1 335 ? -10.629 6.740 -2.218 1.00 94.56 335 VAL A C 1
ATOM 2639 O O . VAL A 1 335 ? -10.071 6.223 -1.259 1.00 94.56 335 VAL A O 1
ATOM 2642 N N . ILE A 1 336 ? -10.615 8.065 -2.370 1.00 95.56 336 ILE A N 1
ATOM 2643 C CA . ILE A 1 336 ? -9.917 8.982 -1.446 1.00 95.56 336 ILE A CA 1
ATOM 2644 C C . ILE A 1 336 ? -10.455 8.887 -0.003 1.00 95.56 336 ILE A C 1
ATOM 2646 O O . ILE A 1 336 ? -9.697 9.069 0.954 1.00 95.56 336 ILE A O 1
ATOM 2650 N N . LEU A 1 337 ? -11.746 8.586 0.182 1.00 96.75 337 LEU A N 1
ATOM 2651 C CA . LEU A 1 337 ? -12.327 8.425 1.516 1.00 96.75 337 LEU A CA 1
ATOM 2652 C C . LEU A 1 337 ? -11.723 7.217 2.246 1.00 96.75 337 LEU A C 1
ATOM 2654 O O . LEU A 1 337 ? -11.470 7.323 3.445 1.00 96.75 337 LEU A O 1
ATOM 2658 N N . LEU A 1 338 ? -11.412 6.122 1.536 1.00 96.75 338 LEU A N 1
ATOM 2659 C CA . LEU A 1 338 ? -10.696 4.970 2.104 1.00 96.75 338 LEU A CA 1
ATOM 2660 C C . LEU A 1 338 ? -9.356 5.407 2.705 1.00 96.75 338 LEU A C 1
ATOM 2662 O O . LEU A 1 338 ? -9.070 5.108 3.866 1.00 96.75 338 LEU A O 1
ATOM 2666 N N . ARG A 1 339 ? -8.567 6.180 1.944 1.00 95.56 339 ARG A N 1
ATOM 2667 C CA . ARG A 1 339 ? -7.270 6.708 2.395 1.00 95.56 339 ARG A CA 1
ATOM 2668 C C . ARG A 1 339 ? -7.418 7.580 3.637 1.00 95.56 339 ARG A C 1
ATOM 2670 O O . ARG A 1 339 ? -6.668 7.432 4.599 1.00 95.56 339 ARG A O 1
ATOM 2677 N N . CYS A 1 340 ? -8.395 8.482 3.616 1.00 97.31 340 CYS A N 1
ATOM 2678 C CA . CYS A 1 340 ? -8.656 9.403 4.714 1.00 97.31 340 CYS A CA 1
ATOM 2679 C C . CYS A 1 340 ? -9.060 8.669 6.000 1.00 97.31 340 CYS A C 1
ATOM 2681 O O . CYS A 1 340 ? -8.529 8.965 7.071 1.00 97.31 340 CYS A O 1
ATOM 2683 N N . LEU A 1 341 ? -9.979 7.704 5.896 1.00 98.00 341 LEU A N 1
ATOM 2684 C CA . LEU A 1 341 ? -10.412 6.897 7.033 1.00 98.00 341 LEU A CA 1
ATOM 2685 C C . LEU A 1 341 ? -9.248 6.073 7.586 1.00 98.00 341 LEU A C 1
ATOM 2687 O O . LEU A 1 341 ? -9.022 6.116 8.789 1.00 98.00 341 LEU A O 1
ATOM 2691 N N . ARG A 1 342 ? -8.453 5.417 6.728 1.00 97.56 342 ARG A N 1
ATOM 2692 C CA . ARG A 1 342 ? -7.279 4.646 7.169 1.00 97.56 342 ARG A CA 1
ATOM 2693 C C . ARG A 1 342 ? -6.261 5.507 7.918 1.00 97.56 342 ARG A C 1
ATOM 2695 O O . ARG A 1 342 ? -5.739 5.087 8.945 1.00 97.56 342 ARG A O 1
ATOM 2702 N N . LEU A 1 343 ? -5.966 6.711 7.426 1.00 96.88 343 LEU A N 1
ATOM 2703 C CA . LEU A 1 343 ? -5.053 7.632 8.111 1.00 96.88 343 LEU A CA 1
ATOM 2704 C C . LEU A 1 343 ? -5.592 8.047 9.488 1.00 96.88 343 LEU A C 1
ATOM 2706 O O . LEU A 1 343 ? -4.842 8.062 10.464 1.00 96.88 343 LEU A O 1
ATOM 2710 N N . HIS A 1 344 ? -6.890 8.343 9.581 1.00 97.94 344 HIS A N 1
ATOM 2711 C CA . HIS A 1 344 ? -7.537 8.689 10.846 1.00 97.94 344 HIS A CA 1
ATOM 2712 C C . HIS A 1 344 ? -7.545 7.518 11.841 1.00 97.94 344 HIS A C 1
ATOM 2714 O O . HIS A 1 344 ? -7.209 7.715 13.010 1.00 97.94 344 HIS A O 1
ATOM 2720 N N . THR A 1 345 ? -7.874 6.300 11.401 1.00 98.00 345 THR A N 1
ATOM 2721 C CA . THR A 1 345 ? -7.899 5.123 12.282 1.00 98.00 345 THR A CA 1
ATOM 2722 C C . THR A 1 345 ? -6.495 4.759 12.761 1.00 98.00 345 THR A C 1
ATOM 2724 O O . THR A 1 345 ? -6.310 4.519 13.952 1.00 98.00 345 THR A O 1
ATOM 2727 N N . ASN A 1 346 ? -5.484 4.835 11.887 1.00 97.00 346 ASN A N 1
ATOM 2728 C CA . ASN A 1 346 ? -4.078 4.636 12.257 1.00 97.00 346 ASN A CA 1
ATOM 2729 C C . ASN A 1 346 ? -3.598 5.663 13.295 1.00 97.00 346 ASN A C 1
ATOM 2731 O O . ASN A 1 346 ? -2.834 5.324 14.201 1.00 97.00 346 ASN A O 1
ATOM 2735 N N . LEU A 1 347 ? -4.026 6.923 13.170 1.00 96.88 347 LEU A N 1
ATOM 2736 C CA . LEU A 1 347 ? -3.736 7.950 14.167 1.00 96.88 347 LEU A CA 1
ATOM 2737 C C . LEU A 1 347 ? -4.408 7.630 15.506 1.00 96.88 347 LEU A C 1
ATOM 2739 O O . LEU A 1 347 ? -3.741 7.668 16.536 1.00 96.88 347 LEU A O 1
ATOM 2743 N N . CYS A 1 348 ? -5.698 7.291 15.502 1.00 96.88 348 CYS A N 1
ATOM 2744 C CA . CYS A 1 348 ? -6.419 6.959 16.729 1.00 96.88 348 CYS A CA 1
ATOM 2745 C C . CYS A 1 348 ? -5.789 5.758 17.445 1.00 96.88 348 CYS A C 1
ATOM 2747 O O . CYS A 1 348 ? -5.574 5.825 18.653 1.00 96.88 348 CYS A O 1
ATOM 2749 N N . ALA A 1 349 ? -5.425 4.700 16.713 1.00 95.50 349 ALA A N 1
ATOM 2750 C CA . ALA A 1 349 ? -4.729 3.541 17.268 1.00 95.50 349 ALA A CA 1
ATOM 2751 C C . ALA A 1 349 ? -3.401 3.941 17.935 1.00 95.50 349 ALA A C 1
ATOM 2753 O O . ALA A 1 349 ? -3.161 3.599 19.091 1.00 95.50 349 ALA A O 1
ATOM 2754 N N . LEU A 1 350 ? -2.585 4.757 17.256 1.00 92.75 350 LEU A N 1
ATOM 2755 C CA . LEU A 1 350 ? -1.330 5.279 17.805 1.00 92.75 350 LEU A CA 1
ATOM 2756 C C . LEU A 1 350 ? -1.548 6.107 19.085 1.00 92.75 350 LEU A C 1
ATOM 2758 O O . LEU A 1 350 ? -0.792 5.991 20.047 1.00 92.75 350 LEU A O 1
ATOM 2762 N N . MET A 1 351 ? -2.594 6.934 19.121 1.00 91.81 351 MET A N 1
ATOM 2763 C CA . MET A 1 351 ? -2.955 7.735 20.297 1.00 91.81 351 MET A CA 1
ATOM 2764 C C . MET A 1 351 ? -3.441 6.875 21.470 1.00 91.81 351 MET A C 1
ATOM 2766 O O . MET A 1 351 ? -3.132 7.171 22.626 1.00 91.81 351 MET A O 1
ATOM 2770 N N . LEU A 1 352 ? -4.194 5.812 21.188 1.00 91.75 352 LEU A N 1
ATOM 2771 C CA . LEU A 1 352 ? -4.687 4.872 22.193 1.00 91.75 352 LEU A CA 1
ATOM 2772 C C . LEU A 1 352 ? -3.549 4.024 22.773 1.00 91.75 352 LEU A C 1
ATOM 2774 O O . LEU A 1 352 ? -3.503 3.832 23.991 1.00 91.75 352 LEU A O 1
ATOM 2778 N N . ASP A 1 353 ? -2.600 3.589 21.942 1.00 89.25 353 ASP A N 1
ATOM 2779 C CA . ASP A 1 353 ? -1.378 2.909 22.385 1.00 89.25 353 ASP A CA 1
ATOM 2780 C C . ASP A 1 353 ? -0.548 3.812 23.315 1.00 89.25 353 ASP A C 1
ATOM 2782 O O . ASP A 1 353 ? -0.206 3.436 24.444 1.00 89.25 353 ASP A O 1
ATOM 2786 N N . LEU A 1 354 ? -0.356 5.070 22.911 1.00 84.31 354 LEU A N 1
ATOM 2787 C CA . LEU A 1 354 ? 0.277 6.114 23.718 1.00 84.31 354 LEU A CA 1
ATOM 2788 C C . LEU A 1 354 ? -0.407 6.350 25.072 1.00 84.31 354 LEU A C 1
ATOM 2790 O O . LEU A 1 354 ? 0.270 6.646 26.059 1.00 84.31 354 LEU A O 1
ATOM 2794 N N . ALA A 1 355 ? -1.735 6.241 25.127 1.00 84.25 355 ALA A N 1
ATOM 2795 C CA . ALA A 1 355 ? -2.496 6.376 26.365 1.00 84.25 355 ALA A CA 1
ATOM 2796 C C . ALA A 1 355 ? -2.400 5.126 27.257 1.00 84.25 355 ALA A C 1
ATOM 2798 O O . ALA A 1 355 ? -2.507 5.244 28.476 1.00 84.25 355 ALA A O 1
ATOM 2799 N N . SER A 1 356 ? -2.220 3.941 26.664 1.00 82.31 356 SER A N 1
ATOM 2800 C CA . SER A 1 356 ? -2.154 2.666 27.389 1.00 82.31 356 SER A CA 1
AT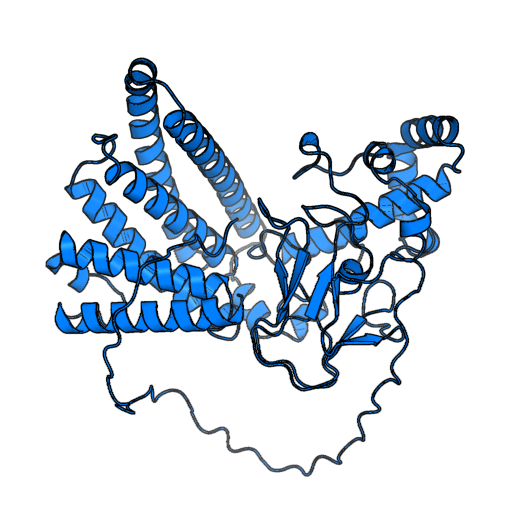OM 2801 C C . SER A 1 356 ? -0.781 2.385 27.999 1.00 82.31 356 SER A C 1
ATOM 2803 O O . SER A 1 356 ? -0.684 1.813 29.086 1.00 82.31 356 SER A O 1
ATOM 2805 N N . THR A 1 357 ? 0.290 2.822 27.337 1.00 74.62 357 THR A N 1
ATOM 2806 C CA . THR A 1 357 ? 1.642 2.690 27.873 1.00 74.62 357 THR A CA 1
ATOM 2807 C C . THR A 1 357 ? 1.818 3.611 29.087 1.00 74.62 357 THR A C 1
ATOM 2809 O O . THR A 1 357 ? 1.354 4.752 29.102 1.00 74.62 357 THR A O 1
ATOM 2812 N N . SER A 1 358 ? 2.539 3.157 30.125 1.00 55.50 358 SER A N 1
ATOM 2813 C CA . SER A 1 358 ? 2.809 3.885 31.390 1.00 55.50 358 SER A CA 1
ATOM 2814 C C . SER A 1 358 ? 3.503 5.256 31.232 1.00 55.50 358 SER A C 1
ATOM 2816 O O . SER A 1 358 ? 3.894 5.879 32.218 1.00 55.50 358 SER A O 1
ATOM 2818 N N . ARG A 1 359 ? 3.646 5.742 29.994 1.00 58.91 359 ARG A N 1
ATOM 2819 C CA . ARG A 1 359 ? 4.010 7.104 29.593 1.00 58.91 359 ARG A CA 1
ATOM 2820 C C . ARG A 1 359 ? 2.896 8.128 29.886 1.00 58.91 359 ARG A C 1
ATOM 2822 O O . ARG A 1 359 ? 3.184 9.322 29.827 1.00 58.91 359 ARG A O 1
ATOM 2829 N N . ASN A 1 360 ? 1.693 7.659 30.252 1.00 55.12 360 ASN A N 1
ATOM 2830 C CA . ASN A 1 360 ? 0.586 8.291 30.999 1.00 55.12 360 ASN A CA 1
ATOM 2831 C C . ASN A 1 360 ? 0.632 9.823 31.160 1.00 55.12 360 ASN A C 1
ATOM 2833 O O . ASN A 1 360 ? 1.503 10.309 31.873 1.00 55.12 360 ASN A O 1
ATOM 2837 N N . VAL A 1 361 ? -0.376 10.540 30.630 1.00 59.44 361 VAL A N 1
ATOM 2838 C CA . VAL A 1 361 ? -0.689 12.005 30.702 1.00 59.44 361 VAL A CA 1
ATOM 2839 C C . VAL A 1 361 ? -0.600 12.728 29.340 1.00 59.44 361 VAL A C 1
ATOM 2841 O O . VAL A 1 361 ? -0.232 13.892 29.277 1.00 59.44 361 VAL A O 1
ATOM 2844 N N . LEU A 1 362 ? -0.919 12.081 28.215 1.00 69.19 362 LEU A N 1
ATOM 2845 C CA . LEU A 1 362 ? -1.155 12.834 26.966 1.00 69.19 362 LEU A CA 1
ATOM 2846 C C . LEU A 1 362 ? -2.631 13.183 26.773 1.00 69.19 362 LEU A C 1
ATOM 2848 O O . LEU A 1 362 ? -2.932 14.268 26.276 1.00 69.19 362 LEU A O 1
ATOM 2852 N N . ILE A 1 363 ? -3.510 12.268 27.176 1.00 83.00 363 ILE A N 1
ATOM 2853 C CA . ILE A 1 363 ? -4.941 12.258 26.885 1.00 83.00 363 ILE A CA 1
ATOM 2854 C C . ILE A 1 363 ? -5.651 11.872 28.184 1.00 83.00 363 ILE A C 1
ATOM 2856 O O . ILE A 1 363 ? -5.226 10.916 28.843 1.00 83.00 363 ILE A O 1
ATOM 2860 N N . ASP A 1 364 ? -6.668 12.629 28.591 1.00 88.19 364 ASP A N 1
ATOM 2861 C CA . ASP A 1 364 ? -7.469 12.255 29.760 1.00 88.19 364 ASP A CA 1
ATOM 2862 C C . ASP A 1 364 ? -8.419 11.080 29.455 1.00 88.19 364 ASP A C 1
ATOM 2864 O O . ASP A 1 364 ? -8.576 10.651 28.312 1.00 88.19 364 ASP A O 1
ATOM 2868 N N . GLU A 1 365 ? -9.038 10.504 30.487 1.00 90.12 365 GLU A N 1
ATOM 2869 C CA . GLU A 1 365 ? -9.912 9.336 30.321 1.00 90.12 365 GLU A CA 1
ATOM 2870 C C . GLU A 1 365 ? -11.090 9.612 29.371 1.00 90.12 365 GLU A C 1
ATOM 2872 O O . GLU A 1 365 ? -11.435 8.764 28.547 1.00 90.12 365 GLU A O 1
ATOM 2877 N N . MET A 1 366 ? -11.681 10.806 29.443 1.00 92.62 366 MET A N 1
ATOM 2878 C CA . MET A 1 366 ? -12.831 11.181 28.625 1.00 92.62 366 MET A CA 1
ATOM 2879 C C . MET A 1 366 ? -12.424 11.445 27.173 1.00 92.62 366 MET A C 1
ATOM 2881 O O . MET A 1 366 ? -13.107 10.989 26.255 1.00 92.62 366 MET A O 1
ATOM 2885 N N . GLU A 1 367 ? -11.304 12.137 26.955 1.00 92.62 367 GLU A N 1
ATOM 2886 C CA . GLU A 1 367 ? -10.682 12.299 25.640 1.00 92.62 367 GLU A CA 1
ATOM 2887 C C . GLU A 1 367 ? -10.365 10.924 25.026 1.00 92.62 367 GLU A C 1
ATOM 2889 O O . GLU A 1 367 ? -10.694 10.675 23.867 1.00 92.62 367 GLU A O 1
ATOM 2894 N N . GLY A 1 368 ? -9.818 9.992 25.812 1.00 93.88 368 GLY A N 1
ATOM 2895 C CA . GLY A 1 368 ? -9.528 8.628 25.369 1.00 93.88 368 GLY A CA 1
ATOM 2896 C C . GLY A 1 368 ? -10.783 7.849 24.966 1.00 93.88 368 GLY A C 1
ATOM 2897 O O . GLY A 1 368 ? -10.766 7.134 23.966 1.00 93.88 368 GLY A O 1
ATOM 2898 N N . ILE A 1 369 ? -11.889 8.012 25.699 1.00 95.44 369 ILE A N 1
ATOM 2899 C CA . ILE A 1 369 ? -13.187 7.422 25.336 1.00 95.44 369 ILE A CA 1
ATOM 2900 C C . ILE A 1 369 ? -13.741 8.052 24.046 1.00 95.44 369 ILE A C 1
ATOM 2902 O O . ILE A 1 369 ? -14.324 7.334 23.232 1.00 95.44 369 ILE A O 1
ATOM 2906 N N . ASN A 1 370 ? -13.573 9.363 23.836 1.00 96.00 370 ASN A N 1
ATOM 2907 C CA . ASN A 1 370 ? -13.997 10.033 22.598 1.00 96.00 370 ASN A CA 1
ATOM 2908 C C . ASN A 1 370 ? -13.214 9.506 21.385 1.00 96.00 370 ASN A C 1
ATOM 2910 O O . ASN A 1 370 ? -13.827 9.076 20.413 1.00 96.00 370 ASN A O 1
ATOM 2914 N N . ILE A 1 371 ? -11.881 9.444 21.483 1.00 96.44 371 ILE A N 1
ATOM 2915 C CA . ILE A 1 371 ? -11.014 8.911 20.419 1.00 96.44 371 ILE A CA 1
ATOM 2916 C C . ILE A 1 371 ? -11.380 7.464 20.101 1.00 96.44 371 ILE A C 1
ATOM 2918 O O . ILE A 1 371 ? -11.484 7.088 18.939 1.00 96.44 371 ILE A O 1
ATOM 2922 N N . LEU A 1 372 ? -11.617 6.648 21.128 1.00 97.06 372 LEU A N 1
ATOM 2923 C CA . LEU A 1 372 ? -11.999 5.253 20.948 1.00 97.06 372 LEU A CA 1
ATOM 2924 C C . LEU A 1 372 ? -13.383 5.098 20.293 1.00 97.06 372 LEU A C 1
ATOM 2926 O O . LEU A 1 372 ? -13.585 4.186 19.495 1.00 97.06 372 LEU A O 1
ATOM 2930 N N . SER A 1 373 ? -14.319 6.002 20.594 1.00 97.38 373 SER A N 1
ATOM 2931 C CA . SER A 1 373 ? -15.640 6.043 19.955 1.00 97.38 373 SER A CA 1
ATOM 2932 C C . SER A 1 373 ? -15.518 6.361 18.461 1.00 97.38 373 SER A C 1
ATOM 2934 O O . SER A 1 373 ? -16.060 5.631 17.630 1.00 97.38 373 SER A O 1
ATOM 2936 N N . ASP A 1 374 ? -14.746 7.397 18.118 1.00 97.25 374 ASP A N 1
ATOM 2937 C CA . ASP A 1 374 ? -14.493 7.789 16.726 1.00 97.25 374 ASP A CA 1
ATOM 2938 C C . ASP A 1 374 ? -13.715 6.717 15.961 1.00 97.25 374 ASP A C 1
ATOM 2940 O O . ASP A 1 374 ? -14.001 6.465 14.790 1.00 97.25 374 ASP A O 1
ATOM 2944 N N . PHE A 1 375 ? -12.769 6.049 16.624 1.00 98.00 375 PHE A N 1
ATOM 2945 C CA . PHE A 1 375 ? -12.046 4.914 16.068 1.00 98.00 375 PHE A CA 1
ATOM 2946 C C . PHE A 1 375 ? -13.010 3.793 15.675 1.00 98.00 375 PHE A C 1
ATOM 2948 O O . PHE A 1 375 ? -13.025 3.394 14.518 1.00 98.00 375 PHE A O 1
ATOM 2955 N N . VAL A 1 376 ? -13.878 3.332 16.583 1.00 98.19 376 VAL A N 1
ATOM 2956 C CA . VAL A 1 376 ? -14.853 2.269 16.274 1.00 98.19 376 VAL A CA 1
ATOM 2957 C C . VAL A 1 376 ? -15.791 2.677 15.134 1.00 98.19 376 VAL A C 1
ATOM 2959 O O . VAL A 1 376 ? -16.015 1.888 14.213 1.00 98.19 376 VAL A O 1
ATOM 2962 N N . GLU A 1 377 ? -16.314 3.907 15.151 1.00 97.38 377 GLU A N 1
ATOM 2963 C CA . GLU A 1 377 ? -17.236 4.374 14.112 1.00 97.38 377 GLU A CA 1
ATOM 2964 C C . GLU A 1 377 ? -16.564 4.471 12.733 1.00 97.38 377 GLU A C 1
ATOM 2966 O O . GLU A 1 377 ? -17.117 4.003 11.733 1.00 97.38 377 GLU A O 1
ATOM 2971 N N . ASN A 1 378 ? -15.371 5.061 12.656 1.00 97.75 378 ASN A N 1
ATOM 2972 C CA . ASN A 1 378 ? -14.678 5.263 11.384 1.00 97.75 378 ASN A CA 1
ATOM 2973 C C . ASN A 1 378 ? -14.010 3.983 10.862 1.00 97.75 378 ASN A C 1
ATOM 2975 O O . ASN A 1 378 ? -13.993 3.784 9.648 1.00 97.75 378 ASN A O 1
ATOM 2979 N N . THR A 1 379 ? -13.552 3.080 11.735 1.00 98.31 379 THR A N 1
ATOM 2980 C CA . THR A 1 379 ? -13.070 1.749 11.333 1.00 98.31 379 THR A CA 1
ATOM 2981 C C . THR A 1 379 ? -14.210 0.895 10.775 1.00 98.31 379 THR A C 1
ATOM 2983 O O . THR A 1 379 ? -14.020 0.214 9.770 1.00 98.31 379 THR A O 1
ATOM 2986 N N . GLY A 1 380 ? -15.421 0.982 11.342 1.00 97.69 380 GLY A N 1
ATOM 2987 C CA . GLY A 1 380 ? -16.608 0.329 10.774 1.00 97.69 380 GLY A CA 1
ATOM 2988 C C . GLY A 1 380 ? -16.924 0.813 9.354 1.00 97.69 380 GLY A C 1
ATOM 2989 O O . GLY A 1 380 ? -17.080 0.003 8.444 1.00 97.69 380 GLY A O 1
ATOM 2990 N N . LYS A 1 381 ? -16.922 2.135 9.132 1.00 96.94 381 LYS A N 1
ATOM 2991 C CA . LYS A 1 381 ? -17.110 2.721 7.789 1.00 96.94 381 LYS A CA 1
ATOM 2992 C C . LYS A 1 381 ? -16.005 2.311 6.813 1.00 96.94 381 LYS A C 1
ATOM 2994 O O . LYS A 1 381 ? -16.285 2.042 5.648 1.00 96.94 381 LYS A O 1
ATOM 2999 N N . LEU A 1 382 ? -14.752 2.289 7.275 1.00 97.75 382 LEU A N 1
ATOM 3000 C CA . LEU A 1 382 ? -13.611 1.857 6.469 1.00 97.75 382 LEU A CA 1
ATOM 3001 C C . LEU A 1 382 ? -13.770 0.399 6.035 1.00 97.75 382 LEU A C 1
ATOM 3003 O O . LEU A 1 382 ? -13.543 0.097 4.867 1.00 97.75 382 LEU A O 1
ATOM 3007 N N . LEU A 1 383 ? -14.187 -0.477 6.954 1.00 97.88 383 LEU A N 1
ATOM 3008 C CA . LEU A 1 383 ? -14.402 -1.894 6.680 1.00 97.88 383 LEU A CA 1
ATOM 3009 C C . LEU A 1 383 ? -15.436 -2.097 5.569 1.00 97.88 383 LEU A C 1
ATOM 3011 O O . LEU A 1 383 ? -15.156 -2.812 4.607 1.00 97.88 383 LEU A O 1
ATOM 3015 N N . ASP A 1 384 ? -16.586 -1.428 5.669 1.00 96.44 384 ASP A N 1
ATOM 3016 C CA . ASP A 1 384 ? -17.651 -1.520 4.665 1.00 96.44 384 ASP A CA 1
ATOM 3017 C C . ASP A 1 384 ? -17.150 -1.093 3.276 1.00 96.44 384 ASP A C 1
ATOM 3019 O O . ASP A 1 384 ? -17.351 -1.799 2.285 1.00 96.44 384 ASP A O 1
ATOM 3023 N N . LEU A 1 385 ? -16.440 0.038 3.204 1.00 96.56 385 LEU A N 1
ATOM 3024 C CA . LEU A 1 385 ? -15.887 0.543 1.948 1.00 96.56 385 LEU A CA 1
ATOM 3025 C C . LEU A 1 385 ? -14.795 -0.374 1.384 1.00 96.56 385 LEU A C 1
ATOM 3027 O O . LEU A 1 385 ? -14.732 -0.548 0.171 1.00 96.56 385 LEU A O 1
ATOM 3031 N N . GLN A 1 386 ? -13.938 -0.961 2.224 1.00 96.75 386 GLN A N 1
ATOM 3032 C CA . GLN A 1 386 ? -12.862 -1.849 1.773 1.00 96.75 386 GLN A CA 1
ATOM 3033 C C . GLN A 1 386 ? -13.386 -3.178 1.244 1.00 96.75 386 GLN A C 1
ATOM 3035 O O . GLN A 1 386 ? -12.909 -3.639 0.210 1.00 96.75 386 GLN A O 1
ATOM 3040 N N . VAL A 1 387 ? -14.362 -3.785 1.925 1.00 96.94 387 VAL A N 1
ATOM 3041 C CA . VAL A 1 387 ? -14.992 -5.028 1.455 1.00 96.94 387 VAL A CA 1
ATOM 3042 C C . VAL A 1 387 ? -15.633 -4.809 0.089 1.00 96.94 387 VAL A C 1
ATOM 3044 O O . VAL A 1 387 ? -15.527 -5.661 -0.794 1.00 96.94 387 VAL A O 1
ATOM 3047 N N . GLU A 1 388 ? -16.265 -3.652 -0.103 1.00 96.38 388 GLU A N 1
ATOM 3048 C CA . GLU A 1 388 ? -16.848 -3.293 -1.388 1.00 96.38 388 GLU A CA 1
ATOM 3049 C C . GLU A 1 388 ? -15.775 -3.024 -2.457 1.00 96.38 388 GLU A C 1
ATOM 3051 O O . GLU A 1 388 ? -15.831 -3.605 -3.539 1.00 96.38 388 GLU A O 1
ATOM 3056 N N . TYR A 1 389 ? -14.775 -2.194 -2.146 1.00 95.31 389 TYR A N 1
ATOM 3057 C CA . TYR A 1 389 ? -13.713 -1.798 -3.076 1.00 95.31 389 TYR A CA 1
ATOM 3058 C C . TYR A 1 389 ? -12.863 -2.984 -3.545 1.00 95.31 389 TYR A C 1
ATOM 3060 O O . TYR A 1 389 ? -12.533 -3.086 -4.723 1.00 95.31 389 TYR A O 1
ATOM 3068 N N . HIS A 1 390 ? -12.529 -3.905 -2.639 1.00 94.62 390 HIS A N 1
ATOM 3069 C CA . HIS A 1 390 ? -11.746 -5.100 -2.957 1.00 94.62 390 HIS A CA 1
ATOM 3070 C C . HIS A 1 390 ? -12.589 -6.262 -3.503 1.00 94.62 390 HIS A C 1
ATOM 3072 O O . HIS A 1 390 ? -12.035 -7.326 -3.787 1.00 94.62 390 HIS A O 1
ATOM 3078 N N . GLU A 1 391 ? -13.904 -6.073 -3.659 1.00 94.94 391 GLU A N 1
ATOM 3079 C CA . GLU A 1 391 ? -14.852 -7.093 -4.124 1.00 94.94 391 GLU A CA 1
ATOM 3080 C C . GLU A 1 391 ? -14.820 -8.379 -3.277 1.00 94.94 391 GLU A C 1
ATOM 3082 O O . GLU A 1 391 ? -14.969 -9.493 -3.790 1.00 94.94 391 GLU A O 1
ATOM 3087 N N . GLY A 1 392 ? -14.607 -8.245 -1.966 1.00 94.69 392 GLY A N 1
ATOM 3088 C CA . GLY A 1 392 ? -14.510 -9.389 -1.067 1.00 94.69 392 GLY A CA 1
ATOM 3089 C C . GLY A 1 392 ? -13.886 -9.085 0.290 1.00 94.69 392 GLY A C 1
ATOM 3090 O O . GLY A 1 392 ? -13.396 -7.993 0.561 1.00 94.69 392 GLY A O 1
ATOM 3091 N N . ASP A 1 393 ? -13.891 -10.100 1.153 1.00 96.50 393 ASP A N 1
ATOM 3092 C CA . ASP A 1 393 ? -13.448 -10.009 2.548 1.00 96.50 393 ASP A CA 1
ATOM 3093 C C . ASP A 1 393 ? -12.102 -10.706 2.818 1.00 96.50 393 ASP A C 1
ATOM 3095 O O . ASP A 1 393 ? -11.720 -10.914 3.964 1.00 96.50 393 ASP A O 1
ATOM 3099 N N . THR A 1 394 ? -11.388 -11.112 1.768 1.00 97.38 394 THR A N 1
ATOM 3100 C CA . THR A 1 394 ? -10.148 -11.899 1.864 1.00 97.38 394 THR A CA 1
ATOM 3101 C C . THR A 1 394 ? -8.883 -11.065 1.716 1.00 97.38 394 THR A C 1
ATOM 3103 O O . THR A 1 394 ? -7.785 -11.605 1.807 1.00 97.38 394 THR A O 1
ATOM 3106 N N . HIS A 1 395 ? -9.007 -9.761 1.473 1.00 97.44 395 HIS A N 1
ATOM 3107 C CA . HIS A 1 395 ? -7.861 -8.882 1.277 1.00 97.44 395 HIS A CA 1
ATOM 3108 C C . HIS A 1 395 ? -7.136 -8.600 2.617 1.00 97.44 395 HIS A C 1
ATOM 3110 O O . HIS A 1 395 ? -7.812 -8.356 3.620 1.00 97.44 395 HIS A O 1
ATOM 3116 N N . PRO A 1 396 ? -5.787 -8.565 2.675 1.00 96.94 396 PRO A N 1
ATOM 3117 C CA . PRO A 1 396 ? -5.047 -8.275 3.911 1.00 96.94 396 PRO A CA 1
ATOM 3118 C C . PRO A 1 396 ? -5.455 -6.965 4.598 1.00 96.94 396 PRO A C 1
ATOM 3120 O O . PRO A 1 396 ? -5.632 -6.942 5.811 1.00 96.94 396 PRO A O 1
ATOM 3123 N N . ASP A 1 397 ? -5.687 -5.896 3.830 1.00 96.44 397 ASP A N 1
ATOM 3124 C CA . ASP A 1 397 ? -6.176 -4.615 4.363 1.00 96.44 397 ASP A CA 1
ATOM 3125 C C . ASP A 1 397 ? -7.524 -4.740 5.089 1.00 96.44 397 ASP A C 1
ATOM 3127 O O . ASP A 1 397 ? -7.717 -4.074 6.106 1.00 96.44 397 ASP A O 1
ATOM 3131 N N . VAL A 1 398 ? -8.429 -5.600 4.596 1.00 97.94 398 VAL A N 1
ATOM 3132 C CA . VAL A 1 398 ? -9.694 -5.919 5.277 1.00 97.94 398 VAL A CA 1
ATOM 3133 C C . VAL A 1 398 ? -9.394 -6.655 6.578 1.00 97.94 398 VAL A C 1
ATOM 3135 O O . VAL A 1 398 ? -9.948 -6.302 7.613 1.00 97.94 398 VAL A O 1
ATOM 3138 N N . GLY A 1 399 ? -8.473 -7.624 6.549 1.00 97.62 399 GLY A N 1
ATOM 3139 C CA . GLY A 1 399 ? -8.004 -8.326 7.746 1.00 97.62 399 GLY A CA 1
ATOM 3140 C C . GLY A 1 399 ? -7.526 -7.369 8.837 1.00 97.62 399 GLY A C 1
ATOM 3141 O O . GLY A 1 399 ? -8.023 -7.440 9.960 1.00 97.62 399 GLY A O 1
ATOM 3142 N N . ALA A 1 400 ? -6.644 -6.429 8.493 1.00 97.19 400 ALA A N 1
ATOM 3143 C CA . ALA A 1 400 ? -6.148 -5.418 9.426 1.00 97.19 400 ALA A CA 1
ATOM 3144 C C . ALA A 1 400 ? -7.290 -4.568 10.016 1.00 97.19 400 ALA A C 1
ATOM 3146 O O . ALA A 1 400 ? -7.396 -4.427 11.229 1.00 97.19 400 ALA A O 1
ATOM 3147 N N . THR A 1 401 ? -8.212 -4.078 9.181 1.00 98.44 401 THR A N 1
ATOM 3148 C CA . THR A 1 401 ? -9.361 -3.270 9.638 1.00 98.44 401 THR A CA 1
ATOM 3149 C C . THR A 1 401 ? -10.331 -4.054 10.523 1.00 98.44 401 THR A C 1
ATOM 3151 O O . THR A 1 401 ? -10.906 -3.507 11.462 1.00 98.44 401 THR A O 1
ATOM 3154 N N . VAL A 1 402 ? -10.525 -5.345 10.246 1.00 98.38 402 VAL A N 1
ATOM 3155 C CA . VAL A 1 402 ? -11.336 -6.236 11.083 1.00 98.38 402 VAL A CA 1
ATOM 3156 C C . VAL A 1 402 ? -10.723 -6.379 12.478 1.00 98.38 402 VAL A C 1
ATOM 3158 O O . VAL A 1 402 ? -11.463 -6.349 13.465 1.00 98.38 402 VAL A O 1
ATOM 3161 N N . LEU A 1 403 ? -9.396 -6.517 12.572 1.00 98.25 403 LEU A N 1
ATOM 3162 C CA . LEU A 1 403 ? -8.695 -6.565 13.857 1.00 98.25 403 LEU A CA 1
ATOM 3163 C C . LEU A 1 403 ? -8.808 -5.233 14.600 1.00 98.25 403 LEU A C 1
ATOM 3165 O O . LEU A 1 403 ? -9.237 -5.237 15.754 1.00 98.25 403 LEU A O 1
ATOM 3169 N N . ASP A 1 404 ? -8.529 -4.118 13.918 1.00 98.31 404 ASP A N 1
ATOM 3170 C CA . ASP A 1 404 ? -8.684 -2.763 14.458 1.00 98.31 404 ASP A CA 1
ATOM 3171 C C . ASP A 1 404 ? -10.087 -2.580 15.066 1.00 98.31 404 ASP A C 1
ATOM 3173 O O . ASP A 1 404 ? -10.247 -2.121 16.199 1.00 98.31 404 ASP A O 1
ATOM 3177 N N . LEU A 1 405 ? -11.135 -2.996 14.344 1.00 98.44 405 LEU A N 1
ATOM 3178 C CA . LEU A 1 405 ? -12.515 -2.865 14.809 1.00 98.44 405 LEU A CA 1
ATOM 3179 C C . LEU A 1 405 ? -12.792 -3.743 16.034 1.00 98.44 405 LEU A C 1
ATOM 3181 O O . LEU A 1 405 ? -13.448 -3.289 16.976 1.00 98.44 405 LEU A O 1
ATOM 3185 N N . ALA A 1 406 ? -12.290 -4.980 16.045 1.00 98.38 406 ALA A N 1
ATOM 3186 C CA . ALA A 1 406 ? -12.431 -5.880 17.186 1.00 98.38 406 ALA A CA 1
ATOM 3187 C C . ALA A 1 406 ? -11.764 -5.300 18.444 1.00 98.38 406 ALA A C 1
ATOM 3189 O O . ALA A 1 406 ? -12.358 -5.293 19.525 1.00 98.38 406 ALA A O 1
ATOM 3190 N N . GLU A 1 407 ? -10.553 -4.760 18.309 1.00 97.81 407 GLU A N 1
ATOM 3191 C CA . GLU A 1 407 ? -9.827 -4.117 19.405 1.00 97.81 407 GLU A CA 1
ATOM 3192 C C . GLU A 1 407 ? -10.536 -2.862 19.911 1.00 97.81 407 GLU A C 1
ATOM 3194 O O . GLU A 1 407 ? -10.684 -2.685 21.124 1.00 97.81 407 GLU A O 1
ATOM 3199 N N . GLY A 1 408 ? -11.057 -2.039 18.999 1.00 97.88 408 GLY A N 1
ATOM 3200 C CA . GLY A 1 408 ? -11.854 -0.865 19.338 1.00 97.88 408 GLY A CA 1
ATOM 3201 C C . GLY A 1 408 ? -13.112 -1.220 20.136 1.00 97.88 408 GLY A C 1
ATOM 3202 O O . GLY A 1 408 ? -13.369 -0.634 21.192 1.00 97.88 408 GLY A O 1
ATOM 3203 N N . ILE A 1 409 ? -13.875 -2.220 19.675 1.00 98.19 409 ILE A N 1
ATOM 3204 C CA . ILE A 1 409 ? -15.085 -2.703 20.361 1.00 98.19 409 ILE A CA 1
ATOM 3205 C C . ILE A 1 409 ? -14.734 -3.252 21.747 1.00 98.19 409 ILE A C 1
ATOM 3207 O O . ILE A 1 409 ? -15.387 -2.891 22.729 1.00 98.19 409 ILE A O 1
ATOM 3211 N N . ASN A 1 410 ? -13.693 -4.082 21.851 1.00 97.81 410 ASN A N 1
ATOM 3212 C CA . ASN A 1 410 ? -13.233 -4.620 23.130 1.00 97.81 410 ASN A CA 1
ATOM 3213 C C . ASN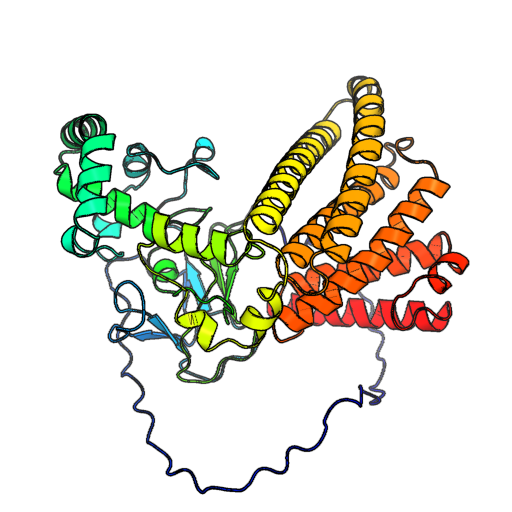 A 1 410 ? -12.827 -3.499 24.104 1.00 97.81 410 ASN A C 1
ATOM 3215 O O . ASN A 1 410 ? -13.231 -3.498 25.270 1.00 97.81 410 ASN A O 1
ATOM 3219 N N . GLY A 1 411 ? -12.097 -2.492 23.617 1.00 96.56 411 GLY A N 1
ATOM 3220 C CA . GLY A 1 411 ? -11.741 -1.317 24.406 1.00 96.56 411 GLY A CA 1
ATOM 3221 C C . GLY A 1 411 ? -12.970 -0.561 24.924 1.00 96.56 411 GLY A C 1
ATOM 3222 O O . GLY A 1 411 ? -13.015 -0.181 26.098 1.00 96.56 411 GLY A O 1
ATOM 3223 N N . MET A 1 412 ? -13.987 -0.363 24.077 1.00 97.31 412 MET A N 1
ATOM 3224 C CA . MET A 1 412 ? -15.223 0.327 24.459 1.00 97.31 412 MET A CA 1
ATOM 3225 C C . MET A 1 412 ? -16.044 -0.468 25.472 1.00 97.31 412 MET A C 1
ATOM 3227 O O . MET A 1 412 ? -16.577 0.122 26.412 1.00 97.31 412 MET A O 1
ATOM 3231 N N . LEU A 1 413 ? -16.118 -1.793 25.327 1.00 97.12 413 LEU A N 1
ATOM 3232 C CA . LEU A 1 413 ? -16.777 -2.669 26.298 1.00 97.12 413 LEU A CA 1
ATOM 3233 C C . LEU A 1 413 ? -16.146 -2.553 27.691 1.00 97.12 413 LEU A C 1
ATOM 3235 O O . LEU A 1 413 ? -16.871 -2.551 28.686 1.00 97.12 413 LEU A O 1
ATOM 3239 N N . GLY A 1 414 ? -14.818 -2.418 27.758 1.00 96.25 414 GLY A N 1
ATOM 3240 C CA . GLY A 1 414 ? -14.088 -2.264 29.016 1.00 96.25 414 GLY A CA 1
ATOM 3241 C C . GLY A 1 414 ? -14.205 -0.877 29.655 1.00 96.25 414 GLY A C 1
ATOM 3242 O O . GLY A 1 414 ? -14.235 -0.778 30.880 1.00 96.25 414 GLY A O 1
ATOM 3243 N N . LYS A 1 415 ? -14.270 0.193 28.849 1.00 95.56 415 LYS A N 1
ATOM 3244 C CA . LYS A 1 415 ? -14.203 1.583 29.345 1.00 95.56 415 LYS A CA 1
ATOM 3245 C C . LYS A 1 415 ? -15.553 2.298 29.409 1.00 95.56 415 LYS A C 1
ATOM 3247 O O . LYS A 1 415 ? -15.824 3.017 30.364 1.00 95.56 415 LYS A O 1
ATOM 3252 N N . ALA A 1 416 ? -16.392 2.145 28.387 1.00 96.56 416 ALA A N 1
ATOM 3253 C CA . ALA A 1 416 ? -17.610 2.938 28.221 1.00 96.56 416 ALA A CA 1
ATOM 3254 C C . ALA A 1 416 ? -18.704 2.186 27.431 1.00 96.56 416 ALA A C 1
ATOM 3256 O O . ALA A 1 416 ? -19.140 2.665 26.379 1.00 96.56 416 ALA A O 1
ATOM 3257 N N . PRO A 1 417 ? -19.214 1.043 27.932 1.00 95.06 417 PRO A N 1
ATOM 3258 C CA . PRO A 1 417 ? -20.163 0.207 27.191 1.00 95.06 417 PRO A CA 1
ATOM 3259 C C . PRO A 1 417 ? -21.456 0.945 26.826 1.00 95.06 417 PRO A C 1
ATOM 3261 O O . PRO A 1 417 ? -21.999 0.715 25.757 1.00 95.06 417 PRO A O 1
ATOM 3264 N N . GLY A 1 418 ? -21.927 1.881 27.660 1.00 94.25 418 GLY A N 1
ATOM 3265 C CA . GLY A 1 418 ? -23.110 2.685 27.335 1.00 94.25 418 GLY A CA 1
ATOM 3266 C C . GLY A 1 418 ? -22.947 3.508 26.052 1.00 94.25 418 GLY A C 1
ATOM 3267 O O . GLY A 1 418 ? -23.861 3.543 25.241 1.00 94.25 418 GLY A O 1
ATOM 3268 N N . ARG A 1 419 ? -21.761 4.095 25.830 1.00 95.25 419 ARG A N 1
ATOM 3269 C CA . ARG A 1 419 ? -21.469 4.878 24.618 1.00 95.25 419 ARG A CA 1
ATOM 3270 C C . ARG A 1 419 ? -21.310 4.014 23.378 1.00 95.25 419 ARG A C 1
ATOM 3272 O O . ARG A 1 419 ? -21.622 4.473 22.289 1.00 95.25 419 ARG A O 1
ATOM 3279 N N . LEU A 1 420 ? -20.841 2.777 23.539 1.00 94.31 420 LEU A N 1
ATOM 3280 C CA . LEU A 1 420 ? -20.724 1.825 22.435 1.00 94.31 420 LEU A CA 1
ATOM 3281 C C . LEU A 1 420 ? -22.070 1.621 21.728 1.00 94.31 420 LEU A C 1
ATOM 3283 O O . LEU A 1 420 ? -22.105 1.489 20.510 1.00 94.31 420 LEU A O 1
ATOM 3287 N N . PHE A 1 421 ? -23.164 1.635 22.492 1.00 93.56 421 PHE A N 1
ATOM 3288 C CA . PHE A 1 421 ? -24.514 1.401 21.977 1.00 93.56 421 PHE A CA 1
ATOM 3289 C C . PHE A 1 421 ? -25.112 2.620 21.272 1.00 93.56 421 PHE A C 1
ATOM 3291 O O . PHE A 1 421 ? -26.061 2.479 20.503 1.00 93.56 421 PHE A O 1
ATOM 3298 N N . ASP A 1 422 ? -24.542 3.803 21.510 1.00 94.06 422 ASP A N 1
ATOM 3299 C CA . ASP A 1 422 ? -24.916 5.037 20.821 1.00 94.06 422 ASP A CA 1
ATOM 3300 C C . ASP A 1 422 ? -24.213 5.169 19.455 1.00 94.06 422 ASP A C 1
ATOM 3302 O O . ASP A 1 422 ? -24.591 6.019 18.642 1.00 94.06 422 ASP A O 1
ATOM 3306 N N . LEU A 1 423 ? -23.193 4.341 19.185 1.00 92.75 423 LEU A N 1
ATOM 3307 C CA . LEU A 1 423 ? -22.457 4.371 17.924 1.00 92.75 423 LEU A CA 1
ATOM 3308 C C . LEU A 1 423 ? -23.303 3.819 16.778 1.00 92.75 423 LEU A C 1
ATOM 3310 O O . LEU A 1 423 ? -24.015 2.822 16.903 1.00 92.75 423 LEU A O 1
ATOM 3314 N N . LYS A 1 424 ? -23.160 4.430 15.601 1.00 88.19 424 LYS A N 1
ATOM 3315 C CA . LYS A 1 424 ? -23.855 4.016 14.372 1.00 88.19 424 LYS A CA 1
ATOM 3316 C C . LYS A 1 424 ? -23.120 2.883 13.657 1.00 88.19 424 LYS A C 1
ATOM 3318 O O . LYS A 1 424 ? -22.856 2.970 12.461 1.00 88.19 424 LYS A O 1
ATOM 3323 N N . VAL A 1 425 ? -22.776 1.836 14.397 1.00 86.38 425 VAL A N 1
ATOM 3324 C CA . VAL A 1 425 ? -22.076 0.657 13.880 1.00 86.38 425 VAL A CA 1
ATOM 3325 C C . VAL A 1 425 ? -22.965 -0.569 14.055 1.00 86.38 425 VAL A C 1
ATOM 3327 O O . VAL A 1 425 ? -23.701 -0.705 15.032 1.00 86.38 425 VAL A O 1
ATOM 3330 N N . TYR A 1 426 ? -22.925 -1.452 13.063 1.00 84.69 426 TYR A N 1
ATOM 3331 C CA . TYR A 1 426 ? -23.742 -2.656 13.009 1.00 84.69 426 TYR A CA 1
ATOM 3332 C C . TYR A 1 426 ? -23.555 -3.549 14.253 1.00 84.69 426 TYR A C 1
ATOM 3334 O O . TYR A 1 426 ? -22.426 -3.813 14.665 1.00 84.69 426 TYR A O 1
ATOM 3342 N N . ARG A 1 427 ? -24.667 -4.057 14.812 1.00 89.81 427 ARG A N 1
ATOM 3343 C CA . ARG A 1 427 ? -24.719 -5.073 15.889 1.00 89.81 427 ARG A CA 1
ATOM 3344 C C . ARG A 1 427 ? -24.109 -4.672 17.234 1.00 89.81 427 ARG A C 1
ATOM 3346 O O . ARG A 1 427 ? -23.637 -5.528 17.986 1.00 89.81 427 ARG A O 1
ATOM 3353 N N . LEU A 1 428 ? -24.144 -3.383 17.564 1.00 93.44 428 LEU A N 1
ATOM 3354 C CA . LEU A 1 428 ? -23.681 -2.868 18.854 1.00 93.44 428 LEU A CA 1
ATOM 3355 C C . LEU A 1 428 ? -24.829 -2.523 19.818 1.00 93.44 428 LEU A C 1
ATOM 3357 O O . LEU A 1 428 ? -24.685 -1.632 20.635 1.00 93.44 428 LEU A O 1
ATOM 3361 N N . GLU A 1 429 ? -25.981 -3.198 19.771 1.00 93.75 429 GLU A N 1
ATOM 3362 C CA . GLU A 1 429 ? -27.163 -2.778 20.553 1.00 93.75 429 GLU A CA 1
ATOM 3363 C C . GLU A 1 429 ? -27.123 -3.189 22.040 1.00 93.75 429 GLU A C 1
ATOM 3365 O O . GLU A 1 429 ? -27.975 -2.782 22.832 1.00 93.75 429 GLU A O 1
ATOM 3370 N N . SER A 1 430 ? -26.187 -4.056 22.436 1.00 95.81 430 SER A N 1
ATOM 3371 C CA . SER A 1 430 ? -26.036 -4.531 23.818 1.00 95.81 430 SER A CA 1
ATOM 3372 C C . SER A 1 430 ? -24.654 -5.134 24.054 1.00 95.81 430 SER A C 1
ATOM 3374 O O . SER A 1 430 ? -24.011 -5.570 23.103 1.00 95.81 430 SER A O 1
ATOM 3376 N N . ILE A 1 431 ? -24.244 -5.282 25.323 1.00 95.94 431 ILE A N 1
ATOM 3377 C CA . ILE A 1 431 ? -22.977 -5.946 25.700 1.00 95.94 431 ILE A CA 1
ATOM 3378 C C . ILE A 1 431 ? -22.845 -7.308 25.004 1.00 95.94 431 ILE A C 1
ATOM 3380 O O . ILE A 1 431 ? -21.824 -7.598 24.392 1.00 95.94 431 ILE A O 1
ATOM 3384 N N . VAL A 1 432 ? -23.895 -8.134 25.061 1.00 96.25 432 VAL A N 1
ATOM 3385 C CA . VAL A 1 432 ? -23.877 -9.493 24.497 1.00 96.25 432 VAL A CA 1
ATOM 3386 C C . VAL A 1 432 ? -23.739 -9.464 22.972 1.00 96.25 432 VAL A C 1
ATOM 3388 O O . VAL A 1 432 ? -22.976 -10.253 22.416 1.00 96.25 432 VAL A O 1
ATOM 3391 N N . ALA A 1 433 ? -24.453 -8.559 22.293 1.00 95.88 433 ALA A N 1
ATOM 3392 C CA . ALA A 1 433 ? -24.370 -8.411 20.840 1.00 95.88 433 ALA A CA 1
ATOM 3393 C C . ALA A 1 433 ? -22.977 -7.930 20.403 1.00 95.88 433 ALA A C 1
ATOM 3395 O O . ALA A 1 433 ? -22.369 -8.554 19.532 1.00 95.88 433 ALA A O 1
ATOM 3396 N N . SER A 1 434 ? -22.445 -6.906 21.077 1.00 96.62 434 SER A N 1
ATOM 3397 C CA . SER A 1 434 ? -21.117 -6.348 20.824 1.00 96.62 434 SER A CA 1
ATOM 3398 C C . SER A 1 434 ? -20.003 -7.368 21.060 1.00 96.62 434 SER A C 1
ATOM 3400 O O . SER A 1 434 ? -19.147 -7.526 20.198 1.00 96.62 434 SER A O 1
ATOM 3402 N N . SER A 1 435 ? -20.024 -8.113 22.174 1.00 97.12 435 SER A N 1
ATOM 3403 C CA . SER A 1 435 ? -19.031 -9.168 22.439 1.00 97.12 435 SER A CA 1
ATOM 3404 C C . SER A 1 435 ? -19.095 -10.297 21.410 1.00 97.12 435 SER A C 1
ATOM 3406 O O . SER A 1 435 ? -18.063 -10.821 20.998 1.00 97.12 435 SER A O 1
ATOM 3408 N N . LYS A 1 436 ? -20.299 -10.676 20.959 1.00 97.62 436 LYS A N 1
ATOM 3409 C CA . LYS A 1 436 ? -20.446 -11.675 19.895 1.00 97.62 436 LYS A CA 1
ATOM 3410 C C . LYS A 1 436 ? -19.860 -11.165 18.576 1.00 97.62 436 LYS A C 1
ATOM 3412 O O . LYS A 1 436 ? -19.156 -11.912 17.905 1.00 97.62 436 LYS A O 1
ATOM 3417 N N . TYR A 1 437 ? -20.147 -9.916 18.213 1.00 97.81 437 TYR A N 1
ATOM 3418 C CA . TYR A 1 437 ? -19.637 -9.318 16.981 1.00 97.81 437 TYR A CA 1
ATOM 3419 C C . TYR A 1 437 ? -18.110 -9.158 17.007 1.00 97.81 437 TYR A C 1
ATOM 3421 O O . TYR A 1 437 ? -17.440 -9.525 16.049 1.00 97.81 437 TYR A O 1
ATOM 3429 N N . GLU A 1 438 ? -17.545 -8.725 18.133 1.00 97.94 438 GLU A N 1
ATOM 3430 C CA . GLU A 1 438 ? -16.096 -8.670 18.357 1.00 97.94 438 GLU A CA 1
ATOM 3431 C C . GLU A 1 438 ? -15.423 -10.038 18.154 1.00 97.94 438 GLU A C 1
ATOM 3433 O O . GLU A 1 438 ? -14.430 -10.149 17.430 1.00 97.94 438 GLU A O 1
ATOM 3438 N N . SER A 1 439 ? -16.021 -11.104 18.693 1.00 98.12 439 SER A N 1
ATOM 3439 C CA . SER A 1 439 ? -15.517 -12.469 18.526 1.00 98.12 439 SER A CA 1
ATOM 3440 C C . SER A 1 439 ? -15.569 -12.941 17.065 1.00 98.12 439 SER A C 1
ATOM 3442 O O . SER A 1 439 ? -14.624 -13.568 16.574 1.00 98.12 439 SER A O 1
ATOM 3444 N N . GLU A 1 440 ? -16.646 -12.608 16.344 1.00 98.25 440 GLU A N 1
ATOM 3445 C CA . GLU A 1 440 ? -16.799 -12.880 14.907 1.00 98.25 440 GLU A CA 1
ATOM 3446 C C . GLU A 1 440 ? -15.739 -12.138 14.072 1.00 98.25 440 GLU A C 1
ATOM 3448 O O . GLU A 1 440 ? -15.156 -12.725 13.153 1.00 98.25 440 GLU A O 1
ATOM 3453 N N . LEU A 1 441 ? -15.434 -10.883 14.419 1.00 98.19 441 LEU A N 1
ATOM 3454 C CA . LEU A 1 441 ? -14.367 -10.105 13.789 1.00 98.19 441 LEU A CA 1
ATOM 3455 C C . LEU A 1 441 ? -13.004 -10.770 14.022 1.00 98.19 441 LEU A C 1
ATOM 3457 O O . LEU A 1 441 ? -12.297 -11.056 13.058 1.00 98.19 441 LEU A O 1
ATOM 3461 N N . ARG A 1 442 ? -12.657 -11.158 15.258 1.00 98.44 442 ARG A N 1
ATOM 3462 C CA . ARG A 1 442 ? -11.395 -11.884 15.519 1.00 98.44 442 ARG A CA 1
ATOM 3463 C C . ARG A 1 442 ? -11.297 -13.205 14.763 1.00 98.44 442 ARG A C 1
ATOM 3465 O O . ARG A 1 442 ? -10.228 -13.555 14.263 1.00 98.44 442 ARG A O 1
ATOM 3472 N N . ALA A 1 443 ? -12.396 -13.953 14.669 1.00 98.38 443 ALA A N 1
ATOM 3473 C CA . ALA A 1 443 ? -12.433 -15.182 13.881 1.00 98.38 443 ALA A CA 1
ATOM 3474 C C . ALA A 1 443 ? -12.188 -14.905 12.389 1.00 98.38 443 ALA A C 1
ATOM 3476 O O . ALA A 1 443 ? -11.463 -15.657 11.735 1.00 98.38 443 ALA A O 1
ATOM 3477 N N . THR A 1 444 ? -12.739 -13.807 11.874 1.00 97.94 444 THR A N 1
ATOM 3478 C CA . THR A 1 444 ? -12.527 -13.350 10.497 1.00 97.94 444 THR A CA 1
ATOM 3479 C C . THR A 1 444 ? -11.079 -12.917 10.264 1.00 97.94 444 THR A C 1
ATOM 3481 O O . THR A 1 444 ? -10.472 -13.389 9.306 1.00 97.94 444 THR A O 1
ATOM 3484 N N . HIS A 1 445 ? -10.483 -12.132 11.169 1.00 98.12 445 HIS A N 1
ATOM 3485 C CA . HIS A 1 445 ? -9.059 -11.782 11.115 1.00 98.12 445 HIS A CA 1
ATOM 3486 C C . HIS A 1 445 ? -8.179 -13.035 11.064 1.00 98.12 445 HIS A C 1
ATOM 3488 O O . HIS A 1 445 ? -7.418 -13.197 10.119 1.00 98.12 445 HIS A O 1
ATOM 3494 N N . ARG A 1 446 ? -8.343 -13.976 12.009 1.00 98.19 446 ARG A N 1
ATOM 3495 C CA . ARG A 1 446 ? -7.555 -15.226 12.039 1.00 98.19 446 ARG A CA 1
ATOM 3496 C C . ARG A 1 446 ? -7.702 -16.045 10.759 1.00 98.19 446 ARG A C 1
ATOM 3498 O O . ARG A 1 446 ? -6.747 -16.675 10.308 1.00 98.19 446 ARG A O 1
ATOM 3505 N N . ARG A 1 447 ? -8.902 -16.063 10.169 1.00 98.00 447 ARG A N 1
ATOM 3506 C CA . ARG A 1 447 ? -9.147 -16.723 8.882 1.00 98.00 447 ARG A CA 1
ATOM 3507 C C . ARG A 1 447 ? -8.329 -16.072 7.768 1.00 98.00 447 ARG A C 1
ATOM 3509 O O . ARG A 1 447 ? -7.722 -16.810 7.000 1.00 98.00 447 ARG A O 1
ATOM 3516 N N . ILE A 1 448 ? -8.338 -14.742 7.675 1.00 97.75 448 ILE A N 1
ATOM 3517 C CA . ILE A 1 448 ? -7.596 -13.979 6.660 1.00 97.75 448 ILE A CA 1
ATOM 3518 C C . ILE A 1 448 ? -6.094 -14.125 6.899 1.00 97.75 448 ILE A C 1
ATOM 3520 O O . ILE A 1 448 ? -5.378 -14.540 6.003 1.00 97.75 448 ILE A O 1
ATOM 3524 N N . GLU A 1 449 ? -5.614 -13.888 8.113 1.00 97.00 449 GLU A N 1
ATOM 3525 C CA . GLU A 1 449 ? -4.207 -14.029 8.494 1.00 97.00 449 GLU A CA 1
ATOM 3526 C C . GLU A 1 449 ? -3.647 -15.414 8.126 1.00 97.00 449 GLU A C 1
ATOM 3528 O O . GLU A 1 449 ? -2.588 -15.519 7.509 1.00 97.00 449 GLU A O 1
ATOM 3533 N N . LYS A 1 450 ? -4.398 -16.491 8.397 1.00 97.38 450 LYS A N 1
ATOM 3534 C CA . LYS A 1 450 ? -4.016 -17.860 8.016 1.00 97.38 450 LYS A CA 1
ATOM 3535 C C . LYS A 1 450 ? -3.863 -18.060 6.500 1.00 97.38 450 LYS A C 1
ATOM 3537 O O . LYS A 1 450 ? -3.175 -18.988 6.092 1.00 97.38 450 LYS A O 1
ATOM 3542 N N . MET A 1 451 ? -4.505 -17.239 5.668 1.00 96.44 451 MET A N 1
ATOM 3543 C CA . MET A 1 451 ? -4.336 -17.277 4.210 1.00 96.44 451 MET A CA 1
ATOM 3544 C C . MET A 1 451 ? -2.988 -16.684 3.767 1.00 96.44 451 MET A C 1
ATOM 3546 O O . MET A 1 451 ? -2.490 -17.058 2.708 1.00 96.44 451 MET A O 1
ATOM 3550 N N . PHE A 1 452 ? -2.399 -15.774 4.550 1.00 95.06 452 PHE A N 1
ATOM 3551 C CA . PHE A 1 452 ? -1.191 -15.026 4.169 1.00 95.06 452 PHE A CA 1
ATOM 3552 C C . PHE A 1 452 ? 0.063 -15.388 4.977 1.00 95.06 452 PHE A C 1
ATOM 3554 O O . PHE A 1 452 ? 1.148 -14.946 4.611 1.00 95.06 452 PHE A O 1
ATOM 3561 N N . LYS A 1 453 ? -0.058 -16.233 6.005 1.00 87.69 453 LYS A N 1
ATOM 3562 C CA . LYS A 1 453 ? 1.071 -16.990 6.570 1.00 87.69 453 LYS A CA 1
ATOM 3563 C C . LYS A 1 453 ? 1.443 -18.119 5.603 1.00 87.69 453 LYS A C 1
ATOM 3565 O O . LYS A 1 453 ? 2.640 -18.240 5.258 1.00 87.69 453 LYS A O 1
#

InterPro domains:
  IPR001214 SET domain [PF00856] (75-224)
  IPR001214 SET domain [PS50280] (61-225)
  IPR046341 SET domain superfamily [G3DSA:2.170.270.10] (136-248)
  IPR046341 SET domain superfamily [SSF82199] (73-229)
  IPR050869 Histone-lysine N-methyltransferase [PTHR12197] (150-247)

pLDDT: mean 86.87, std 18.4, range [26.98, 98.69]

Radius of gyration: 24.67 Å; chains: 1; bounding box: 67×48×61 Å

Secondary structure (DSSP, 8-state):
--SS---------------------------------------PPP-BPPPTTSPPPSEE-SEEEES--TTSGGG-EEEESS-B-TT-EEEEE--SBPPPTTTTTSPPPGGGGGG-S-GGGGTTSSPSSGGGS-HHHHHHHHHHHHHHHHHHHHHHT--HHHHHHHHHHHHHHEETTEE-SSGGGSEE-SS-SEEEEPPBTTB-SEEEEESS-B-TTPEEEE---SSS---HHHHHHHHHHHHS--THHHHTT-HHHHHHH--SS-HHHHHHHHHHHHHHHHHHHHHHHHHHHHTTS-TTTHHHHHHHHHHHHHHHHHHHHHHHHHHHHH-TT-HHHHHHHHHHHHHHHHHHHHHHSTT--SS-HHHHHHHHHHHHHHHHHHHHHHHHHTTSS-SHHHHHHHHHHHHHHHHHHHH-HHHHTTS-STT-SSHHHHHHHHHHHHHHHHHHHHHH-

Organism: NCBI:txid722753

Foldseek 3Di:
DPLDDDDDDDDDDDDDDDDPDDDDDDDDDDPDDDDPDDPDPPDDDDADDDDPLDDDFPDAFQWGKDQCQPVFANSIFIFHQAKAAFLGWGTKHFALFWFDPVCQPHDDDLCSCVRRPDLVSLCSAPPVAPVSAPPVVLVVVCVVCVVVLVVVCVVVVNHSRSSSRSSLRCLQQPDSTHGTRVVSRAGADLQFQKEKDHADVVRNIITITGLHIDHGGDTGHYHRDPPSLAALVVVQVSCCVRVVDGCPVRVVPPVLQCQQNDFPDDPVVRVVLVVLLVVLVVLLVVLVVLVVVLVVDDPVVNPVSLVVSLVSLVVSLVSLVVSLVVCCVRRVQHSNNLSSLVSNLVSLVVVLVCCPPPSHDSADLVRNLVSLLSNLQSLQSSLVSCCSSNVHCQHSVNLSSLLSNLVSLVVCLVRPLPSQCVHPHPQSPHSVSSNVSSVVSVVSSVVNVVSND